Protein 7CMN (pdb70)

Nearest PDB structures (foldseek):
  7cmq-assembly1_B  TM=1.003E+00  e=2.044E-61  Bacillus sp. TB-90
  7cuc-assembly1_B-2  TM=1.003E+00  e=6.316E-61  Bacillus sp. TB-90
  5ayj-assembly1_B  TM=1.002E+00  e=4.867E-59  Bacillus sp. TB-90
  5z2b-assembly1_B-2  TM=1.000E+00  e=5.150E-59  Bacillus sp. TB-90
  5z27-assembly1_B-2  TM=9.905E-01  e=4.867E-59  Bacillus sp. TB-90

Organism: Bacillus sp. (strain TB-90) (NCBI:txid36824)

Structure (mmCIF, N/CA/C/O backbone):
data_7CMN
#
_entry.id   7CMN
#
_cell.length_a   70.889
_cell.length_b   132.912
_cell.length_c   144.082
_cell.angle_alpha   90.000
_cell.angle_beta   90.000
_cell.angle_gamma   90.000
#
_symmetry.space_group_name_H-M   'I 2 2 2'
#
loop_
_entity.id
_entity.type
_entity.pdbx_description
1 polymer 'Uric acid degradation bifunctional protein'
2 non-polymer 8-AZAXANTHINE
3 non-polymer 'OXYGEN MOLECULE'
4 non-polymer 'SULFATE ION'
5 non-polymer 1,2-ETHANEDIOL
6 water water
#
loop_
_atom_site.group_PDB
_atom_site.id
_atom_site.type_symbol
_atom_site.label_atom_id
_atom_site.label_alt_id
_atom_site.label_comp_id
_atom_site.label_asym_id
_atom_site.label_entity_id
_atom_site.label_seq_id
_atom_site.pdbx_PDB_ins_code
_atom_site.Cartn_x
_atom_site.Cartn_y
_atom_site.Cartn_z
_atom_site.occupancy
_atom_site.B_iso_or_equiv
_atom_site.auth_seq_id
_atom_site.auth_comp_id
_atom_site.auth_asym_id
_atom_site.auth_atom_id
_atom_site.pdbx_PDB_model_num
ATOM 1 N N . VAL A 1 2 ? -24.54768 -16.19695 -25.55027 1.000 30.25499 8 VAL A N 1
ATOM 2 C CA . VAL A 1 2 ? -23.57378 -16.47144 -26.61377 1.000 23.42148 8 VAL A CA 1
ATOM 3 C C . VAL A 1 2 ? -22.66863 -17.59836 -26.14385 1.000 21.10235 8 VAL A C 1
ATOM 4 O O . VAL A 1 2 ? -22.27758 -17.63933 -24.97447 1.000 21.92356 8 VAL A O 1
ATOM 16 N N . MET A 1 3 ? -22.31559 -18.49744 -27.07453 1.000 22.51332 9 MET A N 1
ATOM 17 C CA . MET A 1 3 ? -21.35630 -19.55494 -26.77390 1.000 23.39566 9 MET A CA 1
ATOM 18 C C . MET A 1 3 ? -20.69505 -19.96991 -28.07833 1.000 22.14952 9 MET A C 1
ATOM 19 O O . MET A 1 3 ? -21.30992 -20.65774 -28.89744 1.000 23.08706 9 MET A O 1
ATOM 33 N N . TYR A 1 4 ? -19.44134 -19.58127 -28.26338 1.000 20.40783 10 TYR A N 1
ATOM 34 C CA . TYR A 1 4 ? -18.67600 -20.07904 -29.39759 1.000 21.37533 10 TYR A CA 1
ATOM 35 C C . TYR A 1 4 ? -17.20160 -19.87676 -29.09561 1.000 21.35094 10 TYR A C 1
ATOM 36 O O . TYR A 1 4 ? -16.82135 -19.23075 -28.12304 1.000 17.55813 10 TYR A O 1
ATOM 54 N N . TYR A 1 5 ? -16.36344 -20.50018 -29.90254 1.000 20.03006 11 TYR A N 1
ATOM 55 C CA . TYR A 1 5 ? -14.91597 -20.37234 -29.72643 1.000 19.25928 11 TYR A CA 1
ATOM 56 C C . TYR A 1 5 ? -14.27585 -20.64227 -31.07641 1.000 20.38272 11 TYR A C 1
ATOM 57 O O . TYR A 1 5 ? -14.93982 -21.06575 -32.02177 1.000 20.41708 11 TYR A O 1
ATOM 75 N N . GLY A 1 6 ? -12.98868 -20.35541 -31.18557 1.000 19.46473 12 GLY A N 1
ATOM 76 C CA . GLY A 1 6 ? -12.32845 -20.58313 -32.45962 1.000 19.33679 12 GLY A CA 1
ATOM 77 C C . GLY A 1 6 ? -10.92682 -20.02520 -32.49011 1.000 18.01633 12 GLY A C 1
ATOM 78 O O . GLY A 1 6 ? -10.24011 -19.97530 -31.46565 1.000 18.40778 12 GLY A O 1
ATOM 82 N N . LYS A 1 7 ? -10.49569 -19.65465 -33.69818 1.000 18.40242 13 LYS A N 1
ATOM 83 C CA . LYS A 1 7 ? -9.10512 -19.29970 -33.95541 1.000 21.48574 13 LYS A CA 1
ATOM 84 C C . LYS A 1 7 ? -9.06546 -18.11395 -34.90158 1.000 20.77590 13 LYS A C 1
ATOM 85 O O . LYS A 1 7 ? -9.75249 -18.11235 -35.92882 1.000 21.77731 13 LYS A O 1
ATOM 104 N N . GLY A 1 8 ? -8.25885 -17.10361 -34.54865 1.000 21.33807 14 GLY A N 1
ATOM 105 C CA . GLY A 1 8 ? -8.08181 -15.93570 -35.37551 1.000 21.63689 14 GLY A CA 1
ATOM 106 C C . GLY A 1 8 ? -6.64713 -15.83918 -35.87028 1.000 20.15327 14 GLY A C 1
ATOM 107 O O . GLY A 1 8 ? -5.73727 -16.50917 -35.36134 1.000 21.03552 14 GLY A O 1
ATOM 111 N N . ASP A 1 9 ? -6.45788 -14.97705 -36.86439 1.000 21.51549 15 ASP A N 1
ATOM 112 C CA . ASP A 1 9 ? -5.13719 -14.72245 -37.45859 1.000 21.84913 15 ASP A CA 1
ATOM 113 C C . ASP A 1 9 ? -4.48944 -16.01185 -37.95695 1.000 21.61706 15 ASP A C 1
ATOM 114 O O . ASP A 1 9 ? -3.28704 -16.21732 -37.80825 1.000 21.43578 15 ASP A O 1
ATOM 123 N N . VAL A 1 10 ? -5.29705 -16.88487 -38.57312 1.000 21.09898 16 VAL A N 1
ATOM 124 C CA . VAL A 1 10 ? -4.75897 -18.05915 -39.25193 1.000 22.27696 16 VAL A CA 1
ATOM 125 C C . VAL A 1 10 ? -4.26464 -17.62930 -40.62439 1.000 23.96385 16 VAL A C 1
ATOM 126 O O . VAL A 1 10 ? -5.01027 -17.67844 -41.60607 1.000 25.41662 16 VAL A O 1
ATOM 139 N N . PHE A 1 11 ? -3.01086 -17.20820 -40.70354 1.000 24.50716 17 PHE A N 1
ATOM 140 C CA . PHE A 1 11 ? -2.42940 -16.82158 -41.97717 1.000 28.38633 17 PHE A CA 1
ATOM 141 C C . PHE A 1 11 ? -2.09891 -18.07449 -42.76517 1.000 27.32122 17 PHE A C 1
ATOM 142 O O . PHE A 1 11 ? -1.60530 -19.07094 -42.21736 1.000 27.07141 17 PHE A O 1
ATOM 159 N N . ALA A 1 12 ? -2.38877 -18.03088 -44.06288 1.000 27.61653 18 ALA A N 1
ATOM 160 C CA . ALA A 1 12 ? -2.05430 -19.13685 -44.95375 1.000 29.08746 18 ALA A CA 1
ATOM 161 C C . ALA A 1 12 ? -1.71169 -18.54589 -46.30993 1.000 30.44804 18 ALA A C 1
ATOM 162 O O . ALA A 1 12 ? -2.46702 -17.73367 -46.83950 1.000 30.02666 18 ALA A O 1
ATOM 169 N N . TYR A 1 13 ? -0.55367 -18.91418 -46.83466 1.000 27.39849 19 TYR A N 1
ATOM 170 C CA . TYR A 1 13 ? -0.09776 -18.46576 -48.14664 1.000 28.40206 19 TYR A CA 1
ATOM 171 C C . TYR A 1 13 ? 0.06384 -19.69610 -49.02526 1.000 29.85802 19 TYR A C 1
ATOM 172 O O . TYR A 1 13 ? 0.81633 -20.61509 -48.68424 1.000 30.11179 19 TYR A O 1
ATOM 190 N N . ARG A 1 14 ? -0.64176 -19.71060 -50.14326 1.000 32.49097 20 ARG A N 1
ATOM 191 C CA . ARG A 1 14 ? -0.58402 -20.79578 -51.11712 1.000 32.41614 20 ARG A CA 1
ATOM 192 C C . ARG A 1 14 ? 0.02360 -20.25923 -52.39974 1.000 33.48668 20 ARG A C 1
ATOM 193 O O . ARG A 1 14 ? -0.38960 -19.20777 -52.89419 1.000 33.40970 20 ARG A O 1
ATOM 214 N N . THR A 1 15 ? 1.01495 -20.97402 -52.93347 1.000 36.09660 21 THR A N 1
ATOM 215 C CA . THR A 1 15 ? 1.52921 -20.66265 -54.25620 1.000 35.84462 21 THR A CA 1
ATOM 216 C C . THR A 1 15 ? 0.79200 -21.48084 -55.31180 1.000 38.72800 21 THR A C 1
ATOM 217 O O . THR A 1 15 ? 0.41621 -22.63422 -55.07542 1.000 37.74597 21 THR A O 1
ATOM 228 N N . TYR A 1 16 ? 0.56282 -20.85528 -56.46764 1.000 38.30141 22 TYR A N 1
ATOM 229 C CA . TYR A 1 16 ? 0.00190 -21.52857 -57.63874 1.000 39.98037 22 TYR A CA 1
ATOM 230 C C . TYR A 1 16 ? -1.32770 -22.20620 -57.32338 1.000 39.88772 22 TYR A C 1
ATOM 231 O O . TYR A 1 16 ? -1.52710 -23.39641 -57.56472 1.000 41.52130 22 TYR A O 1
ATOM 249 N N . LEU A 1 17 ? -2.25034 -21.42729 -56.77084 1.000 38.72312 23 LEU A N 1
ATOM 250 C CA . LEU A 1 17 ? -3.65244 -21.82771 -56.74987 1.000 38.85368 23 LEU A CA 1
ATOM 251 C C . LEU A 1 17 ? -4.19587 -21.74045 -58.17555 1.000 40.45263 23 LEU A C 1
ATOM 252 O O . LEU A 1 17 ? -3.67476 -20.99845 -59.00859 1.000 41.05164 23 LEU A O 1
ATOM 268 N N . LYS A 1 18 ? -5.25445 -22.50980 -58.44957 1.000 41.20764 24 LYS A N 1
ATOM 269 C CA . LYS A 1 18 ? -5.84247 -22.48690 -59.78331 1.000 42.80956 24 LYS A CA 1
ATOM 270 C C . LYS A 1 18 ? -6.19695 -21.04233 -60.14316 1.000 43.67565 24 LYS A C 1
ATOM 271 O O . LYS A 1 18 ? -6.86979 -20.35867 -59.35613 1.000 41.06498 24 LYS A O 1
ATOM 284 N N . PRO A 1 19 ? -5.73607 -20.53083 -61.28153 1.000 43.56679 25 PRO A N 1
ATOM 285 C CA . PRO A 1 19 ? -6.03125 -19.13540 -61.62832 1.000 43.26961 25 PRO A CA 1
ATOM 286 C C . PRO A 1 19 ? -7.52424 -18.89223 -61.78498 1.000 43.35566 25 PRO A C 1
ATOM 287 O O . PRO A 1 19 ? -8.27975 -19.76507 -62.22114 1.000 44.38937 25 PRO A O 1
ATOM 298 N N . LEU A 1 20 ? -7.95080 -17.68378 -61.40148 1.000 42.35007 26 LEU A N 1
ATOM 299 C CA . LEU A 1 20 ? -9.31142 -17.22214 -61.65074 1.000 42.43232 26 LEU A CA 1
ATOM 300 C C . LEU A 1 20 ? -9.33658 -16.59622 -63.03871 1.000 45.33147 26 LEU A C 1
ATOM 301 O O . LEU A 1 20 ? -8.78953 -15.50706 -63.24983 1.000 43.75345 26 LEU A O 1
ATOM 317 N N . THR A 1 21 ? -9.97981 -17.28283 -63.98105 1.000 45.56405 27 THR A N 1
ATOM 318 C CA . THR A 1 21 ? -10.07594 -16.84134 -65.36437 1.000 47.26058 27 THR A CA 1
ATOM 319 C C . THR A 1 21 ? -11.53955 -16.76741 -65.77599 1.000 47.90046 27 THR A C 1
ATOM 320 O O . THR A 1 21 ? -12.43081 -17.29643 -65.10394 1.000 47.28621 27 THR A O 1
ATOM 331 N N . GLY A 1 22 ? -11.77945 -16.09914 -66.90282 1.000 50.19361 28 GLY A N 1
ATOM 332 C CA . GLY A 1 22 ? -13.11612 -16.02490 -67.45907 1.000 50.11148 28 GLY A CA 1
ATOM 333 C C . GLY A 1 22 ? -14.06572 -15.08496 -66.76314 1.000 49.49960 28 GLY A C 1
ATOM 334 O O . GLY A 1 22 ? -15.27913 -15.20765 -66.93190 1.000 49.27484 28 GLY A O 1
ATOM 338 N N . VAL A 1 23 ? -13.54825 -14.14310 -65.96286 1.000 53.65476 29 VAL A N 1
ATOM 339 C CA . VAL A 1 23 ? -14.41917 -13.20206 -65.27321 1.000 57.03461 29 VAL A CA 1
ATOM 340 C C . VAL A 1 23 ? -14.95093 -12.17202 -66.26587 1.000 56.31327 29 VAL A C 1
ATOM 341 O O . VAL A 1 23 ? -14.28586 -11.81490 -67.24873 1.000 60.48025 29 VAL A O 1
ATOM 345 N N . ARG A 1 24 ? -16.17299 -11.70887 -66.02409 1.000 46.94213 30 ARG A N 1
ATOM 346 C CA . ARG A 1 24 ? -16.76343 -10.65641 -66.83729 1.000 48.37869 30 ARG A CA 1
ATOM 347 C C . ARG A 1 24 ? -16.14158 -9.31352 -66.47455 1.000 50.55614 30 ARG A C 1
ATOM 348 O O . ARG A 1 24 ? -16.11146 -8.93304 -65.30003 1.000 45.06877 30 ARG A O 1
ATOM 369 N N . THR A 1 25 ? -15.65574 -8.59477 -67.47943 1.000 48.00699 31 THR A N 1
ATOM 370 C CA . THR A 1 25 ? -15.07235 -7.27760 -67.28303 1.000 49.01609 31 THR A CA 1
ATOM 371 C C . THR A 1 25 ? -16.15397 -6.20187 -67.29724 1.000 51.08787 31 THR A C 1
ATOM 372 O O . THR A 1 25 ? -17.27135 -6.41554 -67.77776 1.000 53.36122 31 THR A O 1
ATOM 383 N N . ILE A 1 26 ? -15.79544 -5.02766 -66.77959 1.000 46.66745 32 ILE A N 1
ATOM 384 C CA . ILE A 1 26 ? -16.68951 -3.87140 -66.76572 1.000 46.35816 32 ILE A CA 1
ATOM 385 C C . ILE A 1 26 ? -15.90053 -2.65513 -67.23359 1.000 46.80865 32 ILE A C 1
ATOM 386 O O . ILE A 1 26 ? -14.66658 -2.62545 -67.13782 1.000 46.50629 32 ILE A O 1
ATOM 402 N N . PRO A 1 27 ? -16.59364 -1.62604 -67.72546 1.000 49.30528 33 PRO A N 1
ATOM 403 C CA . PRO A 1 27 ? -15.87508 -0.43816 -68.21665 1.000 49.43640 33 PRO A CA 1
ATOM 404 C C . PRO A 1 27 ? -14.91485 0.16853 -67.20729 1.000 46.55933 33 PRO A C 1
ATOM 405 O O . PRO A 1 27 ? -13.83523 0.63585 -67.58544 1.000 48.33681 33 PRO A O 1
ATOM 416 N N . GLU A 1 28 ? -15.26770 0.16709 -65.91836 1.000 47.11408 34 GLU A N 1
ATOM 417 C CA . GLU A 1 28 ? -14.48886 0.92318 -64.94542 1.000 46.02423 34 GLU A CA 1
ATOM 418 C C . GLU A 1 28 ? -13.17581 0.25893 -64.55176 1.000 46.86568 34 GLU A C 1
ATOM 419 O O . GLU A 1 28 ? -12.31312 0.93285 -63.96840 1.000 42.49885 34 GLU A O 1
ATOM 431 N N . SER A 1 29 ? -12.99665 -1.03486 -64.83383 1.000 43.67354 35 SER A N 1
ATOM 432 C CA . SER A 1 29 ? -11.86734 -1.75990 -64.27318 1.000 42.96795 35 SER A CA 1
ATOM 433 C C . SER A 1 29 ? -11.15525 -2.58519 -65.33558 1.000 45.11859 35 SER A C 1
ATOM 434 O O . SER A 1 29 ? -11.80415 -3.20535 -66.18145 1.000 45.04440 35 SER A O 1
ATOM 442 N N . PRO A 1 30 ? -9.81940 -2.60014 -65.32800 1.000 46.73586 36 PRO A N 1
ATOM 443 C CA . PRO A 1 30 ? -9.08729 -3.52774 -66.19750 1.000 45.55778 36 PRO A CA 1
ATOM 444 C C . PRO A 1 30 ? -9.08488 -4.96622 -65.70205 1.000 49.53521 36 PRO A C 1
ATOM 445 O O . PRO A 1 30 ? -8.53561 -5.83289 -66.39070 1.000 47.18875 36 PRO A O 1
ATOM 456 N N . PHE A 1 31 ? -9.67744 -5.24229 -64.53625 1.000 43.19340 37 PHE A N 1
ATOM 457 C CA . PHE A 1 31 ? -9.60799 -6.57703 -63.95640 1.000 42.38110 37 PHE A CA 1
ATOM 458 C C . PHE A 1 31 ? -10.19732 -7.61603 -64.89726 1.000 43.81499 37 PHE A C 1
ATOM 459 O O . PHE A 1 31 ? -11.26120 -7.41183 -65.48506 1.000 44.79276 37 PHE A O 1
ATOM 476 N N . SER A 1 32 ? -9.50844 -8.75709 -65.00479 1.000 48.43860 38 SER A N 1
ATOM 477 C CA . SER A 1 32 ? -10.00682 -9.84581 -65.83871 1.000 54.77498 38 SER A CA 1
ATOM 478 C C . SER A 1 32 ? -9.65101 -11.21789 -65.27480 1.000 52.38969 38 SER A C 1
ATOM 479 O O . SER A 1 32 ? -9.84620 -12.21870 -65.97399 1.000 59.93036 38 SER A O 1
ATOM 487 N N . GLY A 1 33 ? -9.16200 -11.30896 -64.04840 1.000 43.34251 39 GLY A N 1
ATOM 488 C CA . GLY A 1 33 ? -8.78102 -12.58775 -63.48021 1.000 42.96996 39 GLY A CA 1
ATOM 489 C C . GLY A 1 33 ? -7.65457 -12.39971 -62.48429 1.000 41.56328 39 GLY A C 1
ATOM 490 O O . GLY A 1 33 ? -7.15653 -11.29915 -62.27982 1.000 40.94638 39 GLY A O 1
ATOM 494 N N . ARG A 1 34 ? -7.25502 -13.51626 -61.87883 1.000 41.15395 40 ARG A N 1
ATOM 495 C CA . ARG A 1 34 ? -6.17705 -13.52751 -60.89485 1.000 40.62885 40 ARG A CA 1
ATOM 496 C C . ARG A 1 34 ? -5.21859 -14.65751 -61.23321 1.000 40.76370 40 ARG A C 1
ATOM 497 O O . ARG A 1 34 ? -5.63536 -15.81620 -61.33350 1.000 41.35207 40 ARG A O 1
ATOM 518 N N . ASP A 1 35 ? -3.93698 -14.31836 -61.38753 1.000 40.87233 41 ASP A N 1
ATOM 519 C CA . ASP A 1 35 ? -2.93943 -15.32580 -61.73878 1.000 41.76803 41 ASP A CA 1
ATOM 520 C C . ASP A 1 35 ? -2.77865 -16.36109 -60.63637 1.000 41.12541 41 ASP A C 1
ATOM 521 O O . ASP A 1 35 ? -2.49573 -17.53148 -60.91426 1.000 41.70141 41 ASP A O 1
ATOM 530 N N . HIS A 1 36 ? -2.93370 -15.94372 -59.37246 1.000 39.05129 42 HIS A N 1
ATOM 531 C CA . HIS A 1 36 ? -2.81623 -16.84243 -58.22862 1.000 38.06608 42 HIS A CA 1
ATOM 532 C C . HIS A 1 36 ? -1.44216 -17.48750 -58.12059 1.000 38.32682 42 HIS A C 1
ATOM 533 O O . HIS A 1 36 ? -1.30230 -18.58323 -57.57845 1.000 38.22086 42 HIS A O 1
ATOM 547 N N . ILE A 1 37 ? -0.40652 -16.83016 -58.63693 1.000 38.73891 43 ILE A N 1
ATOM 548 C CA . ILE A 1 37 ? 0.94499 -17.28190 -58.34069 1.000 38.73333 43 ILE A CA 1
ATOM 549 C C . ILE A 1 37 ? 1.15742 -17.28733 -56.82914 1.000 36.98480 43 ILE A C 1
ATOM 550 O O . ILE A 1 37 ? 1.76200 -18.20572 -56.27111 1.000 36.85167 43 ILE A O 1
ATOM 566 N N . LEU A 1 38 ? 0.61682 -16.28592 -56.14615 1.000 35.69515 44 LEU A N 1
ATOM 567 C CA . LEU A 1 38 ? 0.66913 -16.19474 -54.69290 1.000 34.03976 44 LEU A CA 1
ATOM 568 C C . LEU A 1 38 ? -0.72462 -15.84094 -54.20192 1.000 33.74110 44 LEU A C 1
ATOM 569 O O . LEU A 1 38 ? -1.30195 -14.83428 -54.63525 1.000 33.34046 44 LEU A O 1
ATOM 585 N N . PHE A 1 39 ? -1.26562 -16.67828 -53.31393 1.000 32.57089 45 PHE A N 1
ATOM 586 C CA . PHE A 1 39 ? -2.62053 -16.52712 -52.78152 1.000 32.20991 45 PHE A CA 1
ATOM 587 C C . PHE A 1 39 ? -2.51396 -16.51472 -51.25945 1.000 31.32674 45 PHE A C 1
ATOM 588 O O . PHE A 1 39 ? -2.24814 -17.55343 -50.64403 1.000 31.93455 45 PHE A O 1
ATOM 605 N N . GLY A 1 40 ? -2.69397 -15.34878 -50.66534 1.000 30.97174 46 GLY A N 1
ATOM 606 C CA . GLY A 1 40 ? -2.57905 -15.17328 -49.21638 1.000 28.94029 46 GLY A CA 1
ATOM 607 C C . GLY A 1 40 ? -3.93039 -14.81968 -48.61465 1.000 26.95397 46 GLY A C 1
ATOM 608 O O . GLY A 1 40 ? -4.63825 -13.94476 -49.11920 1.000 27.12912 46 GLY A O 1
ATOM 612 N N . VAL A 1 41 ? -4.25738 -15.46335 -47.50930 1.000 27.96975 47 VAL A N 1
ATOM 613 C CA . VAL A 1 41 ? -5.52213 -15.23633 -46.82952 1.000 25.45504 47 VAL A CA 1
ATOM 614 C C . VAL A 1 41 ? -5.31146 -15.35959 -45.32382 1.000 27.01818 47 VAL A C 1
ATOM 615 O O . VAL A 1 41 ? -4.53791 -16.20106 -44.85566 1.000 27.56781 47 VAL A O 1
ATOM 628 N N . ASN A 1 42 ? -5.99267 -14.50169 -44.56713 1.000 25.53752 48 ASN A N 1
ATOM 629 C CA . ASN A 1 42 ? -5.99076 -14.53399 -43.11014 1.000 23.85585 48 ASN A CA 1
ATOM 630 C C . ASN A 1 42 ? -7.38451 -14.94802 -42.67685 1.000 23.29166 48 ASN A C 1
ATOM 631 O O . ASN A 1 42 ? -8.35814 -14.23366 -42.95264 1.000 25.05984 48 ASN A O 1
ATOM 642 N N . VAL A 1 43 ? -7.49197 -16.11223 -42.03086 1.000 25.72892 49 VAL A N 1
ATOM 643 C CA . VAL A 1 43 ? -8.78252 -16.73182 -41.73072 1.000 23.97873 49 VAL A CA 1
ATOM 644 C C . VAL A 1 43 ? -9.06675 -16.66439 -40.23867 1.000 22.55692 49 VAL A C 1
ATOM 645 O O . VAL A 1 43 ? -8.16367 -16.84367 -39.41271 1.000 22.16669 49 VAL A O 1
ATOM 658 N N . LYS A 1 44 ? -10.33578 -16.40475 -39.90171 1.000 21.43367 50 LYS A N 1
ATOM 659 C CA . LYS A 1 44 ? -10.86310 -16.52906 -38.55549 1.000 24.01295 50 LYS A CA 1
ATOM 660 C C . LYS A 1 44 ? -12.03128 -17.48871 -38.59646 1.000 22.66159 50 LYS A C 1
ATOM 661 O O . LYS A 1 44 ? -12.89202 -17.38509 -39.48447 1.000 23.55812 50 LYS A O 1
ATOM 680 N N . ILE A 1 45 ? -12.03861 -18.44494 -37.68254 1.000 20.20882 51 ILE A N 1
ATOM 681 C CA . ILE A 1 45 ? -13.06946 -19.48012 -37.61937 1.000 22.47409 51 ILE A CA 1
ATOM 682 C C . ILE A 1 45 ? -13.69741 -19.41930 -36.23749 1.000 21.32303 51 ILE A C 1
ATOM 683 O O . ILE A 1 45 ? -12.99069 -19.27833 -35.23100 1.000 20.68609 51 ILE A O 1
ATOM 699 N N . SER A 1 46 ? -15.02999 -19.50026 -36.19806 1.000 22.98503 52 SER A N 1
ATOM 700 C CA . SER A 1 46 ? -15.78998 -19.54019 -34.95350 1.000 21.68627 52 SER A CA 1
ATOM 701 C C . SER A 1 46 ? -16.80913 -20.65575 -35.07576 1.000 23.15974 52 SER A C 1
ATOM 702 O O . SER A 1 46 ? -17.47258 -20.76848 -36.11129 1.000 23.78146 52 SER A O 1
ATOM 710 N N . VAL A 1 47 ? -16.92593 -21.48416 -34.04390 1.000 20.35594 53 VAL A N 1
ATOM 711 C CA . VAL A 1 47 ? -17.82696 -22.63087 -34.08106 1.000 24.96251 53 VAL A CA 1
ATOM 712 C C . VAL A 1 47 ? -18.67891 -22.64913 -32.82288 1.000 23.07874 53 VAL A C 1
ATOM 713 O O . VAL A 1 47 ? -18.26191 -22.19946 -31.74660 1.000 20.62117 53 VAL A O 1
ATOM 726 N N . GLY A 1 48 ? -19.88377 -23.19225 -32.97219 1.000 23.02179 54 GLY A N 1
ATOM 727 C CA . GLY A 1 48 ? -20.82981 -23.26914 -31.88147 1.000 22.78956 54 GLY A CA 1
ATOM 728 C C . GLY A 1 48 ? -21.59066 -24.58192 -31.90957 1.000 22.64357 54 GLY A C 1
ATOM 729 O O . GLY A 1 48 ? -21.57761 -25.33122 -32.90348 1.000 24.68295 54 GLY A O 1
ATOM 733 N N . GLY A 1 49 ? -22.27339 -24.83649 -30.80994 1.000 26.04685 55 GLY A N 1
ATOM 734 C CA . GLY A 1 49 ? -23.05463 -26.05580 -30.65084 1.000 26.61616 55 GLY A CA 1
ATOM 735 C C . GLY A 1 49 ? -23.42776 -26.27463 -29.20165 1.000 30.36653 55 GLY A C 1
ATOM 736 O O . GLY A 1 49 ? -22.58679 -26.13318 -28.31329 1.000 25.02021 55 GLY A O 1
ATOM 740 N N . THR A 1 50 ? -24.68990 -26.63533 -28.94850 1.000 34.05609 56 THR A N 1
ATOM 741 C CA . THR A 1 50 ? -25.12640 -26.82618 -27.57445 1.000 32.70813 56 THR A CA 1
ATOM 742 C C . THR A 1 50 ? -24.25471 -27.84641 -26.85051 1.000 28.22689 56 THR A C 1
ATOM 743 O O . THR A 1 50 ? -24.08026 -27.74369 -25.63607 1.000 26.42694 56 THR A O 1
ATOM 754 N N . LYS A 1 51 ? -23.68828 -28.81126 -27.57378 1.000 28.03976 57 LYS A N 1
ATOM 755 C CA . LYS A 1 51 ? -22.89220 -29.85852 -26.93820 1.000 28.83760 57 LYS A CA 1
ATOM 756 C C . LYS A 1 51 ? -21.54702 -29.34804 -26.43189 1.000 26.05613 57 LYS A C 1
ATOM 757 O O . LYS A 1 51 ? -20.83159 -30.09787 -25.75331 1.000 29.35597 57 LYS A O 1
ATOM 776 N N . LEU A 1 52 ? -21.18960 -28.12048 -26.75453 1.000 24.24793 58 LEU A N 1
ATOM 777 C CA . LEU A 1 52 ? -19.99174 -27.50804 -26.18603 1.000 22.69507 58 LEU A CA 1
ATOM 778 C C . LEU A 1 52 ? -20.18122 -27.00655 -24.75872 1.000 23.31886 58 LEU A C 1
ATOM 779 O O . LEU A 1 52 ? -19.20182 -26.56923 -24.13956 1.000 24.35129 58 LEU A O 1
ATOM 795 N N . LEU A 1 53 ? -21.40325 -27.04916 -24.22133 1.000 23.77033 59 LEU A N 1
ATOM 796 C CA . LEU A 1 53 ? -21.68291 -26.31727 -22.98409 1.000 22.79648 59 LEU A CA 1
ATOM 797 C C . LEU A 1 53 ? -20.75559 -26.74113 -21.85281 1.000 24.15676 59 LEU A C 1
ATOM 798 O O . LEU A 1 53 ? -20.20935 -25.88180 -21.13357 1.000 23.10789 59 LEU A O 1
ATOM 814 N N . THR A 1 54 ? -20.54602 -28.06242 -21.68555 1.000 24.96201 60 THR A N 1
ATOM 815 C CA . THR A 1 54 ? -19.78313 -28.54309 -20.53988 1.000 26.39005 60 THR A CA 1
ATOM 816 C C . THR A 1 54 ? -18.29465 -28.23084 -20.65629 1.000 23.18293 60 THR A C 1
ATOM 817 O O . THR A 1 54 ? -17.58820 -28.27709 -19.64693 1.000 24.44657 60 THR A O 1
ATOM 828 N N . SER A 1 55 ? -17.80209 -27.95040 -21.85472 1.000 21.62567 61 SER A N 1
ATOM 829 C CA . SER A 1 55 ? -16.42690 -27.47074 -21.94412 1.000 21.15538 61 SER A CA 1
ATOM 830 C C . SER A 1 55 ? -16.24003 -26.17763 -21.15118 1.000 22.39439 61 SER A C 1
ATOM 831 O O . SER A 1 55 ? -15.13278 -25.88662 -20.70150 1.000 22.62401 61 SER A O 1
ATOM 839 N N . PHE A 1 56 ? -17.31787 -25.40512 -20.96424 1.000 20.31798 62 PHE A N 1
ATOM 840 C CA . PHE A 1 56 ? -17.31849 -24.19036 -20.14947 1.000 21.06976 62 PHE A CA 1
ATOM 841 C C . PHE A 1 56 ? -17.73369 -24.46056 -18.70799 1.000 20.92010 62 PHE A C 1
ATOM 842 O O . PHE A 1 56 ? -17.02937 -24.06072 -17.77598 1.000 21.05607 62 PHE A O 1
ATOM 859 N N . THR A 1 57 ? -18.86858 -25.13967 -18.51314 1.000 21.34703 63 THR A N 1
ATOM 860 C CA . THR A 1 57 ? -19.45469 -25.25660 -17.19232 1.000 23.04296 63 THR A CA 1
ATOM 861 C C . THR A 1 57 ? -18.75420 -26.27631 -16.30575 1.000 23.72778 63 THR A C 1
ATOM 862 O O . THR A 1 57 ? -18.87552 -26.18720 -15.07926 1.000 25.86233 63 THR A O 1
ATOM 873 N N . LYS A 1 58 ? -18.02859 -27.24185 -16.89480 1.000 24.50021 64 LYS A N 1
ATOM 874 C CA . LYS A 1 58 ? -17.39350 -28.32299 -16.14679 1.000 23.47326 64 LYS A CA 1
ATOM 875 C C . LYS A 1 58 ? -15.90904 -28.50067 -16.43677 1.000 25.28920 64 LYS A C 1
ATOM 876 O O . LYS A 1 58 ? -15.26746 -29.32756 -15.78350 1.000 28.36026 64 LYS A O 1
ATOM 895 N N . GLY A 1 59 ? -15.34302 -27.78759 -17.39715 1.000 24.10945 65 GLY A N 1
ATOM 896 C CA . GLY A 1 59 ? -13.96110 -28.04953 -17.76822 1.000 27.76370 65 GLY A CA 1
ATOM 897 C C . GLY A 1 59 ? -13.73293 -29.36883 -18.45473 1.000 28.39297 65 GLY A C 1
ATOM 898 O O . GLY A 1 59 ? -12.66078 -29.96947 -18.30498 1.000 31.75484 65 GLY A O 1
ATOM 902 N N . ASP A 1 60 ? -14.72355 -29.86035 -19.19421 1.000 26.60783 66 ASP A N 1
ATOM 903 C CA . ASP A 1 60 ? -14.64153 -31.13545 -19.89921 1.000 26.85890 66 ASP A CA 1
ATOM 904 C C . ASP A 1 60 ? -14.19453 -30.88239 -21.33333 1.000 25.65393 66 ASP A C 1
ATOM 905 O O . ASP A 1 60 ? -14.89316 -30.21774 -22.09796 1.000 22.06424 66 ASP A O 1
ATOM 914 N N . ASN A 1 61 ? -13.01203 -31.37488 -21.68292 1.000 26.05976 67 ASN A N 1
ATOM 915 C CA . ASN A 1 61 ? -12.44813 -31.13165 -23.00552 1.000 26.41831 67 ASN A CA 1
ATOM 916 C C . ASN A 1 61 ? -12.76151 -32.25506 -23.98361 1.000 25.40252 67 ASN A C 1
ATOM 917 O O . ASN A 1 61 ? -12.25291 -32.24644 -25.10367 1.000 28.41206 67 ASN A O 1
ATOM 928 N N . SER A 1 62 ? -13.64625 -33.17447 -23.60337 1.000 28.58472 68 SER A N 1
ATOM 929 C CA . SER A 1 62 ? -13.96011 -34.31931 -24.45490 1.000 30.83519 68 SER A CA 1
ATOM 930 C C . SER A 1 62 ? -14.37690 -33.90713 -25.86063 1.000 32.40752 68 SER A C 1
ATOM 931 O O . SER A 1 62 ? -13.97867 -34.54694 -26.84369 1.000 31.70683 68 SER A O 1
ATOM 939 N N . LEU A 1 63 ? -15.21263 -32.87600 -25.97945 1.000 27.02114 69 LEU A N 1
ATOM 940 C CA . LEU A 1 63 ? -15.73119 -32.43837 -27.27545 1.000 29.62604 69 LEU A CA 1
ATOM 941 C C . LEU A 1 63 ? -15.08753 -31.15031 -27.77027 1.000 28.06196 69 LEU A C 1
ATOM 942 O O . LEU A 1 63 ? -15.64762 -30.46733 -28.63728 1.000 30.05186 69 LEU A O 1
ATOM 958 N N . VAL A 1 64 ? -13.89797 -30.81808 -27.27546 1.000 24.03717 70 VAL A N 1
ATOM 959 C CA . VAL A 1 64 ? -13.18850 -29.62538 -27.72589 1.000 24.33105 70 VAL A CA 1
ATOM 960 C C . VAL A 1 64 ? -12.23324 -30.02194 -28.85210 1.000 25.46101 70 VAL A C 1
ATOM 961 O O . VAL A 1 64 ? -11.22013 -30.70084 -28.62863 1.000 24.77629 70 VAL A O 1
ATOM 974 N N . VAL A 1 65 ? -12.53040 -29.55318 -30.06307 1.000 23.65578 71 VAL A N 1
ATOM 975 C CA . VAL A 1 65 ? -11.50628 -29.46770 -31.09244 1.000 23.69320 71 VAL A CA 1
ATOM 976 C C . VAL A 1 65 ? -10.58977 -28.32360 -30.70335 1.000 23.83159 71 VAL A C 1
ATOM 977 O O . VAL A 1 65 ? -11.04766 -27.18482 -30.56651 1.000 22.64925 71 VAL A O 1
ATOM 990 N N . ALA A 1 66 ? -9.31131 -28.61306 -30.52149 1.000 22.61682 72 ALA A N 1
ATOM 991 C CA . ALA A 1 66 ? -8.40881 -27.54955 -30.10480 1.000 21.59295 72 ALA A CA 1
ATOM 992 C C . ALA A 1 66 ? -8.41732 -26.42934 -31.14084 1.000 22.47833 72 ALA A C 1
ATOM 993 O O . ALA A 1 66 ? -8.46039 -26.67273 -32.34343 1.000 21.97820 72 ALA A O 1
ATOM 1000 N N . THR A 1 67 ? -8.37749 -25.17082 -30.66493 1.000 20.92913 73 THR A N 1
ATOM 1001 C CA . THR A 1 67 ? -8.25870 -24.07677 -31.61737 1.000 21.54807 73 THR A CA 1
ATOM 1002 C C . THR A 1 67 ? -6.98403 -24.21529 -32.44572 1.000 21.49303 73 THR A C 1
ATOM 1003 O O . THR A 1 67 ? -6.96398 -23.83287 -33.61969 1.000 20.66008 73 THR A O 1
ATOM 1014 N N . ASP A 1 68 ? -5.92183 -24.76938 -31.84812 1.000 20.38398 74 ASP A N 1
ATOM 1015 C CA . ASP A 1 68 ? -4.69567 -25.02392 -32.58119 1.000 20.92565 74 ASP A CA 1
ATOM 1016 C C . ASP A 1 68 ? -4.94530 -26.01367 -33.71144 1.000 22.17256 74 ASP A C 1
ATOM 1017 O O . ASP A 1 68 ? -4.37731 -25.86758 -34.80161 1.000 23.47273 74 ASP A O 1
ATOM 1026 N N . SER A 1 69 ? -5.81106 -27.00882 -33.46463 1.000 22.74101 75 SER A N 1
ATOM 1027 C CA . SER A 1 69 ? -6.16448 -27.96959 -34.50500 1.000 24.00296 75 SER A CA 1
ATOM 1028 C C . SER A 1 69 ? -7.01003 -27.32628 -35.59423 1.000 24.14300 75 SER A C 1
ATOM 1029 O O . SER A 1 69 ? -6.96287 -27.75069 -36.76695 1.000 25.15044 75 SER A O 1
ATOM 1037 N N . MET A 1 70 ? -7.84233 -26.35349 -35.23464 1.000 25.55763 76 MET A N 1
ATOM 1038 C CA . MET A 1 70 ? -8.57034 -25.59158 -36.24247 1.000 23.68628 76 MET A CA 1
ATOM 1039 C C . MET A 1 70 ? -7.61968 -24.88633 -37.18547 1.000 23.39470 76 MET A C 1
ATOM 1040 O O . MET A 1 70 ? -7.86367 -24.80869 -38.39595 1.000 24.11847 76 MET A O 1
ATOM 1054 N N . LYS A 1 71 ? -6.52183 -24.35768 -36.65524 1.000 22.70583 77 LYS A N 1
ATOM 1055 C CA . LYS A 1 71 ? -5.50210 -23.74802 -37.49031 1.000 23.51866 77 LYS A CA 1
ATOM 1056 C C . LYS A 1 71 ? -4.94898 -24.76395 -38.47542 1.000 24.13116 77 LYS A C 1
ATOM 1057 O O . LYS A 1 71 ? -4.82770 -24.47250 -39.66712 1.000 24.74090 77 LYS A O 1
ATOM 1076 N N . ASN A 1 72 ? -4.61644 -25.96218 -37.98906 1.000 24.63759 78 ASN A N 1
ATOM 1077 C CA . ASN A 1 72 ? -4.13621 -27.02380 -38.90080 1.000 26.00082 78 ASN A CA 1
ATOM 1078 C C . ASN A 1 72 ? -5.18161 -27.37875 -39.94838 1.000 26.94800 78 ASN A C 1
ATOM 1079 O O . ASN A 1 72 ? -4.85568 -27.59752 -41.11908 1.000 27.94688 78 ASN A O 1
ATOM 1090 N N . PHE A 1 73 ? -6.44517 -27.47047 -39.53403 1.000 26.72397 79 PHE A N 1
ATOM 1091 C CA . PHE A 1 73 ? -7.53075 -27.77370 -40.45774 1.000 27.60702 79 PHE A CA 1
ATOM 1092 C C . PHE A 1 73 ? -7.56066 -26.77511 -41.61019 1.000 27.71025 79 PHE A C 1
ATOM 1093 O O . PHE A 1 73 ? -7.62969 -27.15603 -42.78080 1.000 28.87256 79 PHE A O 1
ATOM 1110 N N . ILE A 1 74 ? -7.49346 -25.48631 -41.30514 1.000 26.57989 80 ILE A N 1
ATOM 1111 C CA . ILE A 1 74 ? -7.60141 -24.45610 -42.32934 1.000 26.65520 80 ILE A CA 1
ATOM 1112 C C . ILE A 1 74 ? -6.40564 -24.49402 -43.26011 1.000 27.38382 80 ILE A C 1
ATOM 1113 O O . ILE A 1 74 ? -6.55402 -24.41448 -44.49121 1.000 28.31910 80 ILE A O 1
ATOM 1129 N N . GLN A 1 75 ? -5.20740 -24.64427 -42.70391 1.000 27.05834 81 GLN A N 1
ATOM 1130 C CA . GLN A 1 75 ? -4.01625 -24.63342 -43.54118 1.000 27.73576 81 GLN A CA 1
ATOM 1131 C C . GLN A 1 75 ? -3.96480 -25.85310 -44.45026 1.000 29.29345 81 GLN A C 1
ATOM 1132 O O . GLN A 1 75 ? -3.62506 -25.72670 -45.62384 1.000 30.74757 81 GLN A O 1
ATOM 1146 N N . LYS A 1 76 ? -4.28522 -27.02961 -43.91715 1.000 29.68463 82 LYS A N 1
ATOM 1147 C CA . LYS A 1 76 ? -4.29773 -28.22570 -44.76048 1.000 31.49258 82 LYS A CA 1
ATOM 1148 C C . LYS A 1 76 ? -5.36237 -28.13116 -45.84050 1.000 32.07161 82 LYS A C 1
ATOM 1149 O O . LYS A 1 76 ? -5.15186 -28.62578 -46.95754 1.000 33.42345 82 LYS A O 1
ATOM 1156 N N . HIS A 1 77 ? -6.51045 -27.51070 -45.54723 1.000 32.45354 83 HIS A N 1
ATOM 1157 C CA . HIS A 1 77 ? -7.55629 -27.38686 -46.55521 1.000 32.14681 83 HIS A CA 1
ATOM 1158 C C . HIS A 1 77 ? -7.19994 -26.37139 -47.63004 1.000 32.65782 83 HIS A C 1
ATOM 1159 O O . HIS A 1 77 ? -7.64709 -26.50461 -48.77345 1.000 33.51711 83 HIS A O 1
ATOM 1173 N N . LEU A 1 78 ? -6.35667 -25.38551 -47.32493 1.000 31.39504 84 LEU A N 1
ATOM 1174 C CA . LEU A 1 78 ? -5.88433 -24.50847 -48.38809 1.000 31.77674 84 LEU A CA 1
ATOM 1175 C C . LEU A 1 78 ? -4.99038 -25.27151 -49.36570 1.000 33.68621 84 LEU A C 1
ATOM 1176 O O . LEU A 1 78 ? -4.94626 -24.92837 -50.55195 1.000 34.13140 84 LEU A O 1
ATOM 1192 N N . ALA A 1 79 ? -4.30387 -26.31377 -48.88832 1.000 33.49982 85 ALA A N 1
ATOM 1193 C CA . ALA A 1 79 ? -3.44619 -27.10963 -49.76448 1.000 35.03001 85 ALA A CA 1
ATOM 1194 C C . ALA A 1 79 ? -4.27686 -27.97722 -50.70640 1.000 36.46184 85 ALA A C 1
ATOM 1195 O O . ALA A 1 79 ? -3.88731 -28.20728 -51.85914 1.000 37.80456 85 ALA A O 1
ATOM 1202 N N . SER A 1 80 ? -5.42306 -28.47190 -50.23439 1.000 36.35020 86 SER A N 1
ATOM 1203 C CA . SER A 1 80 ? -6.25620 -29.37386 -51.02268 1.000 37.82458 86 SER A CA 1
ATOM 1204 C C . SER A 1 80 ? -7.36641 -28.64974 -51.76441 1.000 38.01924 86 SER A C 1
ATOM 1205 O O . SER A 1 80 ? -8.10746 -29.29315 -52.52547 1.000 39.32164 86 SER A O 1
ATOM 1213 N N . TYR A 1 81 ? -7.48334 -27.33241 -51.60915 1.000 36.87303 87 TYR A N 1
ATOM 1214 C CA . TYR A 1 81 ? -8.56261 -26.59424 -52.25282 1.000 37.02742 87 TYR A CA 1
ATOM 1215 C C . TYR A 1 81 ? -8.31623 -26.49937 -53.75791 1.000 38.53154 87 TYR A C 1
ATOM 1216 O O . TYR A 1 81 ? -7.24680 -26.06268 -54.19451 1.000 38.66604 87 TYR A O 1
ATOM 1234 N N . THR A 1 82 ? -9.32250 -26.87927 -54.54490 1.000 39.69790 88 THR A N 1
ATOM 1235 C CA . THR A 1 82 ? -9.18809 -26.90507 -56.00123 1.000 41.32940 88 THR A CA 1
ATOM 1236 C C . THR A 1 82 ? -9.90367 -25.74258 -56.68393 1.000 41.32364 88 THR A C 1
ATOM 1237 O O . THR A 1 82 ? -9.97485 -25.71209 -57.92019 1.000 42.74985 88 THR A O 1
ATOM 1248 N N . GLY A 1 83 ? -10.41878 -24.78844 -55.91459 1.000 39.83051 89 GLY A N 1
ATOM 1249 C CA . GLY A 1 83 ? -11.16936 -23.67146 -56.43720 1.000 39.75080 89 GLY A CA 1
ATOM 1250 C C . GLY A 1 83 ? -10.32552 -22.43233 -56.64702 1.000 39.16351 89 GLY A C 1
ATOM 1251 O O . GLY A 1 83 ? -9.08876 -22.48271 -56.66862 1.000 39.15181 89 GLY A O 1
ATOM 1255 N N . THR A 1 84 ? -11.01517 -21.29244 -56.79493 1.000 38.71206 90 THR A N 1
ATOM 1256 C CA . THR A 1 84 ? -10.35722 -20.07939 -57.25923 1.000 38.53174 90 THR A CA 1
ATOM 1257 C C . THR A 1 84 ? -10.72406 -18.80415 -56.51000 1.000 37.57458 90 THR A C 1
ATOM 1258 O O . THR A 1 84 ? -10.36240 -17.71465 -56.97517 1.000 37.00448 90 THR A O 1
ATOM 1269 N N . THR A 1 85 ? -11.42716 -18.88081 -55.37948 1.000 35.88994 91 THR A N 1
ATOM 1270 C CA . THR A 1 85 ? -11.79419 -17.67215 -54.64817 1.000 34.46773 91 THR A CA 1
ATOM 1271 C C . THR A 1 85 ? -11.70411 -17.90155 -53.14788 1.000 32.95751 91 THR A C 1
ATOM 1272 O O . THR A 1 85 ? -11.76775 -19.03373 -52.65622 1.000 33.00888 91 THR A O 1
ATOM 1283 N N . ILE A 1 86 ? -11.52363 -16.79841 -52.42088 1.000 35.46775 92 ILE A N 1
ATOM 1284 C CA . ILE A 1 86 ? -11.62118 -16.86573 -50.96749 1.000 31.82312 92 ILE A CA 1
ATOM 1285 C C . ILE A 1 86 ? -13.02090 -17.29261 -50.55892 1.000 30.15633 92 ILE A C 1
ATOM 1286 O O . ILE A 1 86 ? -13.19742 -18.12102 -49.65806 1.000 29.91619 92 ILE A O 1
ATOM 1302 N N . GLU A 1 87 ? -14.04073 -16.75519 -51.23594 1.000 30.69736 93 GLU A N 1
ATOM 1303 C CA . GLU A 1 87 ? -15.41483 -17.13357 -50.91599 1.000 32.10696 93 GLU A CA 1
ATOM 1304 C C . GLU A 1 87 ? -15.61200 -18.63893 -51.05299 1.000 31.62121 93 GLU A C 1
ATOM 1305 O O . GLU A 1 87 ? -16.24647 -19.27090 -50.20292 1.000 31.20295 93 GLU A O 1
ATOM 1317 N N . GLY A 1 88 ? -15.06983 -19.23062 -52.12296 1.000 32.92806 94 GLY A N 1
ATOM 1318 C CA . GLY A 1 88 ? -15.21269 -20.66067 -52.29475 1.000 33.89341 94 GLY A CA 1
ATOM 1319 C C . GLY A 1 88 ? -14.37628 -21.45733 -51.32004 1.000 33.24126 94 GLY A C 1
ATOM 1320 O O . GLY A 1 88 ? -14.77754 -22.53788 -50.88516 1.000 33.50097 94 GLY A O 1
ATOM 1324 N N . PHE A 1 89 ? -13.18388 -20.9482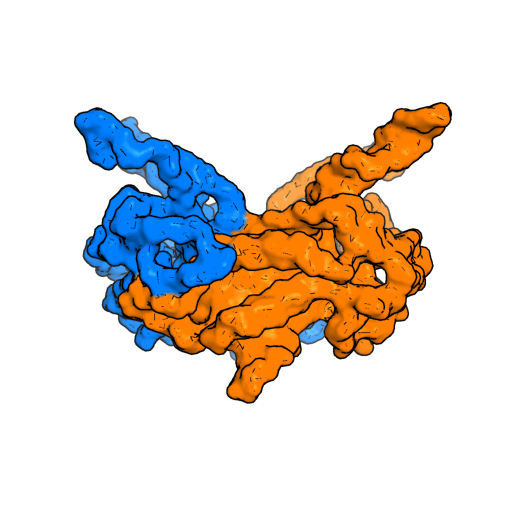9 -50.98097 1.000 32.47015 95 PHE A N 1
ATOM 1325 C CA . PHE A 1 89 ? -12.37287 -21.61393 -49.97730 1.000 32.58227 95 PHE A CA 1
ATOM 1326 C C . PHE A 1 89 ? -13.10935 -21.66486 -48.64099 1.000 30.61945 95 PHE A C 1
ATOM 1327 O O . PHE A 1 89 ? -13.11288 -22.69768 -47.96038 1.000 30.60930 95 PHE A O 1
ATOM 1344 N N . LEU A 1 90 ? -13.77020 -20.57047 -48.26666 1.000 29.72545 96 LEU A N 1
ATOM 1345 C CA . LEU A 1 90 ? -14.52029 -20.56288 -47.01390 1.000 28.68211 96 LEU A CA 1
ATOM 1346 C C . LEU A 1 90 ? -15.63013 -21.61027 -47.03891 1.000 30.28271 96 LEU A C 1
ATOM 1347 O O . LEU A 1 90 ? -15.85032 -22.32484 -46.05301 1.000 29.04978 96 LEU A O 1
ATOM 1363 N N . GLU A 1 91 ? -16.32686 -21.73765 -48.17838 1.000 30.66547 97 GLU A N 1
ATOM 1364 C CA . GLU A 1 91 ? -17.36388 -22.76119 -48.27980 1.000 31.54871 97 GLU A CA 1
ATOM 1365 C C . GLU A 1 91 ? -16.75368 -24.14830 -48.13722 1.000 32.19211 97 GLU A C 1
ATOM 1366 O O . GLU A 1 91 ? -17.31481 -25.02197 -47.47442 1.000 32.26792 97 GLU A O 1
ATOM 1378 N N . TYR A 1 92 ? -15.58995 -24.36542 -48.76119 1.000 32.72751 98 TYR A N 1
ATOM 1379 C CA . TYR A 1 92 ? -14.91621 -25.65280 -48.65611 1.000 33.40182 98 TYR A CA 1
ATOM 1380 C C . TYR A 1 92 ? -14.56499 -25.96757 -47.21404 1.000 32.25822 98 TYR A C 1
ATOM 1381 O O . TYR A 1 92 ? -14.81559 -27.08313 -46.73234 1.000 32.66502 98 TYR A O 1
ATOM 1399 N N . VAL A 1 93 ? -13.99514 -24.98920 -46.49998 1.000 30.88154 99 VAL A N 1
ATOM 1400 C CA . VAL A 1 93 ? -13.63410 -25.20178 -45.10117 1.000 31.46499 99 VAL A CA 1
ATOM 1401 C C . VAL A 1 93 ? -14.88009 -25.47267 -44.26418 1.000 29.44399 99 VAL A C 1
ATOM 1402 O O . VAL A 1 93 ? -14.91769 -26.41684 -43.46438 1.000 29.47029 99 VAL A O 1
ATOM 1415 N N . ALA A 1 94 ? -15.91542 -24.64834 -44.44397 1.000 29.18439 100 ALA A N 1
ATOM 1416 C CA . ALA A 1 94 ? -17.12575 -24.77273 -43.63950 1.000 28.81857 100 ALA A CA 1
ATOM 1417 C C . ALA A 1 94 ? -17.76549 -26.14900 -43.79122 1.000 30.46109 100 ALA A C 1
ATOM 1418 O O . ALA A 1 94 ? -18.05949 -26.82159 -42.79303 1.000 29.75654 100 ALA A O 1
ATOM 1425 N N . THR A 1 95 ? -17.99114 -26.57706 -45.03773 1.000 31.36758 101 THR A N 1
ATOM 1426 C CA . THR A 1 95 ? -18.61203 -27.87612 -45.27499 1.000 32.64483 101 THR A CA 1
ATOM 1427 C C . THR A 1 95 ? -17.74694 -29.01162 -44.75473 1.000 32.91983 101 THR A C 1
ATOM 1428 O O . THR A 1 95 ? -18.24438 -29.93682 -44.11131 1.000 33.22836 101 THR A O 1
ATOM 1439 N N . SER A 1 96 ? -16.44169 -28.95289 -45.01483 1.000 32.85939 102 SER A N 1
ATOM 1440 C CA . SER A 1 96 ? -15.54877 -29.98302 -44.50631 1.000 33.11922 102 SER A CA 1
ATOM 1441 C C . SER A 1 96 ? -15.58348 -30.06315 -42.98540 1.000 31.97633 102 SER A C 1
ATOM 1442 O O . SER A 1 96 ? -15.58080 -31.15208 -42.40897 1.000 32.43436 102 SER A O 1
ATOM 1450 N N . PHE A 1 97 ? -15.60615 -28.90956 -42.30764 1.000 30.53930 103 PHE A N 1
ATOM 1451 C CA . PHE A 1 97 ? -15.55340 -28.92237 -40.84750 1.000 29.46280 103 PHE A CA 1
ATOM 1452 C C . PHE A 1 97 ? -16.82825 -29.50603 -40.24138 1.000 29.70006 103 PHE A C 1
ATOM 1453 O O . PHE A 1 97 ? -16.76642 -30.31881 -39.31228 1.000 29.70705 103 PHE A O 1
ATOM 1470 N N . LEU A 1 98 ? -17.99477 -29.11290 -40.75465 1.000 29.96374 104 LEU A N 1
ATOM 1471 C CA . LEU A 1 98 ? -19.24349 -29.67177 -40.23974 1.000 30.29472 104 LEU A CA 1
ATOM 1472 C C . LEU A 1 98 ? -19.37214 -31.15780 -40.57602 1.000 31.78557 104 LEU A C 1
ATOM 1473 O O . LEU A 1 98 ? -19.90372 -31.93859 -39.77945 1.000 32.01212 104 LEU A O 1
ATOM 1489 N N . LYS A 1 99 ? -18.89031 -31.56624 -41.75209 1.000 32.88705 105 LYS A N 1
ATOM 1490 C CA . LYS A 1 99 ? -18.89933 -32.98888 -42.08933 1.000 34.38657 105 LYS A CA 1
ATOM 1491 C C . LYS A 1 99 ? -18.00193 -33.77357 -41.14736 1.000 34.22041 105 LYS A C 1
ATOM 1492 O O . LYS A 1 99 ? -18.31819 -34.90814 -40.77796 1.000 35.36587 105 LYS A O 1
ATOM 1511 N N . LYS A 1 100 ? -16.87761 -33.17143 -40.73740 1.000 33.17131 106 LYS A N 1
ATOM 1512 C CA . LYS A 1 100 ? -15.93635 -33.86222 -39.85726 1.000 34.28094 106 LYS A CA 1
ATOM 1513 C C . LYS A 1 100 ? -16.45065 -33.94253 -38.42493 1.000 32.21669 106 LYS A C 1
ATOM 1514 O O . LYS A 1 100 ? -16.35102 -34.99554 -37.78196 1.000 33.27862 106 LYS A O 1
ATOM 1533 N N . TYR A 1 101 ? -17.02007 -32.85209 -37.90448 1.000 30.99265 107 TYR A N 1
ATOM 1534 C CA . TYR A 1 101 ? -17.32923 -32.76090 -36.48116 1.000 30.08600 107 TYR A CA 1
ATOM 1535 C C . TYR A 1 101 ? -18.83773 -32.64103 -36.28708 1.000 30.15691 107 TYR A C 1
ATOM 1536 O O . TYR A 1 101 ? -19.40667 -31.55426 -36.35462 1.000 29.37068 107 TYR A O 1
ATOM 1554 N N . SER A 1 102 ? -19.47123 -33.78394 -36.02017 1.000 31.16316 108 SER A N 1
ATOM 1555 C CA . SER A 1 102 ? -20.92580 -33.84856 -36.00042 1.000 31.54356 108 SER A CA 1
ATOM 1556 C C . SER A 1 102 ? -21.52535 -33.09835 -34.82772 1.000 31.82992 108 SER A C 1
ATOM 1557 O O . SER A 1 102 ? -22.70980 -32.76508 -34.87399 1.000 30.37329 108 SER A O 1
ATOM 1565 N N . HIS A 1 103 ? -20.73572 -32.79853 -33.79633 1.000 29.81095 109 HIS A N 1
ATOM 1566 C CA . HIS A 1 103 ? -21.23615 -32.09736 -32.62357 1.000 29.38934 109 HIS A CA 1
ATOM 1567 C C . HIS A 1 103 ? -21.24379 -30.58976 -32.81284 1.000 27.03783 109 HIS A C 1
ATOM 1568 O O . HIS A 1 103 ? -21.77613 -29.88412 -31.94455 1.000 28.65943 109 HIS A O 1
ATOM 1582 N N . ILE A 1 104 ? -20.69680 -30.08616 -33.90612 1.000 27.05465 110 ILE A N 1
ATOM 1583 C CA . ILE A 1 104 ? -20.71476 -28.65493 -34.20065 1.000 26.96772 110 ILE A CA 1
ATOM 1584 C C . ILE A 1 104 ? -21.98224 -28.34308 -34.97634 1.000 27.25433 110 ILE A C 1
ATOM 1585 O O . ILE A 1 104 ? -22.30922 -29.02479 -35.96628 1.000 27.77693 110 ILE A O 1
ATOM 1601 N N . GLU A 1 105 ? -22.73239 -27.33960 -34.50767 1.000 25.74516 111 GLU A N 1
ATOM 1602 C CA . GLU A 1 105 ? -23.98617 -26.96025 -35.14953 1.000 27.95153 111 GLU A CA 1
ATOM 1603 C C . GLU A 1 105 ? -23.85982 -25.74115 -36.04751 1.000 25.77345 111 GLU A C 1
ATOM 1604 O O . GLU A 1 105 ? -24.68061 -25.56781 -36.94397 1.000 27.29459 111 GLU A O 1
ATOM 1616 N N . LYS A 1 106 ? -22.85194 -24.90473 -35.84511 1.000 25.32132 112 LYS A N 1
ATOM 1617 C CA . LYS A 1 106 ? -22.71895 -23.69646 -36.63715 1.000 25.32170 112 LYS A CA 1
ATOM 1618 C C . LYS A 1 106 ? -21.24367 -23.35972 -36.76005 1.000 23.92730 112 LYS A C 1
ATOM 1619 O O . LYS A 1 106 ? -20.45113 -23.61575 -35.84733 1.000 23.36263 112 LYS A O 1
ATOM 1626 N N . ILE A 1 107 ? -20.88961 -22.78963 -37.89795 1.000 25.08770 113 ILE A N 1
ATOM 1627 C CA . ILE A 1 107 ? -19.53262 -22.31557 -38.14186 1.000 23.75973 113 ILE A CA 1
ATOM 1628 C C . ILE A 1 107 ? -19.60997 -20.97858 -38.86052 1.000 23.46267 113 ILE A C 1
ATOM 1629 O O . ILE A 1 107 ? -20.42460 -20.78135 -39.76333 1.000 24.40118 113 ILE A O 1
ATOM 1645 N N . SER A 1 108 ? -18.77389 -20.04755 -38.43140 1.000 22.97939 114 SER A N 1
ATOM 1646 C CA . SER A 1 108 ? -18.65971 -18.71929 -39.02305 1.000 26.13549 114 SER A CA 1
ATOM 1647 C C . SER A 1 108 ? -17.20696 -18.56577 -39.45103 1.000 25.78717 114 SER A C 1
ATOM 1648 O O . SER A 1 108 ? -16.30873 -18.92380 -38.69258 1.000 25.44865 114 SER A O 1
ATOM 1656 N N . LEU A 1 109 ? -16.98983 -18.08140 -40.66930 1.000 23.19678 115 LEU A N 1
ATOM 1657 C CA . LEU A 1 109 ? -15.64411 -17.88166 -41.19772 1.000 23.15381 115 LEU A CA 1
ATOM 1658 C C . LEU A 1 109 ? -15.49161 -16.48125 -41.77232 1.000 25.42924 115 LEU A C 1
ATOM 1659 O O . LEU A 1 109 ? -16.38636 -15.97144 -42.43847 1.000 23.96220 115 LEU A O 1
ATOM 1675 N N . ILE A 1 110 ? -14.33807 -15.86426 -41.51059 1.000 24.16704 116 ILE A N 1
ATOM 1676 C CA . ILE A 1 110 ? -13.91588 -14.65375 -42.19293 1.000 23.89079 116 ILE A CA 1
ATOM 1677 C C . ILE A 1 110 ? -12.61214 -14.96828 -42.90899 1.000 24.27259 116 ILE A C 1
ATOM 1678 O O . ILE A 1 110 ? -11.73012 -15.62036 -42.33702 1.000 25.24220 116 ILE A O 1
ATOM 1694 N N . GLY A 1 111 ? -12.50263 -14.53975 -44.17212 1.000 24.41465 117 GLY A N 1
ATOM 1695 C CA . GLY A 1 111 ? -11.23558 -14.58710 -44.87480 1.000 26.40249 117 GLY A CA 1
ATOM 1696 C C . GLY A 1 111 ? -10.87044 -13.20448 -45.36847 1.000 29.95711 117 GLY A C 1
ATOM 1697 O O . GLY A 1 111 ? -11.66966 -12.55206 -46.04066 1.000 29.89717 117 GLY A O 1
ATOM 1701 N N . GLU A 1 112 ? -9.65233 -12.75012 -45.06818 1.000 23.92212 118 GLU A N 1
ATOM 1702 C CA . GLU A 1 112 ? -9.16885 -11.46092 -45.53185 1.000 28.33465 118 GLU A CA 1
ATOM 1703 C C . GLU A 1 112 ? -7.96533 -11.66657 -46.43681 1.000 26.78409 118 GLU A C 1
ATOM 1704 O O . GLU A 1 112 ? -6.96679 -12.27127 -46.02887 1.000 27.93730 118 GLU A O 1
ATOM 1716 N N . GLU A 1 113 ? -8.06073 -11.15991 -47.66625 1.000 26.84583 119 GLU A N 1
ATOM 1717 C CA . GLU A 1 113 ? -6.94388 -11.25104 -48.59535 1.000 27.65465 119 GLU A CA 1
ATOM 1718 C C . GLU A 1 113 ? -5.72272 -10.57673 -47.97590 1.000 29.99765 119 GLU A C 1
ATOM 1719 O O . GLU A 1 113 ? -5.82399 -9.52265 -47.35189 1.000 27.61954 119 GLU A O 1
ATOM 1731 N N . ILE A 1 114 ? -4.56092 -11.18868 -48.18444 1.000 26.69590 120 ILE A N 1
ATOM 1732 C CA . ILE A 1 114 ? -3.26687 -10.55497 -47.94741 1.000 26.72180 120 ILE A CA 1
ATOM 1733 C C . ILE A 1 114 ? -2.75615 -10.23240 -49.34773 1.000 28.38281 120 ILE A C 1
ATOM 1734 O O . ILE A 1 114 ? -2.28209 -11.13458 -50.05582 1.000 29.20095 120 ILE A O 1
ATOM 1750 N N . PRO A 1 115 ? -2.85666 -8.98412 -49.79990 1.000 27.36319 121 PRO A N 1
ATOM 1751 C CA . PRO A 1 115 ? -2.61066 -8.68532 -51.21565 1.000 29.18465 121 PRO A CA 1
ATOM 1752 C C . PRO A 1 115 ? -1.14719 -8.48820 -51.55548 1.000 30.15437 121 PRO A C 1
ATOM 1753 O O . PRO A 1 115 ? -0.36419 -7.94318 -50.79003 1.000 27.70873 121 PRO A O 1
ATOM 1764 N N . PHE A 1 116 ? -0.79178 -8.90020 -52.76398 1.000 29.43006 122 PHE A N 1
ATOM 1765 C CA . PHE A 1 116 ? 0.56220 -8.72972 -53.28533 1.000 32.84327 122 PHE A CA 1
ATOM 1766 C C . PHE A 1 116 ? 0.45288 -8.16700 -54.68846 1.000 31.46118 122 PHE A C 1
ATOM 1767 O O . PHE A 1 116 ? -0.37245 -8.64544 -55.48530 1.000 32.82215 122 PHE A O 1
ATOM 1784 N N . GLU A 1 117 ? 1.26312 -7.15481 -54.97841 1.000 31.68313 123 GLU A N 1
ATOM 1785 C CA . GLU A 1 117 ? 1.24597 -6.45383 -56.25692 1.000 32.99549 123 GLU A CA 1
ATOM 1786 C C . GLU A 1 117 ? 2.43239 -6.86661 -57.11519 1.000 34.47502 123 GLU A C 1
ATOM 1787 O O . GLU A 1 117 ? 3.47394 -7.28256 -56.61619 1.000 33.87712 123 GLU A O 1
ATOM 1799 N N . THR A 1 118 ? 2.24915 -6.76403 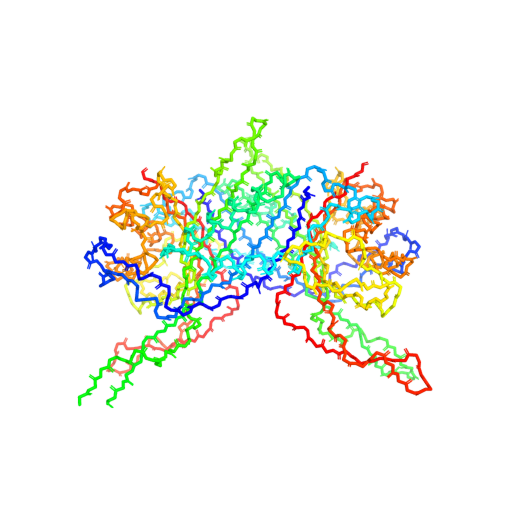-58.42771 1.000 35.72207 124 THR A N 1
ATOM 1800 C CA . THR A 1 118 ? 3.32447 -7.10097 -59.35468 1.000 37.06886 124 THR A CA 1
ATOM 1801 C C . THR A 1 118 ? 4.41747 -6.03424 -59.31328 1.000 37.03222 124 THR A C 1
ATOM 1802 O O . THR A 1 118 ? 4.18709 -4.88771 -58.91565 1.000 36.35510 124 THR A O 1
ATOM 1813 N N . THR A 1 119 ? 5.61606 -6.42641 -59.74203 1.000 37.84690 125 THR A N 1
ATOM 1814 C CA . THR A 1 119 ? 6.76572 -5.53465 -59.80849 1.000 38.03962 125 THR A CA 1
ATOM 1815 C C . THR A 1 119 ? 7.43065 -5.65060 -61.17885 1.000 40.29873 125 THR A C 1
ATOM 1816 O O . THR A 1 119 ? 7.14746 -6.57065 -61.94330 1.000 40.97761 125 THR A O 1
ATOM 1827 N N . PHE A 1 120 ? 8.33009 -4.71082 -61.45928 1.000 40.37926 126 PHE A N 1
ATOM 1828 C CA . PHE A 1 120 ? 9.02592 -4.66547 -62.74989 1.000 42.22429 126 PHE A CA 1
ATOM 1829 C C . PHE A 1 120 ? 10.34826 -5.41165 -62.66976 1.000 42.55813 126 PHE A C 1
ATOM 1830 O O . PHE A 1 120 ? 11.11002 -5.25733 -61.71112 1.000 41.50624 126 PHE A O 1
ATOM 1847 N N . ALA A 1 121 ? 10.63490 -6.20341 -63.69877 1.000 44.11430 127 ALA A N 1
ATOM 1848 C CA . ALA A 1 121 ? 11.95043 -6.80760 -63.86273 1.000 44.81177 127 ALA A CA 1
ATOM 1849 C C . ALA A 1 121 ? 12.36778 -6.66554 -65.32134 1.000 46.90911 127 ALA A C 1
ATOM 1850 O O . ALA A 1 121 ? 11.54058 -6.80415 -66.22438 1.000 47.94593 127 ALA A O 1
ATOM 1857 N N . VAL A 1 122 ? 13.64389 -6.36882 -65.53149 1.000 47.56038 128 VAL A N 1
ATOM 1858 C CA . VAL A 1 122 ? 14.19037 -6.26484 -66.88698 1.000 49.63886 128 VAL A CA 1
ATOM 1859 C C . VAL A 1 122 ? 14.90169 -7.56206 -67.21397 1.000 50.56702 128 VAL A C 1
ATOM 1860 O O . VAL A 1 122 ? 15.76238 -8.01611 -66.46415 1.000 49.88746 128 VAL A O 1
ATOM 1864 N N . ASN A 1 126 ? 14.31551 -4.84148 -72.07660 1.000 57.28144 132 ASN A N 1
ATOM 1865 C CA . ASN A 1 126 ? 12.86737 -4.66849 -71.98746 1.000 56.64718 132 ASN A CA 1
ATOM 1866 C C . ASN A 1 126 ? 12.35828 -4.95315 -70.57796 1.000 55.17301 132 ASN A C 1
ATOM 1867 O O . ASN A 1 126 ? 12.67934 -5.98110 -69.98364 1.000 53.66303 132 ASN A O 1
ATOM 1870 N N . ARG A 1 127 ? 11.53971 -4.04527 -70.06222 1.000 53.21050 133 ARG A N 1
ATOM 1871 C CA . ARG A 1 127 ? 10.98069 -4.17883 -68.72532 1.000 51.05781 133 ARG A CA 1
ATOM 1872 C C . ARG A 1 127 ? 9.61976 -4.85961 -68.80824 1.000 50.87555 133 ARG A C 1
ATOM 1873 O O . ARG A 1 127 ? 8.82622 -4.59015 -69.71774 1.000 51.99949 133 ARG A O 1
ATOM 1880 N N . ALA A 1 128 ? 9.35210 -5.74889 -67.85377 1.000 49.54401 134 ALA A N 1
ATOM 1881 C CA . ALA A 1 128 ? 8.08990 -6.47471 -67.83477 1.000 49.27945 134 ALA A CA 1
ATOM 1882 C C . ALA A 1 128 ? 7.78726 -6.91101 -66.40896 1.000 48.31711 134 ALA A C 1
ATOM 1883 O O . ALA A 1 128 ? 8.67959 -7.01871 -65.56438 1.000 46.28014 134 ALA A O 1
ATOM 1890 N N . ALA A 1 129 ? 6.50193 -7.15450 -66.14757 1.000 46.61772 135 ALA A N 1
ATOM 1891 C CA . ALA A 1 129 ? 6.08768 -7.60876 -64.82752 1.000 44.77799 135 ALA A CA 1
ATOM 1892 C C . ALA A 1 129 ? 6.72322 -8.95378 -64.50117 1.000 44.74564 135 ALA A C 1
ATOM 1893 O O . ALA A 1 129 ? 6.75324 -9.86687 -65.33003 1.000 46.61613 135 ALA A O 1
ATOM 1900 N N . SER A 1 130 ? 7.24509 -9.06789 -63.28277 1.000 43.24483 136 SER A N 1
ATOM 1901 C CA . SER A 1 130 ? 7.86790 -10.30927 -62.85524 1.000 43.12605 136 SER A CA 1
ATOM 1902 C C . SER A 1 130 ? 6.80800 -11.36008 -62.55193 1.000 42.78001 136 SER A C 1
ATOM 1903 O O . SER A 1 130 ? 5.70522 -11.04986 -62.07334 1.000 41.83777 136 SER A O 1
ATOM 1911 N N . GLU A 1 131 ? 7.16426 -12.62261 -62.78227 1.000 43.55043 137 GLU A N 1
ATOM 1912 C CA . GLU A 1 131 ? 6.33263 -13.74944 -62.37692 1.000 43.22538 137 GLU A CA 1
ATOM 1913 C C . GLU A 1 131 ? 6.80103 -14.36859 -61.05894 1.000 41.85247 137 GLU A C 1
ATOM 1914 O O . GLU A 1 131 ? 6.20703 -15.34847 -60.60613 1.000 41.53512 137 GLU A O 1
ATOM 1926 N N . LEU A 1 132 ? 7.86723 -13.82708 -60.46037 1.000 41.13655 138 LEU A N 1
ATOM 1927 C CA . LEU A 1 132 ? 8.46644 -14.36665 -59.24445 1.000 39.97070 138 LEU A CA 1
ATOM 1928 C C . LEU A 1 132 ? 8.46831 -13.39503 -58.07399 1.000 38.21163 138 LEU A C 1
ATOM 1929 O O . LEU A 1 132 ? 8.29186 -13.81858 -56.92613 1.000 36.97159 138 LEU A O 1
ATOM 1945 N N . VAL A 1 133 ? 8.67605 -12.10707 -58.32935 1.000 38.14346 139 VAL A N 1
ATOM 1946 C CA . VAL A 1 133 ? 8.84218 -11.10731 -57.27168 1.000 36.63755 139 VAL A CA 1
ATOM 1947 C C . VAL A 1 133 ? 7.56265 -10.30175 -57.14858 1.000 35.96884 139 VAL A C 1
ATOM 1948 O O . VAL A 1 133 ? 7.06585 -9.75657 -58.14258 1.000 36.88826 139 VAL A O 1
ATOM 1961 N N . PHE A 1 134 ? 7.04160 -10.19957 -55.91970 1.000 34.41572 140 PHE A N 1
ATOM 1962 C CA . PHE A 1 134 ? 5.80721 -9.48921 -55.66207 1.000 33.68747 140 PHE A CA 1
ATOM 1963 C C . PHE A 1 134 ? 6.01626 -8.57432 -54.46987 1.000 32.20086 140 PHE A C 1
ATOM 1964 O O . PHE A 1 134 ? 6.94100 -8.76563 -53.69521 1.000 31.60202 140 PHE A O 1
ATOM 1981 N N . LYS A 1 135 ? 5.18089 -7.54939 -54.39193 1.000 31.74266 141 LYS A N 1
ATOM 1982 C CA . LYS A 1 135 ? 5.28368 -6.51211 -53.36346 1.000 30.60528 141 LYS A CA 1
ATOM 1983 C C . LYS A 1 135 ? 4.10424 -6.67843 -52.43634 1.000 29.31406 141 LYS A C 1
ATOM 1984 O O . LYS A 1 135 ? 2.95183 -6.64374 -52.87860 1.000 29.57757 141 LYS A O 1
ATOM 2003 N N . LYS A 1 136 ? 4.39434 -6.88692 -51.14571 1.000 28.08726 142 LYS A N 1
ATOM 2004 C CA . LYS A 1 136 ? 3.33870 -6.97554 -50.14776 1.000 28.53389 142 LYS A CA 1
ATOM 2005 C C . LYS A 1 136 ? 2.69847 -5.60863 -49.98167 1.000 27.58968 142 LYS A C 1
ATOM 2006 O O . LYS A 1 136 ? 3.39171 -4.61214 -49.75306 1.000 29.90436 142 LYS A O 1
ATOM 2025 N N . SER A 1 137 ? 1.37072 -5.55944 -50.10832 1.000 26.38901 143 SER A N 1
ATOM 2026 C CA . SER A 1 137 ? 0.63137 -4.31335 -50.00609 1.000 26.04682 143 SER A CA 1
ATOM 2027 C C . SER A 1 137 ? -0.10297 -4.24258 -48.67117 1.000 24.68605 143 SER A C 1
ATOM 2028 O O . SER A 1 137 ? -0.81122 -5.18335 -48.29000 1.000 26.81481 143 SER A O 1
ATOM 2036 N N . ARG A 1 138 ? 0.04834 -3.11721 -47.99243 1.000 24.80332 144 ARG A N 1
ATOM 2037 C CA . ARG A 1 138 ? -0.70123 -2.79841 -46.78780 1.000 23.13595 144 ARG A CA 1
ATOM 2038 C C . ARG A 1 138 ? -1.88860 -1.88670 -47.07595 1.000 22.89757 144 ARG A C 1
ATOM 2039 O O . ARG A 1 138 ? -2.43794 -1.25978 -46.15809 1.000 26.23915 144 ARG A O 1
ATOM 2060 N N . ASN A 1 139 ? -2.30468 -1.80682 -48.34901 1.000 24.01566 145 ASN A N 1
ATOM 2061 C CA . ASN A 1 139 ? -3.45446 -0.98954 -48.71815 1.000 25.30896 145 ASN A CA 1
ATOM 2062 C C . ASN A 1 139 ? -4.72859 -1.83012 -48.71835 1.000 27.44825 145 ASN A C 1
ATOM 2063 O O . ASN A 1 139 ? -4.86563 -2.74244 -47.90212 1.000 27.50742 145 ASN A O 1
ATOM 2074 N N . GLU A 1 140 ? -5.65551 -1.53867 -49.62898 1.000 25.80044 146 GLU A N 1
ATOM 2075 C CA . GLU A 1 140 ? -6.96403 -2.18687 -49.56590 1.000 25.73858 146 GLU A CA 1
ATOM 2076 C C . GLU A 1 140 ? -6.83793 -3.68159 -49.84475 1.000 27.12034 146 GLU A C 1
ATOM 2077 O O . GLU A 1 140 ? -5.87506 -4.14925 -50.45763 1.000 27.19762 146 GLU A O 1
ATOM 2089 N N . TYR A 1 141 ? -7.84111 -4.43370 -49.39316 1.000 28.02162 147 TYR A N 1
ATOM 2090 C CA . TYR A 1 141 ? -7.82370 -5.88146 -49.51921 1.000 25.33040 147 TYR A CA 1
ATOM 2091 C C . TYR A 1 141 ? -9.24365 -6.41390 -49.57667 1.000 28.14063 147 TYR A C 1
ATOM 2092 O O . TYR A 1 141 ? -10.17004 -5.82509 -49.01338 1.000 25.87786 147 TYR A O 1
ATOM 2110 N N . ALA A 1 142 ? -9.40278 -7.53827 -50.26695 1.000 26.38441 148 ALA A N 1
ATOM 2111 C CA . ALA A 1 142 ? -10.70476 -8.17372 -50.34713 1.000 26.66081 148 ALA A CA 1
ATOM 2112 C C . ALA A 1 142 ? -10.98645 -8.96639 -49.07397 1.000 25.63501 148 ALA A C 1
ATOM 2113 O O . ALA A 1 142 ? -10.07195 -9.38522 -48.34658 1.000 25.00244 148 ALA A O 1
ATOM 2120 N N . THR A 1 143 ? -12.28182 -9.16420 -48.80928 1.000 25.58172 149 THR A N 1
ATOM 2121 C CA . THR A 1 143 ? -12.73423 -9.90051 -47.63846 1.000 27.52555 149 THR A CA 1
ATOM 2122 C C . THR A 1 143 ? -13.87311 -10.83078 -48.04317 1.000 27.49802 149 THR A C 1
ATOM 2123 O O . THR A 1 143 ? -14.49621 -10.66786 -49.09815 1.000 26.43751 149 THR A O 1
ATOM 2134 N N . ALA A 1 144 ? -14.11656 -11.82289 -47.19660 1.000 25.27930 150 ALA A N 1
ATOM 2135 C CA . ALA A 1 144 ? -15.23295 -12.74168 -47.36841 1.000 27.71758 150 ALA A CA 1
ATOM 2136 C C . ALA A 1 144 ? -15.70465 -13.21544 -46.00299 1.000 25.10382 150 ALA A C 1
ATOM 2137 O O . ALA A 1 144 ? -14.91258 -13.35948 -45.06272 1.000 25.04502 150 ALA A O 1
ATOM 2144 N N . TYR A 1 145 ? -17.01806 -13.44983 -45.90662 1.000 26.39854 151 TYR A N 1
ATOM 2145 C CA . TYR A 1 145 ? -17.66285 -13.92452 -44.68920 1.000 27.25832 151 TYR A CA 1
ATOM 2146 C C . TYR A 1 145 ? -18.67094 -15.00234 -45.07651 1.000 25.02140 151 TYR A C 1
ATOM 2147 O O . TYR A 1 145 ? -19.33508 -14.89611 -46.10612 1.000 27.34468 151 TYR A O 1
ATOM 2165 N N . LEU A 1 146 ? -18.77103 -16.03891 -44.24512 1.000 25.02694 152 LEU A N 1
ATOM 2166 C CA . LEU A 1 146 ? -19.69528 -17.14536 -44.48837 1.000 27.28226 152 LEU A CA 1
ATOM 2167 C C . LEU A 1 146 ? -20.13813 -17.71189 -43.15545 1.000 25.14724 152 LEU A C 1
ATOM 2168 O O . LEU A 1 146 ? -19.32542 -17.91115 -42.26219 1.000 25.95895 152 LEU A O 1
ATOM 2184 N N . ASN A 1 147 ? -21.44720 -17.98565 -43.02926 1.000 27.10024 153 ASN A N 1
ATOM 2185 C CA . ASN A 1 147 ? -21.99191 -18.66141 -41.85750 1.000 28.63639 153 ASN A CA 1
ATOM 2186 C C . ASN A 1 147 ? -22.78477 -19.86759 -42.34519 1.000 28.65569 153 ASN A C 1
ATOM 2187 O O . ASN A 1 147 ? -23.62604 -19.73778 -43.23099 1.000 28.12724 153 ASN A O 1
ATOM 2198 N N . MET A 1 148 ? -22.51555 -21.03490 -41.76214 1.000 26.22110 154 MET A N 1
ATOM 2199 C CA . MET A 1 148 ? -23.15066 -22.27679 -42.18425 1.000 27.62540 154 MET A CA 1
ATOM 2200 C C . MET A 1 148 ? -23.63264 -23.02683 -40.95956 1.000 27.12520 154 MET A C 1
ATOM 2201 O O . MET A 1 148 ? -22.94247 -23.08194 -39.93936 1.000 27.37056 154 MET A O 1
ATOM 2215 N N . VAL A 1 149 ? -24.82782 -23.61957 -41.06453 1.000 29.16081 155 VAL A N 1
ATOM 2216 C CA . VAL A 1 149 ? -25.43983 -24.31953 -39.94465 1.000 29.50807 155 VAL A CA 1
ATOM 2217 C C . VAL A 1 149 ? -25.83393 -25.73778 -40.34390 1.000 29.13650 155 VAL A C 1
ATOM 2218 O O . VAL A 1 149 ? -26.07208 -26.04519 -41.52039 1.000 31.63670 155 VAL A O 1
ATOM 2231 N N . ARG A 1 150 ? -25.86502 -26.60644 -39.34293 1.000 30.28297 156 ARG A N 1
ATOM 2232 C CA . ARG A 1 150 ? -26.42338 -27.94668 -39.45426 1.000 30.32434 156 ARG A CA 1
ATOM 2233 C C . ARG A 1 150 ? -27.88234 -27.90120 -39.02513 1.000 30.65407 156 ARG A C 1
ATOM 2234 O O . ARG A 1 150 ? -28.19122 -27.49217 -37.90323 1.000 29.55726 156 ARG A O 1
ATOM 2255 N N . ASN A 1 151 ? -28.77758 -28.32121 -39.90458 1.000 31.73010 157 ASN A N 1
ATOM 2256 C CA . ASN A 1 151 ? -30.20088 -28.31236 -39.60502 1.000 32.04932 157 ASN A CA 1
ATOM 2257 C C . ASN A 1 151 ? -30.59168 -29.56112 -38.81760 1.000 32.65836 157 ASN A C 1
ATOM 2258 O O . ASN A 1 151 ? -29.82535 -30.51352 -38.68735 1.000 33.05768 157 ASN A O 1
ATOM 2269 N N . GLU A 1 152 ? -31.81419 -29.53802 -38.28299 1.000 32.78077 158 GLU A N 1
ATOM 2270 C CA . GLU A 1 152 ? -32.31851 -30.68175 -37.54146 1.000 35.33265 158 GLU A CA 1
ATOM 2271 C C . GLU A 1 152 ? -32.36812 -31.93682 -38.40814 1.000 35.10993 158 GLU A C 1
ATOM 2272 O O . GLU A 1 152 ? -32.22653 -33.04792 -37.89062 1.000 38.92758 158 GLU A O 1
ATOM 2276 N N . ASP A 1 153 ? -32.56279 -31.78269 -39.71407 1.000 35.93235 159 ASP A N 1
ATOM 2277 C CA . ASP A 1 153 ? -32.57583 -32.92305 -40.62575 1.000 37.58502 159 ASP A CA 1
ATOM 2278 C C . ASP A 1 153 ? -31.17939 -33.27221 -41.14250 1.000 37.69343 159 ASP A C 1
ATOM 2279 O O . ASP A 1 153 ? -31.05267 -33.99699 -42.13634 1.000 39.04376 159 ASP A O 1
ATOM 2288 N N . ASN A 1 154 ? -30.13832 -32.75161 -40.50336 1.000 36.35381 160 ASN A N 1
ATOM 2289 C CA . ASN A 1 154 ? -28.73201 -33.01309 -40.80516 1.000 36.27549 160 ASN A CA 1
ATOM 2290 C C . ASN A 1 154 ? -28.27760 -32.42568 -42.13294 1.000 36.56342 160 ASN A C 1
ATOM 2291 O O . ASN A 1 154 ? -27.14354 -32.68820 -42.55953 1.000 36.72591 160 ASN A O 1
ATOM 2298 N N . THR A 1 155 ? -29.10504 -31.62775 -42.79666 1.000 36.67255 161 THR A N 1
ATOM 2299 C CA . THR A 1 155 ? -28.64140 -30.90252 -43.97159 1.000 36.80928 161 THR A CA 1
ATOM 2300 C C . THR A 1 155 ? -27.83107 -29.68395 -43.54013 1.000 35.57873 161 THR A C 1
ATOM 2301 O O . THR A 1 155 ? -28.03491 -29.13133 -42.45780 1.000 33.95736 161 THR A O 1
ATOM 2312 N N . LEU A 1 156 ? -26.90543 -29.27566 -44.39688 1.000 35.21514 162 LEU A N 1
ATOM 2313 C CA . LEU A 1 156 ? -26.07246 -28.10521 -44.15437 1.000 33.83141 162 LEU A CA 1
ATOM 2314 C C . LEU A 1 156 ? -26.58415 -26.93697 -44.99144 1.000 34.03036 162 LEU A C 1
ATOM 2315 O O . LEU A 1 156 ? -26.94398 -27.11093 -46.15695 1.000 39.97170 162 LEU A O 1
ATOM 2331 N N . ASN A 1 157 ? -26.61509 -25.74625 -44.39127 1.000 32.46786 163 ASN A N 1
ATOM 2332 C CA . ASN A 1 157 ? -27.17227 -24.57958 -45.05833 1.000 34.55804 163 ASN A CA 1
ATOM 2333 C C . ASN A 1 157 ? -26.35797 -23.33199 -44.75124 1.000 32.29449 163 ASN A C 1
ATOM 2334 O O . ASN A 1 157 ? -26.04028 -23.05633 -43.58945 1.000 29.84962 163 ASN A O 1
ATOM 2345 N N . ILE A 1 158 ? -26.05109 -22.57592 -45.79841 1.000 34.41551 164 ILE A N 1
ATOM 2346 C CA . ILE A 1 158 ? -25.43056 -21.26405 -45.66530 1.000 31.72231 164 ILE A CA 1
ATOM 2347 C C . ILE A 1 158 ? -26.51751 -20.26858 -45.28358 1.000 34.29924 164 ILE A C 1
ATOM 2348 O O . ILE A 1 158 ? -27.46184 -20.04232 -46.04498 1.000 35.67884 164 ILE A O 1
ATOM 2364 N N . THR A 1 159 ? -26.39720 -19.68295 -44.09529 1.000 30.79262 165 THR A N 1
ATOM 2365 C CA . THR A 1 159 ? -27.37603 -18.70558 -43.63469 1.000 32.28433 165 THR A CA 1
ATOM 2366 C C . THR A 1 159 ? -26.96199 -17.26525 -43.93507 1.000 36.65518 165 THR A C 1
ATOM 2367 O O . THR A 1 159 ? -27.82420 -16.38267 -43.96563 1.000 34.33412 165 THR A O 1
ATOM 2378 N N . GLU A 1 160 ? -25.67173 -17.00522 -44.15126 1.000 30.66310 166 GLU A N 1
ATOM 2379 C CA . GLU A 1 160 ? -25.24167 -15.66069 -44.49683 1.000 34.16074 166 GLU A CA 1
ATOM 2380 C C . GLU A 1 160 ? -23.94206 -15.74509 -45.28394 1.000 29.84502 166 GLU A C 1
ATOM 2381 O O . GLU A 1 160 ? -23.09643 -16.59405 -45.00497 1.000 28.82093 166 GLU A O 1
ATOM 2393 N N . GLN A 1 161 ? -23.80523 -14.86481 -46.26386 1.000 32.12577 167 GLN A N 1
ATOM 2394 C CA . GLN A 1 161 ? -22.58463 -14.75957 -47.03982 1.000 32.86786 167 GLN A CA 1
ATOM 2395 C C . GLN A 1 161 ? -22.39815 -13.29697 -47.39987 1.000 30.23542 167 GLN A C 1
ATOM 2396 O O . GLN A 1 161 ? -23.36192 -12.60261 -47.71699 1.000 32.22795 167 GLN A O 1
ATOM 2410 N N . GLN A 1 162 ? -21.15064 -12.83428 -47.35059 1.000 29.31141 168 GLN A N 1
ATOM 2411 C CA . GLN A 1 162 ? -20.87139 -11.44286 -47.66662 1.000 28.57013 168 GLN A CA 1
ATOM 2412 C C . GLN A 1 162 ? -19.42503 -11.32726 -48.11550 1.000 28.36453 168 GLN A C 1
ATOM 2413 O O . GLN A 1 162 ? -18.52470 -11.83923 -47.44638 1.000 29.03804 168 GLN A O 1
ATOM 2427 N N . SER A 1 163 ? -19.22149 -10.67210 -49.24396 1.000 28.57854 169 SER A N 1
ATOM 2428 C CA . SER A 1 163 ? -17.90788 -10.32203 -49.76284 1.000 27.68772 169 SER A CA 1
ATOM 2429 C C . SER A 1 163 ? -17.68131 -8.83006 -49.55050 1.000 28.00811 169 SER A C 1
ATOM 2430 O O . SER A 1 163 ? -18.61506 -8.06921 -49.29831 1.000 29.13280 169 SER A O 1
ATOM 2438 N N . GLY A 1 164 ? -16.42069 -8.40740 -49.64782 1.000 28.10186 170 GLY A N 1
ATOM 2439 C CA . GLY A 1 164 ? -16.16015 -7.00492 -49.39893 1.000 26.36331 170 GLY A CA 1
ATOM 2440 C C . GLY A 1 164 ? -14.77633 -6.57576 -49.81923 1.000 27.11578 170 GLY A C 1
ATOM 2441 O O . GLY A 1 164 ? -13.94210 -7.37963 -50.24112 1.000 27.03591 170 GLY A O 1
ATOM 2445 N N . LEU A 1 165 ? -14.57228 -5.26777 -49.72666 1.000 27.23184 171 LEU A N 1
ATOM 2446 C CA . LEU A 1 165 ? -13.29089 -4.60560 -49.93802 1.000 27.11211 171 LEU A CA 1
ATOM 2447 C C . LEU A 1 165 ? -13.09184 -3.70748 -48.74308 1.000 27.62601 171 LEU A C 1
ATOM 2448 O O . LEU A 1 165 ? -13.99963 -2.95858 -48.38856 1.000 26.94746 171 LEU A O 1
ATOM 2464 N N . ALA A 1 166 ? -11.91129 -3.78107 -48.13203 1.000 24.13727 172 ALA A N 1
ATOM 2465 C CA . ALA A 1 166 ? -11.63484 -3.05881 -46.90699 1.000 25.61648 172 ALA A CA 1
ATOM 2466 C C . ALA A 1 166 ? -10.38446 -2.22684 -47.09962 1.000 23.14676 172 ALA A C 1
ATOM 2467 O O . ALA A 1 166 ? -9.50110 -2.58790 -47.88065 1.000 26.44503 172 ALA A O 1
ATOM 2474 N N . GLY A 1 167 ? -10.31623 -1.09437 -46.39080 1.000 25.84853 173 GLY A N 1
ATOM 2475 C CA . GLY A 1 167 ? -9.09431 -0.31429 -46.34587 1.000 24.26564 173 GLY A CA 1
ATOM 2476 C C . GLY A 1 167 ? -8.82859 0.56321 -47.55171 1.000 25.73554 173 GLY A C 1
ATOM 2477 O O . GLY A 1 167 ? -7.67177 0.90978 -47.80783 1.000 27.05630 173 GLY A O 1
ATOM 2481 N N . LEU A 1 168 ? -9.85458 0.96519 -48.28346 1.000 26.80185 174 LEU A N 1
ATOM 2482 C CA . LEU A 1 168 ? -9.67008 1.79374 -49.47221 1.000 27.20450 174 LEU A CA 1
ATOM 2483 C C . LEU A 1 168 ? -9.68381 3.25349 -49.03624 1.000 31.09172 174 LEU A C 1
ATOM 2484 O O . LEU A 1 168 ? -10.69958 3.74442 -48.53141 1.000 35.82822 174 LEU A O 1
ATOM 2500 N N . GLN A 1 169 ? -8.56418 3.94509 -49.23219 1.000 25.86712 175 GLN A N 1
ATOM 2501 C CA . GLN A 1 169 ? -8.40560 5.32448 -48.78216 1.000 24.70989 175 GLN A CA 1
ATOM 2502 C C . GLN A 1 169 ? -8.22698 6.21192 -49.99704 1.000 27.20097 175 GLN A C 1
ATOM 2503 O O . GLN A 1 169 ? -7.20167 6.12636 -50.68800 1.000 26.61846 175 GLN A O 1
ATOM 2517 N N . LEU A 1 170 ? -9.21857 7.07483 -50.23701 1.000 27.15506 176 LEU A N 1
ATOM 2518 C CA . LEU A 1 170 ? -9.25005 7.88800 -51.45055 1.000 27.76129 176 LEU A CA 1
ATOM 2519 C C . LEU A 1 170 ? -9.40352 9.36255 -51.10822 1.000 27.78184 176 LEU A C 1
ATOM 2520 O O . LEU A 1 170 ? -10.23634 9.72320 -50.27388 1.000 29.39583 176 LEU A O 1
ATOM 2536 N N A ILE A 1 171 ? -8.59348 10.21016 -51.73798 0.289 28.78252 177 ILE A N 1
ATOM 2537 N N B ILE A 1 171 ? -8.62515 10.21151 -51.77882 0.711 28.77088 177 ILE A N 1
ATOM 2538 C CA A ILE A 1 171 ? -8.73739 11.65616 -51.62463 0.289 29.00822 177 ILE A CA 1
ATOM 2539 C CA B ILE A 1 171 ? -8.70172 11.66405 -51.62591 0.711 29.00195 177 ILE A CA 1
ATOM 2540 C C A ILE A 1 171 ? -8.96329 12.23608 -53.01273 0.289 30.73045 177 ILE A C 1
ATOM 2541 C C B ILE A 1 171 ? -8.90914 12.29056 -53.00034 0.711 30.73147 177 ILE A C 1
ATOM 2542 O O A ILE A 1 171 ? -8.27088 11.86845 -53.96986 0.289 31.47296 177 ILE A O 1
ATOM 2543 O O B ILE A 1 171 ? -8.16142 11.99878 -53.94124 0.711 31.48447 177 ILE A O 1
ATOM 2574 N N . LYS A 1 172 ? -9.93875 13.12556 -53.11591 1.000 31.04477 178 LYS A N 1
ATOM 2575 C CA . LYS A 1 172 ? -10.23303 13.85269 -54.34400 1.000 32.64390 178 LYS A CA 1
ATOM 2576 C C . LYS A 1 172 ? -9.90590 15.32043 -54.11115 1.000 32.97386 178 LYS A C 1
ATOM 2577 O O . LYS A 1 172 ? -10.52755 15.97252 -53.26973 1.000 33.79889 178 LYS A O 1
ATOM 2596 N N . VAL A 1 173 ? -8.91356 15.83503 -54.84101 1.000 33.96417 179 VAL A N 1
ATOM 2597 C CA . VAL A 1 173 ? -8.33290 17.11585 -54.45723 1.000 34.12125 179 VAL A CA 1
ATOM 2598 C C . VAL A 1 173 ? -9.32127 18.25951 -54.60401 1.000 34.86049 179 VAL A C 1
ATOM 2599 O O . VAL A 1 173 ? -9.19095 19.28233 -53.91727 1.000 34.64434 179 VAL A O 1
ATOM 2612 N N . SER A 1 174 ? -10.30392 18.13237 -55.50330 1.000 36.26403 180 SER A N 1
ATOM 2613 C CA . SER A 1 174 ? -11.27565 19.18526 -55.73016 1.000 36.66916 180 SER A CA 1
ATOM 2614 C C . SER A 1 174 ? -12.55619 18.55549 -56.26016 1.000 37.02612 180 SER A C 1
ATOM 2615 O O . SER A 1 174 ? -12.59710 17.37335 -56.60034 1.000 36.91595 180 SER A O 1
ATOM 2623 N N . GLY A 1 175 ? -13.60570 19.36400 -56.34273 1.000 37.63253 181 GLY A N 1
ATOM 2624 C CA . GLY A 1 175 ? -14.88574 18.87425 -56.83662 1.000 38.07429 181 GLY A CA 1
ATOM 2625 C C . GLY A 1 175 ? -15.72497 18.22016 -55.76016 1.000 36.61495 181 GLY A C 1
ATOM 2626 O O . GLY A 1 175 ? -16.40124 17.21848 -56.02545 1.000 36.51637 181 GLY A O 1
ATOM 2630 N N . ASN A 1 176 ? -15.67506 18.75666 -54.54618 1.000 35.53568 182 ASN A N 1
ATOM 2631 C CA . ASN A 1 176 ? -16.43883 18.25103 -53.42021 1.000 34.16770 182 ASN A CA 1
ATOM 2632 C C . ASN A 1 176 ? -16.91528 19.44639 -52.61660 1.000 34.01081 182 ASN A C 1
ATOM 2633 O O . ASN A 1 176 ? -16.15599 20.39648 -52.40208 1.000 34.20206 182 ASN A O 1
ATOM 2644 N N . SER A 1 177 ? -18.16897 19.40554 -52.16840 1.000 33.72197 183 SER A N 1
ATOM 2645 C CA . SER A 1 177 ? -18.69341 20.45492 -51.31578 1.000 33.51885 183 SER A CA 1
ATOM 2646 C C . SER A 1 177 ? -19.32569 19.82190 -50.07440 1.000 32.05780 183 SER A C 1
ATOM 2647 O O . SER A 1 177 ? -19.71674 18.65309 -50.07853 1.000 31.51946 183 SER A O 1
ATOM 2655 N N . PHE A 1 178 ? -19.39898 20.61052 -49.00940 1.000 31.49035 184 PHE A N 1
ATOM 2656 C CA . PHE A 1 178 ? -20.20417 20.24621 -47.82363 1.000 30.34455 184 PHE A CA 1
ATOM 2657 C C . PHE A 1 178 ? -20.78085 21.55844 -47.29480 1.000 30.73511 184 PHE A C 1
ATOM 2658 O O . PHE A 1 178 ? -20.09490 22.31065 -46.59418 1.000 30.42827 184 PHE A O 1
ATOM 2675 N N . VAL A 1 179 ? -22.02539 21.83882 -47.68405 1.000 31.52161 185 VAL A N 1
ATOM 2676 C CA . VAL A 1 179 ? -22.72002 23.08241 -47.37804 1.000 32.16974 185 VAL A CA 1
ATOM 2677 C C . VAL A 1 179 ? -24.15666 22.71975 -47.02313 1.000 31.98434 185 VAL A C 1
ATOM 2678 O O . VAL A 1 179 ? -24.62915 21.62506 -47.31972 1.000 31.71211 185 VAL A O 1
ATOM 2691 N N . GLY A 1 180 ? -24.84696 23.65923 -46.38791 1.000 32.20358 186 GLY A N 1
ATOM 2692 C CA . GLY A 1 180 ? -26.26528 23.51837 -46.12130 1.000 32.28281 186 GLY A CA 1
ATOM 2693 C C . GLY A 1 180 ? -26.61781 22.70358 -44.89556 1.000 30.83894 186 GLY A C 1
ATOM 2694 O O . GLY A 1 180 ? -27.80538 22.42785 -44.67868 1.000 31.19213 186 GLY A O 1
ATOM 2698 N N . PHE A 1 181 ? -25.64050 22.33587 -44.07589 1.000 29.65793 187 PHE A N 1
ATOM 2699 C CA . PHE A 1 181 ? -25.90311 21.55514 -42.87448 1.000 28.31775 187 PHE A CA 1
ATOM 2700 C C . PHE A 1 181 ? -26.38918 22.45521 -41.74793 1.000 28.14464 187 PHE A C 1
ATOM 2701 O O . PHE A 1 181 ? -26.38128 23.67711 -41.82709 1.000 29.05633 187 PHE A O 1
ATOM 2718 N N . ILE A 1 182 ? -26.80403 21.82406 -40.65495 1.000 27.09329 188 ILE A N 1
ATOM 2719 C CA . ILE A 1 182 ? -27.43468 22.54721 -39.56207 1.000 26.96071 188 ILE A CA 1
ATOM 2720 C C . ILE A 1 182 ? -26.40850 23.43560 -38.88091 1.000 26.74412 188 ILE A C 1
ATOM 2721 O O . ILE A 1 182 ? -25.30762 22.99784 -38.54206 1.000 25.92711 188 ILE A O 1
ATOM 2737 N N . ARG A 1 183 ? -26.76988 24.70203 -38.67313 1.000 27.54362 189 ARG A N 1
ATOM 2738 C CA . ARG A 1 183 ? -25.92419 25.65652 -37.96792 1.000 27.49036 189 ARG A CA 1
ATOM 2739 C C . ARG A 1 183 ? -26.66597 26.11837 -36.72216 1.000 27.25703 189 ARG A C 1
ATOM 2740 O O . ARG A 1 183 ? -27.68272 26.80310 -36.81657 1.000 28.11912 189 ARG A O 1
ATOM 2761 N N . ASP A 1 184 ? -26.16165 25.72621 -35.55749 1.000 26.14426 190 ASP A N 1
ATOM 2762 C CA . ASP A 1 184 ? -26.74266 26.13421 -34.28022 1.000 25.89261 190 ASP A CA 1
ATOM 2763 C C . ASP A 1 184 ? -25.61044 26.34856 -33.28422 1.000 25.19204 190 ASP A C 1
ATOM 2764 O O . ASP A 1 184 ? -24.44289 26.54230 -33.64265 1.000 25.19848 190 ASP A O 1
ATOM 2773 N N . GLU A 1 185 ? -25.94762 26.29897 -31.99125 1.000 24.61283 191 GLU A N 1
ATOM 2774 C CA . GLU A 1 185 ? -24.98195 26.62499 -30.95393 1.000 26.13869 191 GLU A CA 1
ATOM 2775 C C . GLU A 1 185 ? -23.77448 25.69700 -30.97205 1.000 27.52402 191 GLU A C 1
ATOM 2776 O O . GLU A 1 185 ? -22.71831 26.06224 -30.44693 1.000 27.73159 191 GLU A O 1
ATOM 2788 N N . TYR A 1 186 ? -23.89793 24.50936 -31.56917 1.000 22.61859 192 TYR A N 1
ATOM 2789 C CA . TYR A 1 186 ? -22.82616 23.54526 -31.59143 1.000 24.20777 192 TYR A CA 1
ATOM 2790 C C . TYR A 1 186 ? -22.05472 23.50324 -32.89489 1.000 24.63954 192 TYR A C 1
ATOM 2791 O O . TYR A 1 186 ? -21.11963 22.71188 -33.01969 1.000 23.38299 192 TYR A O 1
ATOM 2809 N N . THR A 1 187 ? -22.42391 24.31681 -33.86563 1.000 24.84370 193 THR A N 1
ATOM 2810 C CA . THR A 1 187 ? -21.77999 24.29000 -35.17831 1.000 23.82492 193 THR A CA 1
ATOM 2811 C C . THR A 1 187 ? -20.68153 25.33866 -35.23980 1.000 24.33658 193 THR A C 1
ATOM 2812 O O . THR A 1 187 ? -20.96487 26.55420 -35.20160 1.000 28.43238 193 THR A O 1
ATOM 2823 N N . THR A 1 188 ? -19.45009 24.87644 -35.38897 1.000 23.86485 194 THR A N 1
ATOM 2824 C CA . THR A 1 188 ? -18.31635 25.73994 -35.72179 1.000 26.88431 194 THR A CA 1
ATOM 2825 C C . THR A 1 188 ? -17.75658 25.46712 -37.11054 1.000 27.58917 194 THR A C 1
ATOM 2826 O O . THR A 1 188 ? -16.95545 26.27514 -37.61555 1.000 28.92347 194 THR A O 1
ATOM 2837 N N . LEU A 1 189 ? -18.13371 24.37018 -37.73512 1.000 27.71922 195 LEU A N 1
ATOM 2838 C CA . LEU A 1 189 ? -17.53534 23.98087 -39.00860 1.000 28.71548 195 LEU A CA 1
ATOM 2839 C C . LEU A 1 189 ? -17.96531 24.94240 -40.10564 1.000 28.81589 195 LEU A C 1
ATOM 2840 O O . LEU A 1 189 ? -19.16682 25.16064 -40.29897 1.000 29.50096 195 LEU A O 1
ATOM 2856 N N . PRO A 1 190 ? -17.02600 25.52625 -40.85225 1.000 30.42486 196 PRO A N 1
ATOM 2857 C CA . PRO A 1 190 ? -17.42181 26.38574 -41.96938 1.000 30.25620 196 PRO A CA 1
ATOM 2858 C C . PRO A 1 190 ? -17.92561 25.55722 -43.13940 1.000 30.87295 196 PRO A C 1
ATOM 2859 O O . PRO A 1 190 ? -17.46161 24.44508 -43.39214 1.000 29.78489 196 PRO A O 1
ATOM 2870 N N . GLU A 1 191 ? -18.87299 26.11719 -43.87057 1.000 33.47535 197 GLU A N 1
ATOM 2871 C CA . GLU A 1 191 ? -19.24892 25.52466 -45.14244 1.000 32.06507 197 GLU A CA 1
ATOM 2872 C C . GLU A 1 191 ? -18.05459 25.56171 -46.09886 1.000 34.15534 197 GLU A C 1
ATOM 2873 O O . GLU A 1 191 ? -17.18115 26.42745 -46.00584 1.000 35.41745 197 GLU A O 1
ATOM 2885 N N . ASP A 1 192 ? -17.98419 24.57135 -46.98553 1.000 32.82615 198 ASP A N 1
ATOM 2886 C CA . ASP A 1 192 ? -16.87775 24.46642 -47.92654 1.000 34.12245 198 ASP A CA 1
ATOM 2887 C C . ASP A 1 192 ? -17.41843 24.03809 -49.27857 1.000 33.50686 198 ASP A C 1
ATOM 2888 O O . ASP A 1 192 ? -17.97489 22.94732 -49.41996 1.000 33.18099 198 ASP A O 1
ATOM 2897 N N . SER A 1 193 ? -17.26000 24.89828 -50.28018 1.000 35.02354 199 SER A N 1
ATOM 2898 C CA . SER A 1 193 ? -17.69996 24.59098 -51.62912 1.000 36.22333 199 SER A CA 1
ATOM 2899 C C . SER A 1 193 ? -16.66013 23.83088 -52.44205 1.000 36.39709 199 SER A C 1
ATOM 2900 O O . SER A 1 193 ? -16.97423 23.36921 -53.54728 1.000 37.35855 199 SER A O 1
ATOM 2908 N N . ASN A 1 194 ? -15.43776 23.68876 -51.93842 1.000 35.62765 200 ASN A N 1
ATOM 2909 C CA . ASN A 1 194 ? -14.39155 22.99297 -52.68899 1.000 35.83806 200 ASN A CA 1
ATOM 2910 C C . ASN A 1 194 ? -13.37381 22.45828 -51.67556 1.000 36.46468 200 ASN A C 1
ATOM 2911 O O . ASN A 1 194 ? -12.37157 23.11039 -51.38242 1.000 36.01446 200 ASN A O 1
ATOM 2922 N N . ARG A 1 195 ? -13.64490 21.26194 -51.16402 1.000 33.59809 201 ARG A N 1
ATOM 2923 C CA . ARG A 1 195 ? -12.75233 20.66882 -50.19655 1.000 31.77993 201 ARG A CA 1
ATOM 2924 C C . ARG A 1 195 ? -12.06899 19.44397 -50.79054 1.000 31.63486 201 ARG A C 1
ATOM 2925 O O . ARG A 1 195 ? -12.62144 18.80406 -51.69173 1.000 32.24084 201 ARG A O 1
ATOM 2946 N N . PRO A 1 196 ? -10.85993 19.10516 -50.32226 1.000 30.92206 202 PRO A N 1
ATOM 2947 C CA . PRO A 1 196 ? -10.18923 17.87100 -50.78733 1.000 31.47357 202 PRO A CA 1
ATOM 2948 C C . PRO A 1 196 ? -10.64470 16.65091 -49.99386 1.000 30.77701 202 PRO A C 1
ATOM 2949 O O . PRO A 1 196 ? -9.95173 16.12070 -49.13749 1.000 30.20117 202 PRO A O 1
ATOM 2960 N N . LEU A 1 197 ? -11.85646 16.18953 -50.29444 1.000 29.53000 203 LEU A N 1
ATOM 2961 C CA . LEU A 1 197 ? -12.48186 15.15134 -49.46863 1.000 28.32803 203 LEU A CA 1
ATOM 2962 C C . LEU A 1 197 ? -11.62012 13.89893 -49.44994 1.000 27.74419 203 LEU A C 1
ATOM 2963 O O . LEU A 1 197 ? -11.24961 13.36257 -50.50075 1.000 29.34941 203 LEU A O 1
ATOM 2979 N N A PHE A 1 198 ? -11.29804 13.43765 -48.23636 0.495 27.23567 204 PHE A N 1
ATOM 2980 N N B PHE A 1 198 ? -11.30282 13.43312 -48.24078 0.505 27.22122 204 PHE A N 1
ATOM 2981 C CA A PHE A 1 198 ? -10.47897 12.24620 -48.01360 0.495 28.31623 204 PHE A CA 1
ATOM 2982 C CA B PHE A 1 198 ? -10.48901 12.24310 -48.02549 0.505 28.34645 204 PHE A CA 1
ATOM 2983 C C A PHE A 1 198 ? -11.36429 11.25263 -47.27479 0.495 26.58063 204 PHE A C 1
ATOM 2984 C C B PHE A 1 198 ? -11.37188 11.25644 -47.28058 0.505 26.54621 204 PHE A C 1
ATOM 2985 O O A PHE A 1 198 ? -11.76529 11.51115 -46.13462 0.495 25.43093 204 PHE A O 1
ATOM 2986 O O B PHE A 1 198 ? -11.79505 11.53519 -46.15433 0.505 25.35575 204 PHE A O 1
ATOM 3019 N N . VAL A 1 199 ? -11.66831 10.12544 -47.91648 1.000 25.05505 205 VAL A N 1
ATOM 3020 C CA . VAL A 1 199 ? -12.54340 9.11669 -47.33290 1.000 26.91895 205 VAL A CA 1
ATOM 3021 C C . VAL A 1 199 ? -11.82395 7.78262 -47.22954 1.000 27.89614 205 VAL A C 1
ATOM 3022 O O . VAL A 1 199 ? -11.01327 7.42310 -48.09356 1.000 30.91426 205 VAL A O 1
ATOM 3035 N N . TYR A 1 200 ? -12.11369 7.05622 -46.14922 1.000 23.09083 206 TYR A N 1
ATOM 3036 C CA . TYR A 1 200 ? -11.79481 5.64343 -46.03997 1.000 24.80343 206 TYR A CA 1
ATOM 3037 C C . TYR A 1 200 ? -13.07912 4.87527 -46.32612 1.000 26.02925 206 TYR A C 1
ATOM 3038 O O . TYR A 1 200 ? -14.14873 5.23279 -45.81508 1.000 26.12782 206 TYR A O 1
ATOM 3056 N N . LEU A 1 201 ? -12.97596 3.82415 -47.13785 1.000 25.33623 207 LEU A N 1
ATOM 3057 C CA . LEU A 1 201 ? -14.15125 3.06025 -47.52386 1.000 24.03761 207 LEU A CA 1
ATOM 3058 C C . LEU A 1 201 ? -13.95204 1.58416 -47.24432 1.000 27.61061 207 LEU A C 1
ATOM 3059 O O . LEU A 1 201 ? -12.92647 1.00614 -47.61514 1.000 27.42494 207 LEU A O 1
ATOM 3075 N N . ASN A 1 202 ? -14.94221 0.98421 -46.59220 1.000 24.42135 208 ASN A N 1
ATOM 3076 C CA . ASN A 1 202 ? -15.12917 -0.46110 -46.55564 1.000 24.24903 208 ASN A CA 1
ATOM 3077 C C . ASN A 1 202 ? -16.44274 -0.72929 -47.27168 1.000 27.08151 208 ASN A C 1
ATOM 3078 O O . ASN A 1 202 ? -17.47568 -0.17577 -46.89258 1.000 27.14328 208 ASN A O 1
ATOM 3085 N N . ILE A 1 203 ? -16.39747 -1.53683 -48.33021 1.000 26.01092 209 ILE A N 1
ATOM 3086 C CA . ILE A 1 203 ? -17.56641 -1.81667 -49.15554 1.000 28.23233 209 ILE A CA 1
ATOM 3087 C C . ILE A 1 203 ? -17.82225 -3.31433 -49.13179 1.000 27.35578 209 ILE A C 1
ATOM 3088 O O . ILE A 1 203 ? -16.92542 -4.10530 -49.44387 1.000 30.31872 209 ILE A O 1
ATOM 3104 N N . LYS A 1 204 ? -19.06051 -3.69969 -48.82484 1.000 27.42637 210 LYS A N 1
ATOM 3105 C CA . LYS A 1 204 ? -19.43651 -5.10317 -48.74736 1.000 27.11864 210 LYS A CA 1
ATOM 3106 C C . LYS A 1 204 ? -20.68063 -5.34740 -49.59123 1.000 29.56350 210 LYS A C 1
ATOM 3107 O O . LYS A 1 204 ? -21.55038 -4.48464 -49.68123 1.000 31.82287 210 LYS A O 1
ATOM 3126 N N . TRP A 1 205 ? -20.74650 -6.52596 -50.19537 1.000 29.46857 211 TRP A N 1
ATOM 3127 C CA . TRP A 1 205 ? -21.86814 -6.86539 -51.07272 1.000 28.80395 211 TRP A CA 1
ATOM 3128 C C . TRP A 1 205 ? -22.36592 -8.27378 -50.78618 1.000 29.52672 211 TRP A C 1
ATOM 3129 O O . TRP A 1 205 ? -21.61982 -9.13928 -50.33775 1.000 30.01962 211 TRP A O 1
ATOM 3150 N N . LYS A 1 206 ? -23.65290 -8.50205 -51.07535 1.000 29.82047 212 LYS A N 1
ATOM 3151 C CA . LYS A 1 206 ? -24.25703 -9.81667 -50.98180 1.000 30.00114 212 LYS A CA 1
ATOM 3152 C C . LYS A 1 206 ? -24.84763 -10.19077 -52.32616 1.000 32.78642 212 LYS A C 1
ATOM 3153 O O . LYS A 1 206 ? -25.37921 -9.33668 -53.02987 1.000 33.55987 212 LYS A O 1
ATOM 3172 N N . TYR A 1 207 ? -24.74344 -11.46831 -52.66435 1.000 32.92617 213 TYR A N 1
ATOM 3173 C CA . TYR A 1 207 ? -25.25363 -11.98639 -53.91886 1.000 33.98959 213 TYR A CA 1
ATOM 3174 C C . TYR A 1 207 ? -26.71030 -12.42216 -53.75095 1.000 36.33999 213 TYR A C 1
ATOM 3175 O O . TYR A 1 207 ? -27.13899 -12.81677 -52.66904 1.000 38.49281 213 TYR A O 1
ATOM 3193 N N . LYS A 1 208 ? -27.46555 -12.35649 -54.84639 1.000 35.81706 214 LYS A N 1
ATOM 3194 C CA . LYS A 1 208 ? -28.79997 -12.94651 -54.83693 1.000 37.13600 214 LYS A CA 1
ATOM 3195 C C . LYS A 1 208 ? -28.72203 -14.46369 -54.67925 1.000 40.54935 214 LYS A C 1
ATOM 3196 O O . LYS A 1 208 ? -29.53769 -15.06171 -53.96627 1.000 40.37152 214 LYS A O 1
ATOM 3215 N N . ASN A 1 209 ? -27.75944 -15.09831 -55.34975 1.000 40.58373 215 ASN A N 1
ATOM 3216 C CA . ASN A 1 209 ? -27.53865 -16.54003 -55.28156 1.000 42.17377 215 ASN A CA 1
ATOM 3217 C C . ASN A 1 209 ? -26.14830 -16.75460 -54.68897 1.000 43.23715 215 ASN A C 1
ATOM 3218 O O . ASN A 1 209 ? -25.14510 -16.40849 -55.31914 1.000 41.39496 215 ASN A O 1
ATOM 3222 N N . THR A 1 210 ? -26.09967 -17.34221 -53.49046 1.000 45.20493 216 THR A N 1
ATOM 3223 C CA . THR A 1 210 ? -24.82920 -17.54580 -52.80334 1.000 47.42867 216 THR A CA 1
ATOM 3224 C C . THR A 1 210 ? -23.82553 -18.30183 -53.65969 1.000 47.65633 216 THR A C 1
ATOM 3225 O O . THR A 1 210 ? -22.61520 -18.15620 -53.46816 1.000 48.33940 216 THR A O 1
ATOM 3236 N N . GLU A 1 211 ? -24.30145 -19.11390 -54.61526 1.000 46.70617 217 GLU A N 1
ATOM 3237 C CA . GLU A 1 211 ? -23.38650 -19.87250 -55.46404 1.000 42.77107 217 GLU A CA 1
ATOM 3238 C C . GLU A 1 211 ? -22.54134 -18.96012 -56.34429 1.000 42.78336 217 GLU A C 1
ATOM 3239 O O . GLU A 1 211 ? -21.41154 -19.31573 -56.70530 1.000 44.27295 217 GLU A O 1
ATOM 3243 N N . ASP A 1 212 ? -23.06260 -17.79032 -56.70842 1.000 41.74990 218 ASP A N 1
ATOM 3244 C CA . ASP A 1 212 ? -22.29766 -16.88093 -57.55406 1.000 39.54058 218 ASP A CA 1
ATOM 3245 C C . ASP A 1 212 ? -21.03080 -16.39382 -56.85632 1.000 41.29964 218 ASP A C 1
ATOM 3246 O O . ASP A 1 212 ? -20.07516 -16.00117 -57.53401 1.000 42.19717 218 ASP A O 1
ATOM 3255 N N . SER A 1 213 ? -21.00535 -16.41632 -55.52317 1.000 39.63225 219 SER A N 1
ATOM 3256 C CA . SER A 1 213 ? -19.81838 -15.95144 -54.80615 1.000 37.89182 219 SER A CA 1
ATOM 3257 C C . SER A 1 213 ? -18.64169 -16.91163 -54.93146 1.000 42.57626 219 SER A C 1
ATOM 3258 O O . SER A 1 213 ? -17.49586 -16.49763 -54.72152 1.000 36.81244 219 SER A O 1
ATOM 3266 N N . PHE A 1 214 ? -18.88664 -18.18041 -55.26993 1.000 40.39094 220 PHE A N 1
ATOM 3267 C CA . PHE A 1 214 ? -17.82903 -19.17890 -55.22248 1.000 40.66447 220 PHE A CA 1
ATOM 3268 C C . PHE A 1 214 ? -16.84664 -19.06431 -56.37279 1.000 44.83182 220 PHE A C 1
ATOM 3269 O O . PHE A 1 214 ? -15.71034 -19.53859 -56.24720 1.000 43.20744 220 PHE A O 1
ATOM 3286 N N . GLY A 1 215 ? -17.24875 -18.45251 -57.48663 1.000 42.40075 221 GLY A N 1
ATOM 3287 C CA . GLY A 1 215 ? -16.40948 -18.36391 -58.65507 1.000 44.85941 221 GLY A CA 1
ATOM 3288 C C . GLY A 1 215 ? -16.52087 -19.53354 -59.60858 1.000 47.49246 221 GLY A C 1
ATOM 3289 O O . GLY A 1 215 ? -15.84826 -19.53053 -60.64175 1.000 48.37690 221 GLY A O 1
ATOM 3293 N N . THR A 1 216 ? -17.35147 -20.53249 -59.29698 1.000 52.29468 222 THR A N 1
ATOM 3294 C CA . THR A 1 216 ? -17.45819 -21.70448 -60.15915 1.000 52.08281 222 THR A CA 1
ATOM 3295 C C . THR A 1 216 ? -17.93488 -21.31739 -61.55406 1.000 53.10369 222 THR A C 1
ATOM 3296 O O . THR A 1 216 ? -17.44805 -21.85638 -62.55491 1.000 54.19704 222 THR A O 1
ATOM 3307 N N . ASN A 1 217 ? -18.88862 -20.39103 -61.64249 1.000 51.10992 223 ASN A N 1
ATOM 3308 C CA . ASN A 1 217 ? -19.22109 -19.74082 -62.90783 1.000 49.96283 223 ASN A CA 1
ATOM 3309 C C . ASN A 1 217 ? -18.59437 -18.34673 -62.87353 1.000 50.57207 223 ASN A C 1
ATOM 3310 O O . ASN A 1 217 ? -19.22337 -17.39096 -62.38860 1.000 47.88559 223 ASN A O 1
ATOM 3314 N N . PRO A 1 218 ? -17.35604 -18.19522 -63.35673 1.000 50.58032 224 PRO A N 1
ATOM 3315 C CA . PRO A 1 218 ? -16.65001 -16.90960 -63.18328 1.000 49.37968 224 PRO A CA 1
ATOM 3316 C C . PRO A 1 218 ? -17.40482 -15.70851 -63.72994 1.000 49.24019 224 PRO A C 1
ATOM 3317 O O . PRO A 1 218 ? -17.15210 -14.58223 -63.28170 1.000 46.27299 224 PRO A O 1
ATOM 3328 N N . GLU A 1 219 ? -18.29536 -15.90313 -64.70093 1.000 46.93692 225 GLU A N 1
ATOM 3329 C CA . GLU A 1 219 ? -19.03613 -14.78484 -65.26019 1.000 47.38642 225 GLU A CA 1
ATOM 3330 C C . GLU A 1 219 ? -19.91594 -14.09872 -64.22944 1.000 46.85248 225 GLU A C 1
ATOM 3331 O O . GLU A 1 219 ? -20.25549 -12.92363 -64.40422 1.000 48.51164 225 GLU A O 1
ATOM 3335 N N . ASN A 1 220 ? -20.28265 -14.79393 -63.15531 1.000 46.63054 226 ASN A N 1
ATOM 3336 C CA . ASN A 1 220 ? -21.17650 -14.25047 -62.14545 1.000 43.46029 226 ASN A CA 1
ATOM 3337 C C . ASN A 1 220 ? -20.44691 -13.79766 -60.88722 1.000 42.32225 226 ASN A C 1
ATOM 3338 O O . ASN A 1 220 ? -21.10562 -13.36008 -59.94456 1.000 40.31845 226 ASN A O 1
ATOM 3349 N N . TYR A 1 221 ? -19.12096 -13.89093 -60.86136 1.000 43.21503 227 TYR A N 1
ATOM 3350 C CA . TYR A 1 221 ? -18.34391 -13.49146 -59.69485 1.000 39.48008 227 TYR A CA 1
ATOM 3351 C C . TYR A 1 221 ? -18.05751 -11.99669 -59.74567 1.000 40.07635 227 TYR A C 1
ATOM 3352 O O . TYR A 1 221 ? -17.69223 -11.45048 -60.78701 1.000 40.03903 227 TYR A O 1
ATOM 3370 N N . VAL A 1 222 ? -18.19440 -11.33897 -58.59539 1.000 37.39467 228 VAL A N 1
ATOM 3371 C CA . VAL A 1 222 ? -17.94679 -9.90536 -58.46723 1.000 37.29632 228 VAL A CA 1
ATOM 3372 C C . VAL A 1 222 ? -16.62221 -9.73720 -57.73760 1.000 35.65253 228 VAL A C 1
ATOM 3373 O O . VAL A 1 222 ? -16.47355 -10.16654 -56.58060 1.000 36.19132 228 VAL A O 1
ATOM 3386 N N . ALA A 1 223 ? -15.65835 -9.11037 -58.39962 1.000 36.24227 229 ALA A N 1
ATOM 3387 C CA . ALA A 1 223 ? -14.31009 -8.99987 -57.85004 1.000 35.28003 229 ALA A CA 1
ATOM 3388 C C . ALA A 1 223 ? -14.10804 -7.69648 -57.09004 1.000 36.52455 229 ALA A C 1
ATOM 3389 O O . ALA A 1 223 ? -14.49098 -6.61805 -57.55732 1.000 34.48953 229 ALA A O 1
ATOM 3396 N N . ALA A 1 224 ? -13.47228 -7.80443 -55.91367 1.000 32.68123 230 ALA A N 1
ATOM 3397 C CA . ALA A 1 224 ? -13.17546 -6.61375 -55.13947 1.000 34.35270 230 ALA A CA 1
ATOM 3398 C C . ALA A 1 224 ? -12.37859 -5.60546 -55.94561 1.000 32.22479 230 ALA A C 1
ATOM 3399 O O . ALA A 1 224 ? -12.53285 -4.39373 -55.74650 1.000 31.85749 230 ALA A O 1
ATOM 3406 N N . GLU A 1 225 ? -11.52909 -6.08138 -56.87213 1.000 33.62048 231 GLU A N 1
ATOM 3407 C CA . GLU A 1 225 ? -10.78870 -5.17672 -57.74507 1.000 37.16999 231 GLU A CA 1
ATOM 3408 C C . GLU A 1 225 ? -11.73552 -4.30467 -58.56561 1.000 35.06085 231 GLU A C 1
ATOM 3409 O O . GLU A 1 225 ? -11.50080 -3.10107 -58.74001 1.000 35.14108 231 GLU A O 1
ATOM 3421 N N . GLN A 1 226 ? -12.83066 -4.89180 -59.05452 1.000 35.81441 232 GLN A N 1
ATOM 3422 C CA . GLN A 1 226 ? -13.78765 -4.13324 -59.84961 1.000 36.79812 232 GLN A CA 1
ATOM 3423 C C . GLN A 1 226 ? -14.56372 -3.14653 -58.99405 1.000 35.74763 232 GLN A C 1
ATOM 3424 O O . GLN A 1 226 ? -14.86886 -2.03519 -59.44808 1.000 36.26691 232 GLN A O 1
ATOM 3438 N N . ILE A 1 227 ? -14.87404 -3.52700 -57.73981 1.000 34.31807 233 ILE A N 1
ATOM 3439 C CA . ILE A 1 227 ? -15.54713 -2.61911 -56.81502 1.000 33.49845 233 ILE A CA 1
ATOM 3440 C C . ILE A 1 227 ? -14.66110 -1.41946 -56.50711 1.000 32.72915 233 ILE A C 1
ATOM 3441 O O . ILE A 1 227 ? -15.11866 -0.27293 -56.51176 1.000 32.77179 233 ILE A O 1
ATOM 3457 N N . ARG A 1 228 ? -13.37006 -1.66463 -56.25962 1.000 32.31137 234 ARG A N 1
ATOM 3458 C CA . ARG A 1 228 ? -12.42635 -0.57077 -56.07656 1.000 34.58394 234 ARG A CA 1
ATOM 3459 C C . ARG A 1 228 ? -12.51445 0.42648 -57.22701 1.000 33.80716 234 ARG A C 1
ATOM 3460 O O . ARG A 1 228 ? -12.66234 1.64084 -57.02059 1.000 33.14007 234 ARG A O 1
ATOM 3475 N N . ASP A 1 229 ? -12.44532 -0.07449 -58.45775 1.000 34.76730 235 ASP A N 1
ATOM 3476 C CA . ASP A 1 229 ? -12.36050 0.82052 -59.60609 1.000 37.66623 235 ASP A CA 1
ATOM 3477 C C . ASP A 1 229 ? -13.69246 1.52698 -59.87427 1.000 36.97430 235 ASP A C 1
ATOM 3478 O O . ASP A 1 229 ? -13.70687 2.66255 -60.36041 1.000 37.33169 235 ASP A O 1
ATOM 3487 N N . ILE A 1 230 ? -14.81390 0.89221 -59.54174 1.000 36.34623 236 ILE A N 1
ATOM 3488 C CA . ILE A 1 230 ? -16.08691 1.60721 -59.57696 1.000 36.58666 236 ILE A CA 1
ATOM 3489 C C . ILE A 1 230 ? -16.05670 2.78140 -58.60848 1.000 35.48087 236 ILE A C 1
ATOM 3490 O O . ILE A 1 230 ? -16.45497 3.90438 -58.94537 1.000 36.05291 236 ILE A O 1
ATOM 3506 N N . ALA A 1 231 ? -15.57790 2.53760 -57.38331 1.000 34.97919 237 ALA A N 1
ATOM 3507 C CA . ALA A 1 231 ? -15.57885 3.58450 -56.37282 1.000 34.50965 237 ALA A CA 1
ATOM 3508 C C . ALA A 1 231 ? -14.74162 4.78089 -56.80829 1.000 33.40485 237 ALA A C 1
ATOM 3509 O O . ALA A 1 231 ? -15.16136 5.93353 -56.64589 1.000 33.44398 237 ALA A O 1
ATOM 3516 N N . THR A 1 232 ? -13.53937 4.53296 -57.34331 1.000 34.09280 238 THR A N 1
ATOM 3517 C CA . THR A 1 232 ? -12.70689 5.64613 -57.79533 1.000 34.47556 238 THR A CA 1
ATOM 3518 C C . THR A 1 232 ? -13.33775 6.35655 -58.99346 1.000 36.08822 238 THR A C 1
ATOM 3519 O O . THR A 1 232 ? -13.31241 7.59121 -59.07044 1.000 36.42185 238 THR A O 1
ATOM 3530 N N . SER A 1 233 ? -13.95198 5.59454 -59.89952 1.000 37.13207 239 SER A N 1
ATOM 3531 C CA . SER A 1 233 ? -14.58863 6.21990 -61.05847 1.000 38.76032 239 SER A CA 1
ATOM 3532 C C . SER A 1 233 ? -15.73855 7.12401 -60.62020 1.000 39.18013 239 SER A C 1
ATOM 3533 O O . SER A 1 233 ? -15.82071 8.28938 -61.02072 1.000 39.28725 239 SER A O 1
ATOM 3541 N N . VAL A 1 234 ? -16.62646 6.60933 -59.75904 1.000 37.47356 240 VAL A N 1
ATOM 3542 C CA . VAL A 1 234 ? -17.77169 7.40769 -59.34496 1.000 37.30118 240 VAL A CA 1
ATOM 3543 C C . VAL A 1 234 ? -17.31016 8.62610 -58.56325 1.000 36.54986 240 VAL A C 1
ATOM 3544 O O . VAL A 1 234 ? -17.84103 9.72532 -58.72668 1.000 37.11206 240 VAL A O 1
ATOM 3557 N N A PHE A 1 235 ? -16.32816 8.44363 -57.67539 0.937 35.30268 241 PHE A N 1
ATOM 3558 N N B PHE A 1 235 ? -16.32196 8.44238 -57.68284 0.063 35.31028 241 PHE A N 1
ATOM 3559 C CA A PHE A 1 235 ? -15.77198 9.57723 -56.94082 0.937 34.65228 241 PHE A CA 1
ATOM 3560 C CA B PHE A 1 235 ? -15.76858 9.56793 -56.93190 0.063 34.63903 241 PHE A CA 1
ATOM 3561 C C A PHE A 1 235 ? -15.30780 10.65135 -57.92083 0.937 36.04105 241 PHE A C 1
ATOM 3562 C C B PHE A 1 235 ? -15.25820 10.64658 -57.87999 0.063 35.98511 241 PHE A C 1
ATOM 3563 O O A PHE A 1 235 ? -15.61228 11.83749 -57.76013 0.937 36.25951 241 PHE A O 1
ATOM 3564 O O B PHE A 1 235 ? -15.48890 11.84124 -57.66005 0.063 36.12695 241 PHE A O 1
ATOM 3597 N N . HIS A 1 236 ? -14.55848 10.24394 -58.93921 1.000 37.05326 242 HIS A N 1
ATOM 3598 C CA . HIS A 1 236 ? -14.07569 11.20457 -59.92358 1.000 38.49279 242 HIS A CA 1
ATOM 3599 C C . HIS A 1 236 ? -15.22009 11.89468 -60.65958 1.000 39.76357 242 HIS A C 1
ATOM 3600 O O . HIS A 1 236 ? -15.20847 13.11950 -60.80886 1.000 40.37424 242 HIS A O 1
ATOM 3614 N N . GLU A 1 237 ? -16.23705 11.12945 -61.05970 1.000 40.15917 243 GLU A N 1
ATOM 3615 C CA . GLU A 1 237 ? -17.31594 11.68030 -61.87942 1.000 41.54256 243 GLU A CA 1
ATOM 3616 C C . GLU A 1 237 ? -18.20590 12.63561 -61.09591 1.000 41.00459 243 GLU A C 1
ATOM 3617 O O . GLU A 1 237 ? -18.82857 13.52329 -61.67989 1.000 42.17964 243 GLU A O 1
ATOM 3629 N N . THR A 1 238 ? -18.31055 12.44655 -59.77845 1.000 39.30713 244 THR A N 1
ATOM 3630 C CA . THR A 1 238 ? -19.33819 13.10443 -58.98715 1.000 38.75528 244 THR A CA 1
ATOM 3631 C C . THR A 1 238 ? -18.82373 14.40386 -58.38258 1.000 38.42343 244 THR A C 1
ATOM 3632 O O . THR A 1 238 ? -17.74399 14.43855 -57.79096 1.000 37.54964 244 THR A O 1
ATOM 3643 N N . GLU A 1 239 ? -19.60425 15.47131 -58.52950 1.000 39.18193 245 GLU A N 1
ATOM 3644 C CA . GLU A 1 239 ? -19.43313 16.66212 -57.70118 1.000 38.68920 245 GLU A CA 1
ATOM 3645 C C . GLU A 1 239 ? -20.10019 16.32624 -56.37005 1.000 37.12256 245 GLU A C 1
ATOM 3646 O O . GLU A 1 239 ? -21.29527 16.55357 -56.17216 1.000 37.24849 245 GLU A O 1
ATOM 3658 N N . THR A 1 240 ? -19.32639 15.74829 -55.45170 1.000 35.68228 246 THR A N 1
ATOM 3659 C CA . THR A 1 240 ? -19.91119 15.23186 -54.22090 1.000 34.43071 246 THR A CA 1
ATOM 3660 C C . THR A 1 240 ? -20.47447 16.36604 -53.37880 1.000 33.92304 246 THR A C 1
ATOM 3661 O O . THR A 1 240 ? -19.92908 17.46673 -53.33103 1.000 34.27328 246 THR A O 1
ATOM 3672 N N . LEU A 1 241 ? -21.58968 16.08090 -52.70950 1.000 33.33156 247 LEU A N 1
ATOM 3673 C CA . LEU A 1 241 ? -22.21575 17.01791 -51.79044 1.000 32.95211 247 LEU A CA 1
ATOM 3674 C C . LEU A 1 241 ? -22.05173 16.60206 -50.33406 1.000 31.27124 247 LEU A C 1
ATOM 3675 O O . LEU A 1 241 ? -22.42549 17.37660 -49.45228 1.000 30.86690 247 LEU A O 1
ATOM 3691 N N . SER A 1 242 ? -21.49886 15.41710 -50.08379 1.000 30.38378 248 SER A N 1
ATOM 3692 C CA . SER A 1 242 ? -21.20624 14.88589 -48.75585 1.000 28.83474 248 SER A CA 1
ATOM 3693 C C . SER A 1 242 ? -20.68183 13.47427 -49.01096 1.000 28.41343 248 SER A C 1
ATOM 3694 O O . SER A 1 242 ? -20.77997 12.95448 -50.12329 1.000 29.30943 248 SER A O 1
ATOM 3702 N N . ILE A 1 243 ? -20.14555 12.84787 -47.95905 1.000 27.10203 249 ILE A N 1
ATOM 3703 C CA . ILE A 1 243 ? -19.79772 11.43122 -48.10723 1.000 26.69580 249 ILE A CA 1
ATOM 3704 C C . ILE A 1 243 ? -21.06313 10.60137 -48.28162 1.000 27.75687 249 ILE A C 1
ATOM 3705 O O . ILE A 1 243 ? -21.10487 9.65778 -49.07812 1.000 27.35630 249 ILE A O 1
ATOM 3721 N N . GLN A 1 244 ? -22.09719 10.90876 -47.48228 1.000 26.57773 250 GLN A N 1
ATOM 3722 C CA . GLN A 1 244 ? -23.40504 10.27662 -47.64094 1.000 26.97741 250 GLN A CA 1
ATOM 3723 C C . GLN A 1 244 ? -23.84270 10.25525 -49.09991 1.000 29.41407 250 GLN A C 1
ATOM 3724 O O . GLN A 1 244 ? -24.26592 9.21797 -49.61912 1.000 28.52860 250 GLN A O 1
ATOM 3738 N N . HIS A 1 245 ? -23.74930 11.40895 -49.77143 1.000 29.15472 251 HIS A N 1
ATOM 3739 C CA . HIS A 1 245 ? -24.15604 11.51991 -51.16610 1.000 30.71268 251 HIS A CA 1
ATOM 3740 C C . HIS A 1 245 ? -23.26406 10.66922 -52.06471 1.000 31.69185 251 HIS A C 1
ATOM 3741 O O . HIS A 1 245 ? -23.75608 9.98027 -52.97191 1.000 32.99554 251 HIS A O 1
ATOM 3755 N N . LEU A 1 246 ? -21.95348 10.69477 -51.81862 1.000 30.52315 252 LEU A N 1
ATOM 3756 C CA . LEU A 1 246 ? -21.01533 9.91388 -52.60460 1.000 30.90007 252 LEU A CA 1
ATOM 3757 C C . LEU A 1 246 ? -21.26718 8.41395 -52.50122 1.000 30.47044 252 LEU A C 1
ATOM 3758 O O . LEU A 1 246 ? -21.29284 7.70884 -53.51400 1.000 31.38317 252 LEU A O 1
ATOM 3774 N N . ILE A 1 247 ? -21.39972 7.89188 -51.28333 1.000 30.04621 253 ILE A N 1
ATOM 3775 C CA . ILE A 1 247 ? -21.49034 6.43874 -51.14366 1.000 28.73537 253 ILE A CA 1
ATOM 3776 C C . ILE A 1 247 ? -22.80243 5.90976 -51.72145 1.000 29.53872 253 ILE A C 1
ATOM 3777 O O . ILE A 1 247 ? -22.84807 4.79102 -52.24392 1.000 29.91952 253 ILE A O 1
ATOM 3793 N N . TYR A 1 248 ? -23.88626 6.68815 -51.64338 1.000 29.87175 254 TYR A N 1
ATOM 3794 C CA . TYR A 1 248 ? -25.12517 6.27478 -52.30189 1.000 31.89894 254 TYR A CA 1
ATOM 3795 C C . TYR A 1 248 ? -24.89274 6.06581 -53.79022 1.000 33.25526 254 TYR A C 1
ATOM 3796 O O . TYR A 1 248 ? -25.28896 5.04047 -54.35386 1.000 32.84063 254 TYR A O 1
ATOM 3814 N N . LEU A 1 249 ? -24.22584 7.02758 -54.43678 1.000 32.96124 255 LEU A N 1
ATOM 3815 C CA . LEU A 1 249 ? -24.00103 6.94541 -55.87881 1.000 34.48365 255 LEU A CA 1
ATOM 3816 C C . LEU A 1 249 ? -23.05098 5.80974 -56.22876 1.000 34.43566 255 LEU A C 1
ATOM 3817 O O . LEU A 1 249 ? -23.21787 5.15822 -57.26321 1.000 35.57128 255 LEU A O 1
ATOM 3833 N N . ILE A 1 250 ? -22.03401 5.57224 -55.39465 1.000 33.21117 256 ILE A N 1
ATOM 3834 C CA . ILE A 1 250 ? -21.16591 4.41819 -55.60106 1.000 33.08374 256 ILE A CA 1
ATOM 3835 C C . ILE A 1 250 ? -21.98078 3.13524 -55.54287 1.000 33.57116 256 ILE A C 1
ATOM 3836 O O . ILE A 1 250 ? -21.84236 2.24324 -56.38914 1.000 33.92809 256 ILE A O 1
ATOM 3852 N N . GLY A 1 251 ? -22.84203 3.02096 -54.52944 1.000 32.15053 257 GLY A N 1
ATOM 3853 C CA . GLY A 1 251 ? -23.67237 1.83936 -54.41161 1.000 32.15604 257 GLY A CA 1
ATOM 3854 C C . GLY A 1 251 ? -24.56869 1.63769 -55.61731 1.000 33.72112 257 GLY A C 1
ATOM 3855 O O . GLY A 1 251 ? -24.67610 0.52953 -56.13537 1.000 34.47539 257 GLY A O 1
ATOM 3859 N N . ARG A 1 252 ? -25.21838 2.70983 -56.07517 1.000 34.48489 258 ARG A N 1
ATOM 3860 C CA . ARG A 1 252 ? -26.08338 2.60509 -57.24706 1.000 36.57740 258 ARG A CA 1
ATOM 3861 C C . ARG A 1 252 ? -25.31240 2.08304 -58.45300 1.000 39.69152 258 ARG A C 1
ATOM 3862 O O . ARG A 1 252 ? -25.81299 1.23174 -59.19654 1.000 38.25052 258 ARG A O 1
ATOM 3875 N N . ARG A 1 253 ? -24.09586 2.58490 -58.66665 1.000 37.19115 259 ARG A N 1
ATOM 3876 C CA . ARG A 1 253 ? -23.31140 2.14912 -59.81845 1.000 38.36047 259 ARG A CA 1
ATOM 3877 C C . ARG A 1 253 ? -22.93241 0.67913 -59.70060 1.000 38.06000 259 ARG A C 1
ATOM 3878 O O . ARG A 1 253 ? -22.98809 -0.06038 -60.69009 1.000 39.29955 259 ARG A O 1
ATOM 3899 N N . ILE A 1 254 ? -22.50848 0.24860 -58.51020 1.000 36.50070 260 ILE A N 1
ATOM 3900 C CA . ILE A 1 254 ? -22.19088 -1.16306 -58.30738 1.000 36.19575 260 ILE A CA 1
ATOM 3901 C C . ILE A 1 254 ? -23.38919 -2.02955 -58.67246 1.000 37.48472 260 ILE A C 1
ATOM 3902 O O . ILE A 1 254 ? -23.27019 -2.99773 -59.42806 1.000 37.92345 260 ILE A O 1
ATOM 3918 N N . LEU A 1 255 ? -24.56299 -1.69551 -58.12801 1.000 36.62105 261 LEU A N 1
ATOM 3919 C CA . LEU A 1 255 ? -25.75158 -2.49534 -58.39463 1.000 37.32907 261 LEU A CA 1
ATOM 3920 C C . LEU A 1 255 ? -26.13249 -2.46948 -59.86928 1.000 39.53964 261 LEU A C 1
ATOM 3921 O O . LEU A 1 255 ? -26.66388 -3.45887 -60.38561 1.000 40.12399 261 LEU A O 1
ATOM 3937 N N . GLU A 1 256 ? -25.87427 -1.35443 -60.55751 1.000 39.95746 262 GLU A N 1
ATOM 3938 C CA . GLU A 1 256 ? -26.15420 -1.29380 -61.99088 1.000 41.86759 262 GLU A CA 1
ATOM 3939 C C . GLU A 1 256 ? -25.19735 -2.18292 -62.76987 1.000 42.64175 262 GLU A C 1
ATOM 3940 O O . GLU A 1 256 ? -25.59346 -2.80350 -63.76471 1.000 44.12267 262 GLU A O 1
ATOM 3952 N N . ARG A 1 257 ? -23.93183 -2.26264 -62.33419 1.000 41.72129 263 ARG A N 1
ATOM 3953 C CA . ARG A 1 257 ? -22.95377 -3.06240 -63.05686 1.000 42.47119 263 ARG A CA 1
ATOM 3954 C C . ARG A 1 257 ? -23.07856 -4.54975 -62.75839 1.000 42.26162 263 ARG A C 1
ATOM 3955 O O . ARG A 1 257 ? -22.68878 -5.37757 -63.58514 1.000 43.37004 263 ARG A O 1
ATOM 3976 N N . PHE A 1 258 ? -23.59628 -4.91191 -61.58676 1.000 40.92089 264 PHE A N 1
ATOM 3977 C CA . PHE A 1 258 ? -23.67599 -6.30790 -61.15975 1.000 40.60858 264 PHE A CA 1
ATOM 3978 C C . PHE A 1 258 ? -25.11048 -6.59696 -60.75785 1.000 41.20073 264 PHE A C 1
ATOM 3979 O O . PHE A 1 258 ? -25.45352 -6.58120 -59.56933 1.000 39.23524 264 PHE A O 1
ATOM 3996 N N . PRO A 1 259 ? -25.98604 -6.86078 -61.73324 1.000 42.10416 265 PRO A N 1
ATOM 3997 C CA . PRO A 1 259 ? -27.38579 -7.16569 -61.38903 1.000 43.46778 265 PRO A CA 1
ATOM 3998 C C . PRO A 1 259 ? -27.54316 -8.40593 -60.52885 1.000 44.33836 265 PRO A C 1
ATOM 3999 O O . PRO A 1 259 ? -28.60816 -8.58553 -59.91624 1.000 41.03172 265 PRO A O 1
ATOM 4010 N N . GLN A 1 260 ? -26.52992 -9.27252 -60.47090 1.000 42.16107 266 GLN A N 1
ATOM 4011 C CA . GLN A 1 260 ? -26.59910 -10.46935 -59.64198 1.000 40.51565 266 GLN A CA 1
ATOM 4012 C C . GLN A 1 260 ? -26.44961 -10.17134 -58.14968 1.000 38.64138 266 GLN A C 1
ATOM 4013 O O . GLN A 1 260 ? -26.57743 -11.10345 -57.34986 1.000 38.05623 266 GLN A O 1
ATOM 4027 N N . LEU A 1 261 ? -26.19332 -8.92233 -57.77232 1.000 38.92276 267 LEU A N 1
ATOM 4028 C CA . LEU A 1 261 ? -26.00856 -8.56076 -56.36381 1.000 36.08806 267 LEU A CA 1
ATOM 4029 C C . LEU A 1 261 ? -27.32828 -8.09227 -55.77089 1.000 38.42022 267 LEU A C 1
ATOM 4030 O O . LEU A 1 261 ? -28.11098 -7.40925 -56.43680 1.000 37.39392 267 LEU A O 1
ATOM 4046 N N . GLN A 1 262 ? -27.55510 -8.44638 -54.50646 1.000 35.72913 268 GLN A N 1
ATOM 4047 C CA . GLN A 1 262 ? -28.75123 -8.02516 -53.78808 1.000 37.33791 268 GLN A CA 1
ATOM 4048 C C . GLN A 1 262 ? -28.57270 -6.69623 -53.06823 1.000 35.37094 268 GLN A C 1
ATOM 4049 O O . GLN A 1 262 ? -29.53742 -5.93160 -52.95414 1.000 35.19337 268 GLN A O 1
ATOM 4063 N N . GLU A 1 263 ? -27.37233 -6.39922 -52.56799 1.000 34.79325 269 GLU A N 1
ATOM 4064 C CA . GLU A 1 263 ? -27.16859 -5.17614 -51.80353 1.000 34.32215 269 GLU A CA 1
ATOM 4065 C C . GLU A 1 263 ? -25.68045 -4.85241 -51.72629 1.000 31.88191 269 GLU A C 1
ATOM 4066 O O . GLU A 1 263 ? -24.82521 -5.72204 -51.89886 1.000 34.04512 269 GLU A O 1
ATOM 4078 N N . VAL A 1 264 ? -25.39442 -3.58021 -51.46393 1.000 32.99601 270 VAL A N 1
ATOM 4079 C CA . VAL A 1 264 ? -24.04155 -3.10267 -51.18960 1.000 30.32337 270 VAL A CA 1
ATOM 4080 C C . VAL A 1 264 ? -24.10613 -2.27859 -49.91781 1.000 31.55814 270 VAL A C 1
ATOM 4081 O O . VAL A 1 264 ? -24.97269 -1.40652 -49.78402 1.000 33.48828 270 VAL A O 1
ATOM 4094 N N . TYR A 1 265 ? -23.19800 -2.55716 -48.98255 1.000 29.54921 271 TYR A N 1
ATOM 4095 C CA . TYR A 1 265 ? -23.16390 -1.92615 -47.67331 1.000 28.86456 271 TYR A CA 1
ATOM 4096 C C . TYR A 1 265 ? -21.85396 -1.16770 -47.53662 1.000 26.80110 271 TYR A C 1
ATOM 4097 O O . TYR A 1 265 ? -20.79064 -1.67472 -47.92636 1.000 32.13872 271 TYR A O 1
ATOM 4115 N N . PHE A 1 266 ? -21.93333 0.05483 -47.01237 1.000 27.12450 272 PHE A N 1
ATOM 4116 C CA . PHE A 1 266 ? -20.76957 0.92344 -46.89435 1.000 24.34707 272 PHE A CA 1
ATOM 4117 C C . PHE A 1 266 ? -20.49804 1.28866 -45.45631 1.000 24.79582 272 PHE A C 1
ATOM 4118 O O . PHE A 1 266 ? -21.42166 1.57065 -44.68833 1.000 26.49264 272 PHE A O 1
ATOM 4135 N N . GLU A 1 267 ? -19.21704 1.30129 -45.10474 1.000 24.92109 273 GLU A N 1
ATOM 4136 C CA . GLU A 1 267 ? -18.72166 1.93433 -43.88806 1.000 25.24064 273 GLU A CA 1
ATOM 4137 C C . GLU A 1 267 ? -17.65855 2.91494 -44.35734 1.000 26.36517 273 GLU A C 1
ATOM 4138 O O . GLU A 1 267 ? -16.62456 2.50742 -44.90126 1.000 27.85754 273 GLU A O 1
ATOM 4150 N N . SER A 1 268 ? -17.92753 4.20147 -44.19246 1.000 23.15180 274 SER A N 1
ATOM 4151 C CA . SER A 1 268 ? -17.01273 5.24860 -44.62445 1.000 24.48168 274 SER A CA 1
ATOM 4152 C C . SER A 1 268 ? -16.58054 6.10859 -43.44643 1.000 24.12530 274 SER A C 1
ATOM 4153 O O . SER A 1 268 ? -17.29656 6.22829 -42.45390 1.000 22.78666 274 SER A O 1
ATOM 4161 N N . GLN A 1 269 ? -15.38839 6.70697 -43.56595 1.000 23.59366 275 GLN A N 1
ATOM 4162 C CA . GLN A 1 269 ? -14.87176 7.64022 -42.58643 1.000 23.86514 275 GLN A CA 1
ATOM 4163 C C . GLN A 1 269 ? -14.31673 8.88059 -43.26775 1.000 23.02237 275 GLN A C 1
ATOM 4164 O O . GLN A 1 269 ? -13.71096 8.79330 -44.34547 1.000 23.76975 275 GLN A O 1
ATOM 4178 N N . ASN A 1 270 ? -14.49416 10.02377 -42.62225 1.000 21.78015 276 ASN A N 1
ATOM 4179 C CA . ASN A 1 270 ? -14.00850 11.30964 -43.11144 1.000 22.52075 276 ASN A CA 1
ATOM 4180 C C . ASN A 1 270 ? -12.66483 11.61213 -42.46224 1.000 22.33776 276 ASN A C 1
ATOM 4181 O O . ASN A 1 270 ? -12.56228 11.64803 -41.22478 1.000 22.81603 276 ASN A O 1
ATOM 4192 N N . HIS A 1 271 ? -11.64298 11.84615 -43.28634 1.000 24.18146 277 HIS A N 1
ATOM 4193 C CA . HIS A 1 271 ? -10.29697 12.16635 -42.82151 1.000 23.48660 277 HIS A CA 1
ATOM 4194 C C . HIS A 1 271 ? -9.74727 13.39486 -43.53871 1.000 25.79053 277 HIS A C 1
ATOM 4195 O O . HIS A 1 271 ? -8.51978 13.55289 -43.67641 1.000 26.23720 277 HIS A O 1
ATOM 4209 N N . THR A 1 272 ? -10.64114 14.28041 -43.97716 1.000 24.23730 278 THR A N 1
ATOM 4210 C CA . THR A 1 272 ? -10.24162 15.44988 -44.73773 1.000 25.85531 278 THR A CA 1
ATOM 4211 C C . THR A 1 272 ? -9.30735 16.35455 -43.94616 1.000 26.65958 278 THR A C 1
ATOM 4212 O O . THR A 1 272 ? -9.50485 16.59737 -42.75913 1.000 25.36111 278 THR A O 1
ATOM 4223 N N . TRP A 1 273 ? -8.28183 16.85374 -44.63416 1.000 25.48501 279 TRP A N 1
ATOM 4224 C CA . TRP A 1 273 ? -7.25848 17.67404 -44.00391 1.000 26.06831 279 TRP A CA 1
ATOM 4225 C C . TRP A 1 273 ? -7.78229 19.07722 -43.68999 1.000 24.98893 279 TRP A C 1
ATOM 4226 O O . TRP A 1 273 ? -8.69835 19.59139 -44.34516 1.000 27.15352 279 TRP A O 1
ATOM 4247 N N . ASP A 1 274 ? -7.20508 19.68248 -42.66087 1.000 27.46579 280 ASP A N 1
ATOM 4248 C CA . ASP A 1 274 ? -7.43326 21.09204 -42.36809 1.000 25.67652 280 ASP A CA 1
ATOM 4249 C C . ASP A 1 274 ? -6.61563 21.93241 -43.33824 1.000 27.88307 280 ASP A C 1
ATOM 4250 O O . ASP A 1 274 ? -5.43371 21.66091 -43.56655 1.000 27.85633 280 ASP A O 1
ATOM 4259 N N . LYS A 1 275 ? -7.23409 22.97082 -43.89705 1.000 30.98223 281 LYS A N 1
ATOM 4260 C CA . LYS A 1 275 ? -6.55338 23.84348 -44.84999 1.000 31.03461 281 LYS A CA 1
ATOM 4261 C C . LYS A 1 275 ? -5.80685 24.93321 -44.08778 1.000 34.18478 281 LYS A C 1
ATOM 4262 O O . LYS A 1 275 ? -6.36849 25.56501 -43.18558 1.000 35.92292 281 LYS A O 1
ATOM 4281 N N . ILE A 1 276 ? -4.53640 25.14667 -44.44357 1.000 32.47396 282 ILE A N 1
ATOM 4282 C CA . ILE A 1 276 ? -3.66881 26.07962 -43.73786 1.000 36.70564 282 ILE A CA 1
ATOM 4283 C C . ILE A 1 276 ? -3.32152 27.29892 -44.58673 1.000 37.49432 282 ILE A C 1
ATOM 4284 O O . ILE A 1 276 ? -3.20931 28.40804 -44.06268 1.000 38.50567 282 ILE A O 1
ATOM 4300 N N . VAL A 1 277 ? -3.10128 27.10803 -45.88043 1.000 34.68264 283 VAL A N 1
ATOM 4301 C CA . VAL A 1 277 ? -2.82871 28.19496 -46.81843 1.000 34.54872 283 VAL A CA 1
ATOM 4302 C C . VAL A 1 277 ? -3.90129 28.13659 -47.89350 1.000 37.50520 283 VAL A C 1
ATOM 4303 O O . VAL A 1 277 ? -4.01485 27.13494 -48.60652 1.000 36.98002 283 VAL A O 1
ATOM 4316 N N . GLU A 1 278 ? -4.68311 29.21635 -48.01144 1.000 39.39272 284 GLU A N 1
ATOM 4317 C CA . GLU A 1 278 ? -5.82066 29.22531 -48.92697 1.000 47.19553 284 GLU A CA 1
ATOM 4318 C C . GLU A 1 278 ? -5.42413 29.60940 -50.34648 1.000 45.43429 284 GLU A C 1
ATOM 4319 O O . GLU A 1 278 ? -6.07183 29.16560 -51.30169 1.000 47.77353 284 GLU A O 1
ATOM 4323 N N . GLU A 1 279 ? -4.38131 30.42367 -50.50934 1.000 41.28316 285 GLU A N 1
ATOM 4324 C CA . GLU A 1 279 ? -3.98931 30.93884 -51.81544 1.000 42.72673 285 GLU A CA 1
ATOM 4325 C C . GLU A 1 279 ? -2.47387 31.01344 -51.89914 1.000 45.09819 285 GLU A C 1
ATOM 4326 O O . GLU A 1 279 ? -1.81998 31.48295 -50.96190 1.000 44.51314 285 GLU A O 1
ATOM 4336 N N . ILE A 1 280 ? -1.92783 30.54522 -53.01590 1.000 43.05586 286 ILE A N 1
ATOM 4337 C CA . ILE A 1 280 ? -0.49320 30.56896 -53.28980 1.000 42.59716 286 ILE A CA 1
ATOM 4338 C C . ILE A 1 280 ? -0.27705 31.37566 -54.54913 1.000 45.53706 286 ILE A C 1
ATOM 4339 O O . ILE A 1 280 ? -0.92162 31.10961 -55.56720 1.000 45.63317 286 ILE A O 1
ATOM 4355 N N . PRO A 1 281 ? 0.62966 32.35693 -54.56007 1.000 45.26459 287 PRO A N 1
ATOM 4356 C CA . PRO A 1 281 ? 0.78205 33.22220 -55.74180 1.000 47.38192 287 PRO A CA 1
ATOM 4357 C C . PRO A 1 281 ? 1.08900 32.42871 -57.00356 1.000 48.14763 287 PRO A C 1
ATOM 4358 O O . PRO A 1 281 ? 1.95985 31.55306 -57.01615 1.000 51.62574 287 PRO A O 1
ATOM 4369 N N . GLU A 1 282 ? 0.37145 32.76147 -58.07667 1.000 51.53320 288 GLU A N 1
ATOM 4370 C CA . GLU A 1 282 ? 0.59358 32.17733 -59.40115 1.000 54.46729 288 GLU A CA 1
ATOM 4371 C C . GLU A 1 282 ? 0.35073 30.66877 -59.41198 1.000 51.84926 288 GLU A C 1
ATOM 4372 O O . GLU A 1 282 ? 0.97529 29.93583 -60.18294 1.000 55.71800 288 GLU A O 1
ATOM 4376 N N . SER A 1 283 ? -0.55378 30.19219 -58.55925 1.000 49.57468 289 SER A N 1
ATOM 4377 C CA . SER A 1 283 ? -0.85595 28.77323 -58.48386 1.000 51.48884 289 SER A CA 1
ATOM 4378 C C . SER A 1 283 ? -2.30169 28.59054 -58.05499 1.000 45.73262 289 SER A C 1
ATOM 4379 O O . SER A 1 283 ? -2.88044 29.44561 -57.37539 1.000 45.56685 289 SER A O 1
ATOM 4383 N N . GLU A 1 284 ? -2.88653 27.47149 -58.47046 1.000 45.30939 290 GLU A N 1
ATOM 4384 C CA . GLU A 1 284 ? -4.16891 27.03239 -57.94193 1.000 46.31003 290 GLU A CA 1
ATOM 4385 C C . GLU A 1 284 ? -4.01826 26.19627 -56.67852 1.000 44.82452 290 GLU A C 1
ATOM 4386 O O . GLU A 1 284 ? -5.02571 25.74707 -56.13610 1.000 44.63355 290 GLU A O 1
ATOM 4390 N N . GLY A 1 285 ? -2.78681 25.98766 -56.20551 1.000 41.57256 291 GLY A N 1
ATOM 4391 C CA . GLY A 1 285 ? -2.55028 25.07468 -55.10634 1.000 39.89076 291 GLY A CA 1
ATOM 4392 C C . GLY A 1 285 ? -2.81011 25.68540 -53.76284 1.000 41.41247 291 GLY A C 1
ATOM 4393 O O . GLY A 1 285 ? -2.92882 26.89732 -53.58910 1.000 39.34358 291 GLY A O 1
ATOM 4397 N N . LYS A 1 286 ? -2.89500 24.79348 -52.77113 1.000 36.97667 292 LYS A N 1
ATOM 4398 C CA . LYS A 1 286 ? -3.10295 25.15778 -51.38058 1.000 35.84365 292 LYS A CA 1
ATOM 4399 C C . LYS A 1 286 ? -2.23323 24.24227 -50.51874 1.000 34.37579 292 LYS A C 1
ATOM 4400 O O . LYS A 1 286 ? -1.66157 23.26067 -51.00103 1.000 34.25989 292 LYS A O 1
ATOM 4410 N N . VAL A 1 287 ? -2.14083 24.56412 -49.23341 1.000 33.71823 293 VAL A N 1
ATOM 4411 C CA . VAL A 1 287 ? -1.43257 23.72045 -48.26935 1.000 31.96421 293 VAL A CA 1
ATOM 4412 C C . VAL A 1 287 ? -2.40615 23.30134 -47.18018 1.000 31.00894 293 VAL A C 1
ATOM 4413 O O . VAL A 1 287 ? -3.14186 24.13859 -46.64293 1.000 30.62597 293 VAL A O 1
ATOM 4426 N N . TYR A 1 288 ? -2.38831 22.00235 -46.85593 1.000 29.50646 294 TYR A N 1
ATOM 4427 C CA . TYR A 1 288 ? -3.26030 21.40776 -45.85213 1.000 28.20552 294 TYR A CA 1
ATOM 4428 C C . TYR A 1 288 ? -2.39660 20.63478 -44.86245 1.000 26.98863 294 TYR A C 1
ATOM 4429 O O . TYR A 1 288 ? -1.21615 20.37733 -45.10398 1.000 27.85637 294 TYR A O 1
ATOM 4447 N N . THR A 1 289 ? -3.00620 20.24177 -43.74716 1.000 25.80840 295 THR A N 1
ATOM 4448 C CA . THR A 1 289 ? -2.31055 19.44460 -42.72896 1.000 27.24352 295 THR A CA 1
ATOM 4449 C C . THR A 1 289 ? -3.30079 18.49639 -42.07069 1.000 24.51586 295 THR A C 1
ATOM 4450 O O . THR A 1 289 ? -4.51293 18.55759 -42.29864 1.000 24.48347 295 THR A O 1
ATOM 4461 N N . GLU A 1 290 ? -2.77194 17.61167 -41.23879 1.000 23.10626 296 GLU A N 1
ATOM 4462 C CA . GLU A 1 290 ? -3.61829 16.58317 -40.63480 1.000 24.81185 296 GLU A CA 1
ATOM 4463 C C . GLU A 1 290 ? -4.53365 17.20879 -39.59157 1.000 23.90196 296 GLU A C 1
ATOM 4464 O O . GLU A 1 290 ? -4.13327 18.16484 -38.90254 1.000 23.13435 296 GLU A O 1
ATOM 4476 N N . PRO A 1 291 ? -5.76541 16.71104 -39.46432 1.000 23.73730 297 PRO A N 1
ATOM 4477 C CA . PRO A 1 291 ? -6.69853 17.23737 -38.47080 1.000 22.81087 297 PRO A CA 1
ATOM 4478 C C . PRO A 1 291 ? -6.44990 16.60429 -37.10889 1.000 23.73051 297 PRO A C 1
ATOM 4479 O O . PRO A 1 291 ? -5.60501 15.73723 -36.94820 1.000 21.89288 297 PRO A O 1
ATOM 4490 N N . ARG A 1 292 ? -7.21527 17.06336 -36.13189 1.000 21.04169 298 ARG A N 1
ATOM 4491 C CA . ARG A 1 292 ? -7.28461 16.38500 -34.83368 1.000 21.30052 298 ARG A CA 1
ATOM 4492 C C . ARG A 1 292 ? -7.90148 15.00348 -35.03292 1.000 20.34396 298 ARG A C 1
ATOM 4493 O O . ARG A 1 292 ? -8.48262 14.72187 -36.08586 1.000 19.69839 298 ARG A O 1
ATOM 4514 N N . PRO A 1 293 ? -7.79469 14.12729 -34.03688 1.000 19.66550 299 PRO A N 1
ATOM 4515 C CA . PRO A 1 293 ? -8.17381 12.71176 -34.22126 1.000 18.80020 299 PRO A CA 1
ATOM 4516 C C . PRO A 1 293 ? -9.64155 12.46602 -34.53639 1.000 19.02977 299 PRO A C 1
ATOM 4517 O O . PRO A 1 293 ? -9.94765 11.52536 -35.26964 1.000 21.09627 299 PRO A O 1
ATOM 4528 N N . PRO A 1 294 ? -10.59048 13.20633 -33.96988 1.000 18.29843 300 PRO A N 1
ATOM 4529 C CA . PRO A 1 294 ? -12.00132 12.79609 -34.15455 1.000 20.50355 300 PRO A CA 1
ATOM 4530 C C . PRO A 1 294 ? -12.36487 12.71650 -35.63819 1.000 20.51570 300 PRO A C 1
ATOM 4531 O O . PRO A 1 294 ? -12.03926 13.60944 -36.42800 1.000 22.55308 300 PRO A O 1
ATOM 4542 N N . TYR A 1 295 ? -13.05114 11.63347 -36.01411 1.000 20.72876 301 TYR A N 1
ATOM 4543 C CA . TYR A 1 295 ? -13.36175 11.38751 -37.42408 1.000 18.98030 301 TYR A CA 1
ATOM 4544 C C . TYR A 1 295 ? -14.84181 11.08885 -37.60924 1.000 19.99034 301 TYR A C 1
ATOM 4545 O O . TYR A 1 295 ? -15.42813 10.27945 -36.87814 1.000 19.50402 301 TYR A O 1
ATOM 4563 N N . GLY A 1 296 ? -15.45062 11.70611 -38.61870 1.000 20.35462 302 GLY A N 1
ATOM 4564 C CA . GLY A 1 296 ? -16.80621 11.34723 -38.97646 1.000 20.10133 302 GLY A CA 1
ATOM 4565 C C . GLY A 1 296 ? -16.88464 10.00325 -39.67190 1.000 20.80959 302 GLY A C 1
ATOM 4566 O O . GLY A 1 296 ? -15.93201 9.51130 -40.27377 1.000 21.76456 302 GLY A O 1
ATOM 4570 N N . PHE A 1 297 ? -18.06015 9.37087 -39.58136 1.000 19.04929 303 PHE A N 1
ATOM 4571 C CA . PHE A 1 297 ? -18.26515 8.11672 -40.29025 1.000 20.66254 303 PHE A CA 1
ATOM 4572 C C . PHE A 1 297 ? -19.72338 7.99249 -40.68667 1.000 22.29199 303 PHE A C 1
ATOM 4573 O O . PHE A 1 297 ? -20.60540 8.64301 -40.11653 1.000 20.86539 303 PHE A O 1
ATOM 4590 N N . GLN A 1 298 ? -19.94775 7.16253 -41.70538 1.000 21.46517 304 GLN A N 1
ATOM 4591 C CA . GLN A 1 298 ? -21.27530 6.88558 -42.23651 1.000 20.95038 304 GLN A CA 1
ATOM 4592 C C . GLN A 1 298 ? -21.39546 5.38808 -42.46832 1.000 25.50421 304 GLN A C 1
ATOM 4593 O O . GLN A 1 298 ? -20.40209 4.69948 -42.71076 1.000 26.51284 304 GLN A O 1
ATOM 4607 N N . CYS A 1 299 ? -22.62788 4.88605 -42.37655 1.000 26.40765 305 CYS A N 1
ATOM 4608 C CA . CYS A 1 299 ? -22.91988 3.46688 -42.61601 1.000 26.48630 305 CYS A CA 1
ATOM 4609 C C . CYS A 1 299 ? -24.25016 3.41862 -43.35383 1.000 28.19697 305 CYS A C 1
ATOM 4610 O O . CYS A 1 299 ? -25.24690 3.96095 -42.86014 1.000 30.59006 305 CYS A O 1
ATOM 4618 N N . PHE A 1 300 ? -24.27385 2.76936 -44.50779 1.000 27.63025 306 PHE A N 1
ATOM 4619 C CA . PHE A 1 300 ? -25.43176 2.86555 -45.37912 1.000 29.26639 306 PHE A CA 1
ATOM 4620 C C . PHE A 1 300 ? -25.50028 1.64083 -46.27981 1.000 29.86287 306 PHE A C 1
ATOM 4621 O O . PHE A 1 300 ? -24.47388 1.15774 -46.77152 1.000 26.94512 306 PHE A O 1
ATOM 4638 N N . THR A 1 301 ? -26.72477 1.15296 -46.49272 1.000 31.94993 307 THR A N 1
ATOM 4639 C CA . THR A 1 301 ? -26.98776 0.02298 -47.37602 1.000 34.16378 307 THR A CA 1
ATOM 4640 C C . THR A 1 301 ? -27.77370 0.49520 -48.59345 1.000 34.62238 307 THR A C 1
ATOM 4641 O O . THR A 1 301 ? -28.75188 1.23836 -48.46111 1.000 31.05697 307 THR A O 1
ATOM 4652 N N . VAL A 1 302 ? -27.34066 0.06834 -49.78016 1.000 31.76334 308 VAL A N 1
ATOM 4653 C CA . VAL A 1 302 ? -28.07319 0.25571 -51.02324 1.000 33.53399 308 VAL A CA 1
ATOM 4654 C C . VAL A 1 302 ? -28.52831 -1.12262 -51.46094 1.000 32.80159 308 VAL A C 1
ATOM 4655 O O . VAL A 1 302 ? -27.73537 -2.06835 -51.47912 1.000 35.44453 308 VAL A O 1
ATOM 4668 N N . THR A 1 303 ? -29.81272 -1.24633 -51.80505 1.000 34.47840 309 THR A N 1
ATOM 4669 C CA . THR A 1 303 ? -30.39607 -2.52695 -52.16379 1.000 35.41935 309 THR A CA 1
ATOM 4670 C C . THR A 1 303 ? -30.85095 -2.51028 -53.61717 1.000 41.91631 309 THR A C 1
ATOM 4671 O O . THR A 1 303 ? -31.27904 -1.47786 -54.14327 1.000 40.93240 309 THR A O 1
ATOM 4682 N N . GLN A 1 304 ? -30.74567 -3.67359 -54.25335 1.000 39.78701 310 GLN A N 1
ATOM 4683 C CA . GLN A 1 304 ? -31.04380 -3.81531 -55.67378 1.000 45.03039 310 GLN A CA 1
ATOM 4684 C C . GLN A 1 304 ? -32.53073 -3.61778 -55.90969 1.000 45.26919 310 GLN A C 1
ATOM 4685 O O . GLN A 1 304 ? -33.30184 -3.45159 -54.96822 1.000 50.65448 310 GLN A O 1
ATOM 4699 N N . VAL B 1 2 ? -29.54279 -0.44698 -43.54180 1.000 32.23305 8 VAL B N 1
ATOM 4700 C CA . VAL B 1 2 ? -28.76368 0.21040 -42.50916 1.000 30.54694 8 VAL B CA 1
ATOM 4701 C C . VAL B 1 2 ? -28.56740 1.66429 -42.91555 1.000 30.69733 8 VAL B C 1
ATOM 4702 O O . VAL B 1 2 ? -28.25970 1.94841 -44.06618 1.000 28.90843 8 VAL B O 1
ATOM 4714 N N . MET B 1 3 ? -28.71700 2.58391 -41.96445 1.000 28.51392 9 MET B N 1
ATOM 4715 C CA . MET B 1 3 ? -28.46929 3.99930 -42.25438 1.000 26.05525 9 MET B CA 1
ATOM 4716 C C . MET B 1 3 ? -28.18181 4.69902 -40.93258 1.000 26.61160 9 MET B C 1
ATOM 4717 O O . MET B 1 3 ? -29.08094 4.86438 -40.10645 1.000 26.58625 9 MET B O 1
ATOM 4731 N N . TYR B 1 4 ? -26.92682 5.09819 -40.72799 1.000 24.78797 10 TYR B N 1
ATOM 4732 C CA . TYR B 1 4 ? -26.57129 5.93825 -39.59446 1.000 22.88496 10 TYR B CA 1
ATOM 4733 C C . TYR B 1 4 ? -25.26058 6.63981 -39.91887 1.000 23.61974 10 TYR B C 1
ATOM 4734 O O . TYR B 1 4 ? -24.62273 6.36389 -40.93661 1.000 24.54147 10 TYR B O 1
ATOM 4752 N N . TYR B 1 5 ? -24.88664 7.57954 -39.06346 1.000 21.75232 11 TYR B N 1
ATOM 4753 C CA . TYR B 1 5 ? -23.63050 8.29548 -39.23287 1.000 19.96836 11 TYR B CA 1
ATOM 4754 C C . TYR B 1 5 ? -23.27783 8.92251 -37.89975 1.000 20.30817 11 TYR B C 1
ATOM 4755 O O . TYR B 1 5 ? -24.10349 8.99152 -36.97856 1.000 18.94987 11 TYR B O 1
ATOM 4773 N N . GLY B 1 6 ? -22.02790 9.36878 -37.78517 1.000 19.84927 12 GLY B N 1
ATOM 4774 C CA . GLY B 1 6 ? -21.61648 9.93701 -36.48953 1.000 20.19552 12 GLY B CA 1
ATOM 4775 C C . GLY B 1 6 ? -20.14707 10.29603 -36.45150 1.000 17.77023 12 GLY B C 1
ATOM 4776 O O . GLY B 1 6 ? -19.55031 10.65164 -37.45422 1.000 20.14719 12 GLY B O 1
ATOM 4780 N N . LYS B 1 7 ? -19.60181 10.21062 -35.24863 1.000 19.06496 13 LYS B N 1
ATOM 4781 C CA . LYS B 1 7 ? -18.25183 10.71822 -35.00078 1.000 18.27334 13 LYS B CA 1
ATOM 4782 C C . LYS B 1 7 ? -17.56199 9.74352 -34.06025 1.000 17.46712 13 LYS B C 1
ATOM 4783 O O . LYS B 1 7 ? -18.12594 9.34237 -33.03028 1.000 17.58302 13 LYS B O 1
ATOM 4802 N N . GLY B 1 8 ? -16.30575 9.41791 -34.37948 1.000 18.61733 14 GLY B N 1
ATOM 4803 C CA . GLY B 1 8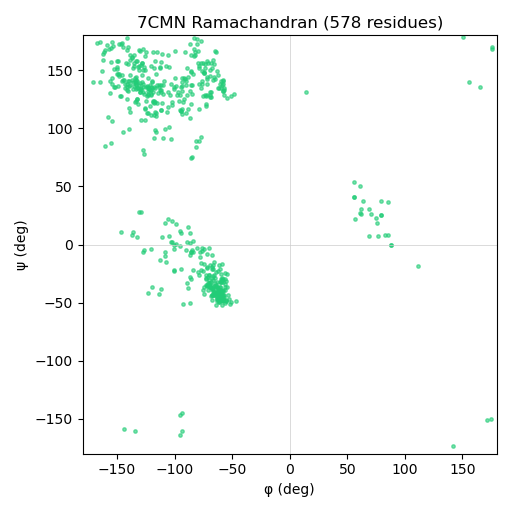 ? -15.49788 8.53690 -33.57075 1.000 17.69507 14 GLY B CA 1
ATOM 4804 C C . GLY B 1 8 ? -14.26408 9.25785 -33.05235 1.000 19.41194 14 GLY B C 1
ATOM 4805 O O . GLY B 1 8 ? -13.88543 10.33202 -33.53162 1.000 17.78539 14 GLY B O 1
ATOM 4809 N N . ASP B 1 9 ? -13.62062 8.62796 -32.05429 1.000 16.29187 15 ASP B N 1
ATOM 4810 C CA . ASP B 1 9 ? -12.40782 9.16093 -31.45628 1.000 16.63237 15 ASP B CA 1
ATOM 4811 C C . ASP B 1 9 ? -12.62390 10.58573 -30.93579 1.000 16.77388 15 ASP B C 1
ATOM 4812 O O . ASP B 1 9 ? -11.75141 11.44782 -31.03596 1.000 17.28504 15 ASP B O 1
ATOM 4821 N N . VAL B 1 10 ? -13.78144 10.81738 -30.32410 1.000 18.47010 16 VAL B N 1
ATOM 4822 C CA . VAL B 1 10 ? -14.03583 12.07934 -29.63379 1.000 16.01106 16 VAL B CA 1
ATOM 4823 C C . VAL B 1 10 ? -13.39801 12.01029 -28.25316 1.000 14.17986 16 VAL B C 1
ATOM 4824 O O . VAL B 1 10 ? -14.05720 11.65971 -27.26240 1.000 15.29022 16 VAL B O 1
ATOM 4837 N N . PHE B 1 11 ? -12.11178 12.31358 -28.17724 1.000 17.75500 17 PHE B N 1
ATOM 4838 C CA . PHE B 1 11 ? -11.41939 12.36131 -26.89975 1.000 16.33475 17 PHE B CA 1
ATOM 4839 C C . PHE B 1 11 ? -11.87433 13.59609 -26.11745 1.000 19.17179 17 PHE B C 1
ATOM 4840 O O . PHE B 1 11 ? -12.01733 14.69529 -26.66984 1.000 20.42736 17 PHE B O 1
ATOM 4857 N N . ALA B 1 12 ? -12.08935 13.40897 -24.81534 1.000 16.09975 18 ALA B N 1
ATOM 4858 C CA . ALA B 1 12 ? -12.44574 14.52949 -23.95888 1.000 17.60697 18 ALA B CA 1
ATOM 4859 C C . ALA B 1 12 ? -11.84355 14.26449 -22.58081 1.000 17.89804 18 ALA B C 1
ATOM 4860 O O . ALA B 1 12 ? -12.05092 13.18927 -21.99499 1.000 16.53120 18 ALA B O 1
ATOM 4867 N N . TYR B 1 13 ? -11.10566 15.24806 -22.07034 1.000 15.93446 19 TYR B N 1
ATOM 4868 C CA . TYR B 1 13 ? -10.45706 15.13192 -20.76385 1.000 15.64463 19 TYR B CA 1
ATOM 4869 C C . TYR B 1 13 ? -11.03336 16.19921 -19.86218 1.000 16.44988 19 TYR B C 1
ATOM 4870 O O . TYR B 1 13 ? -10.93211 17.36493 -20.16498 1.000 18.87330 19 TYR B O 1
ATOM 4888 N N . ARG B 1 14 ? -11.61041 15.79592 -18.72943 1.000 15.82469 20 ARG B N 1
ATOM 4889 C CA . ARG B 1 14 ? -12.18049 16.72298 -17.75909 1.000 17.87512 20 ARG B CA 1
ATOM 4890 C C . ARG B 1 14 ? -11.37778 16.62213 -16.46475 1.000 15.72074 20 ARG B C 1
ATOM 4891 O O . ARG B 1 14 ? -11.04542 15.50584 -16.00810 1.000 15.04704 20 ARG B O 1
ATOM 4912 N N . THR B 1 15 ? -11.08204 17.76737 -15.87108 1.000 15.58189 21 THR B N 1
ATOM 4913 C CA . THR B 1 15 ? -10.48769 17.78410 -14.54389 1.000 16.27512 21 THR B CA 1
ATOM 4914 C C . THR B 1 15 ? -11.55122 18.05851 -13.50045 1.000 18.19473 21 THR B C 1
ATOM 4915 O O . THR B 1 15 ? -12.50529 18.82905 -13.73666 1.000 18.67191 21 THR B O 1
ATOM 4926 N N . TYR B 1 16 ? -11.39665 17.40917 -12.35355 1.000 16.43444 22 TYR B N 1
ATOM 4927 C CA . TYR B 1 16 ? -12.21181 17.67690 -11.16871 1.000 18.73229 22 TYR B CA 1
ATOM 4928 C C . TYR B 1 16 ? -13.69312 17.41388 -11.42864 1.000 19.87571 22 TYR B C 1
ATOM 4929 O O . TYR B 1 16 ? -14.56134 18.25529 -11.19149 1.000 20.05397 22 TYR B O 1
ATOM 4947 N N . LEU B 1 17 ? -13.96388 16.24547 -11.97336 1.000 17.96842 23 LEU B N 1
ATOM 4948 C CA . LEU B 1 17 ? -15.31742 15.69739 -11.93243 1.000 18.92709 23 LEU B CA 1
ATOM 4949 C C . LEU B 1 17 ? -15.65987 15.32896 -10.50081 1.000 18.27572 23 LEU B C 1
ATOM 4950 O O . LEU B 1 17 ? -14.78306 15.09031 -9.64658 1.000 17.95788 23 LEU B O 1
ATOM 4966 N N . LYS B 1 18 ? -16.94326 15.29507 -10.20883 1.000 19.26671 24 LYS B N 1
ATOM 4967 C CA . LYS B 1 18 ? -17.37949 14.91851 -8.87114 1.000 18.99809 24 LYS B CA 1
ATOM 4968 C C . LYS B 1 18 ? -16.84964 13.52661 -8.55857 1.000 16.40055 24 LYS B C 1
ATOM 4969 O O . LYS B 1 18 ? -16.98766 12.63405 -9.39489 1.000 17.80890 24 LYS B O 1
ATOM 4988 N N . PRO B 1 19 ? -16.24497 13.30233 -7.38320 1.000 17.58438 25 PRO B N 1
ATOM 4989 C CA . PRO B 1 19 ? -15.69832 11.96940 -7.07885 1.000 17.41762 25 PRO B CA 1
ATOM 4990 C C . PRO B 1 19 ? -16.77874 10.89957 -6.92231 1.000 17.13228 25 PRO B C 1
ATOM 4991 O O . PRO B 1 19 ? -17.92013 11.19492 -6.54483 1.000 19.16746 25 PRO B O 1
ATOM 5002 N N . LEU B 1 20 ? -16.39956 9.68240 -7.22472 1.000 14.72088 26 LEU B N 1
ATOM 5003 C CA . LEU B 1 20 ? -17.23855 8.50811 -7.00600 1.000 10.78105 26 LEU B CA 1
ATOM 5004 C C . LEU B 1 20 ? -16.88316 7.90803 -5.63674 1.000 14.49264 26 LEU B C 1
ATOM 5005 O O . LEU B 1 20 ? -15.73795 7.50371 -5.40580 1.000 13.93205 26 LEU B O 1
ATOM 5021 N N . THR B 1 21 ? -17.85843 7.90658 -4.71388 1.000 13.97640 27 THR B N 1
ATOM 5022 C CA . THR B 1 21 ? -17.67291 7.33840 -3.37823 1.000 13.41203 27 THR B CA 1
ATOM 5023 C C . THR B 1 21 ? -18.96187 6.63522 -2.98873 1.000 14.23020 27 THR B C 1
ATOM 5024 O O . THR B 1 21 ? -19.94012 6.63213 -3.73616 1.000 15.17939 27 THR B O 1
ATOM 5035 N N . GLY B 1 22 ? -18.97092 6.00960 -1.80672 1.000 13.40915 28 GLY B N 1
ATOM 5036 C CA . GLY B 1 22 ? -20.17523 5.37164 -1.33810 1.000 15.16305 28 GLY B CA 1
ATOM 5037 C C . GLY B 1 22 ? -20.45794 4.08542 -2.05642 1.000 11.94730 28 GLY B C 1
ATOM 5038 O O . GLY B 1 22 ? -21.61993 3.64387 -2.10657 1.000 15.52304 28 GLY B O 1
ATOM 5042 N N . VAL B 1 23 ? -19.43177 3.45719 -2.63292 1.000 13.92508 29 VAL B N 1
ATOM 5043 C CA . VAL B 1 23 ? -19.63447 2.19355 -3.32275 1.000 14.28818 29 VAL B CA 1
ATOM 5044 C C . VAL B 1 23 ? -19.63030 1.05563 -2.30876 1.000 14.47070 29 VAL B C 1
ATOM 5045 O O . VAL B 1 23 ? -19.18320 1.20923 -1.15222 1.000 14.58857 29 VAL B O 1
ATOM 5058 N N . ARG B 1 24 ? -20.15184 -0.08639 -2.70717 1.000 13.04466 30 ARG B N 1
ATOM 5059 C CA . ARG B 1 24 ? -20.23092 -1.29132 -1.90013 1.000 14.18259 30 ARG B CA 1
ATOM 5060 C C . ARG B 1 24 ? -19.06769 -2.20672 -2.23556 1.000 13.24802 30 ARG B C 1
ATOM 5061 O O . ARG B 1 24 ? -18.78027 -2.46503 -3.41122 1.000 14.31825 30 ARG B O 1
ATOM 5074 N N . THR B 1 25 ? -18.36566 -2.69597 -1.23866 1.000 12.45914 31 THR B N 1
ATOM 5075 C CA . THR B 1 25 ? -17.13625 -3.44357 -1.48929 1.000 13.42148 31 THR B CA 1
ATOM 5076 C C . THR B 1 25 ? -17.37516 -4.93437 -1.64007 1.000 13.50518 31 THR B C 1
ATOM 5077 O O . THR B 1 25 ? -18.42451 -5.46714 -1.25548 1.000 14.09111 31 THR B O 1
ATOM 5088 N N . ILE B 1 26 ? -16.35400 -5.62210 -2.15219 1.000 14.44171 32 ILE B N 1
ATOM 5089 C CA . ILE B 1 26 ? -16.35292 -7.08170 -2.30889 1.000 13.14593 32 ILE B CA 1
ATOM 5090 C C . ILE B 1 26 ? -15.01324 -7.62349 -1.83850 1.000 13.22560 32 ILE B C 1
ATOM 5091 O O . ILE B 1 26 ? -14.00570 -6.89385 -1.82148 1.000 14.19307 32 ILE B O 1
ATOM 5107 N N . PRO B 1 27 ? -14.98078 -8.89055 -1.44325 1.000 14.84179 33 PRO B N 1
ATOM 5108 C CA . PRO B 1 27 ? -13.72980 -9.46380 -0.88930 1.000 15.09027 33 PRO B CA 1
ATOM 5109 C C . PRO B 1 27 ? -12.57098 -9.42488 -1.84077 1.000 15.96586 33 PRO B C 1
ATOM 5110 O O . PRO B 1 27 ? -11.41887 -9.29295 -1.42188 1.000 16.19817 33 PRO B O 1
ATOM 5121 N N . GLU B 1 28 ? -12.83522 -9.51740 -3.15177 1.000 13.17244 34 GLU B N 1
ATOM 5122 C CA . GLU B 1 28 ? -11.74988 -9.62730 -4.10306 1.000 15.68224 34 GLU B CA 1
ATOM 5123 C C . GLU B 1 28 ? -11.04668 -8.30769 -4.38790 1.000 16.02136 34 GLU B C 1
ATOM 5124 O O . GLU B 1 28 ? -9.98238 -8.32182 -5.02190 1.000 15.94799 34 GLU B O 1
ATOM 5136 N N . SER B 1 29 ? -11.59221 -7.17867 -3.93530 1.000 15.12791 35 SER B N 1
ATOM 5137 C CA . SER B 1 29 ? -11.11698 -5.89109 -4.39408 1.000 13.67402 35 SER B CA 1
ATOM 5138 C C . SER B 1 29 ? -11.03176 -4.83905 -3.30578 1.000 13.92542 35 SER B C 1
ATOM 5139 O O . SER B 1 29 ? -11.98051 -4.69651 -2.53539 1.000 14.11209 35 SER B O 1
ATOM 5147 N N . PRO B 1 30 ? -9.94342 -4.06099 -3.25944 1.000 14.42910 36 PRO B N 1
ATOM 5148 C CA . PRO B 1 30 ? -9.89846 -2.92133 -2.34895 1.000 15.24830 36 PRO B CA 1
ATOM 5149 C C . PRO B 1 30 ? -10.62480 -1.68253 -2.87981 1.000 13.52990 36 PRO B C 1
ATOM 5150 O O . PRO B 1 30 ? -10.70308 -0.66626 -2.17744 1.000 14.89016 36 PRO B O 1
ATOM 5161 N N . PHE B 1 31 ? -11.15456 -1.73830 -4.09276 1.000 12.57256 37 PHE B N 1
ATOM 5162 C CA . PHE B 1 31 ? -11.77465 -0.58376 -4.71674 1.000 11.77859 37 PHE B CA 1
ATOM 5163 C C . PHE B 1 31 ? -12.74095 0.08354 -3.76223 1.000 11.32497 37 PHE B C 1
ATOM 5164 O O . PHE B 1 31 ? -13.66429 -0.54947 -3.23817 1.000 13.17719 37 PHE B O 1
ATOM 5181 N N . SER B 1 32 ? -12.57705 1.40660 -3.61211 1.000 10.87539 38 SER B N 1
ATOM 5182 C CA . SER B 1 32 ? -13.47773 2.16086 -2.73689 1.000 11.24394 38 SER B CA 1
ATOM 5183 C C . SER B 1 32 ? -13.98501 3.43473 -3.39691 1.000 13.50000 38 SER B C 1
ATOM 5184 O O . SER B 1 32 ? -14.64877 4.25772 -2.73818 1.000 12.59715 38 SER B O 1
ATOM 5192 N N . GLY B 1 33 ? -13.67007 3.64631 -4.69355 1.000 12.01984 39 GLY B N 1
ATOM 5193 C CA . GLY B 1 33 ? -14.13972 4.85247 -5.35228 1.000 13.82982 39 GLY B CA 1
ATOM 5194 C C . GLY B 1 33 ? -13.09215 5.40862 -6.29289 1.000 11.85882 39 GLY B C 1
ATOM 5195 O O . GLY B 1 33 ? -12.04788 4.79298 -6.52633 1.000 11.71708 39 GLY B O 1
ATOM 5199 N N . ARG B 1 34 ? -13.37861 6.58993 -6.84254 1.000 13.15946 40 ARG B N 1
ATOM 5200 C CA . ARG B 1 34 ? -12.53406 7.25461 -7.85022 1.000 12.78098 40 ARG B CA 1
ATOM 5201 C C . ARG B 1 34 ? -12.40367 8.71456 -7.50790 1.000 12.38691 40 ARG B C 1
ATOM 5202 O O . ARG B 1 34 ? -13.41722 9.37476 -7.29708 1.000 12.67529 40 ARG B O 1
ATOM 5223 N N . ASP B 1 35 ? -11.16966 9.25299 -7.55715 1.000 12.46149 41 ASP B N 1
ATOM 5224 C CA . ASP B 1 35 ? -10.92127 10.63620 -7.15301 1.000 17.23877 41 ASP B CA 1
ATOM 5225 C C . ASP B 1 35 ? -11.42120 11.62572 -8.20055 1.000 15.48475 41 ASP B C 1
ATOM 5226 O O . ASP B 1 35 ? -11.84585 12.73763 -7.85634 1.000 15.76328 41 ASP B O 1
ATOM 5235 N N . HIS B 1 36 ? -11.28555 11.25479 -9.48275 1.000 14.98066 42 HIS B N 1
ATOM 5236 C CA . HIS B 1 36 ? -11.73900 12.08951 -10.60154 1.000 13.32309 42 HIS B CA 1
ATOM 5237 C C . HIS B 1 36 ? -11.03330 13.43856 -10.69889 1.000 15.30121 42 HIS B C 1
ATOM 5238 O O . HIS B 1 36 ? -11.59761 14.41920 -11.22921 1.000 14.11764 42 HIS B O 1
ATOM 5252 N N . ILE B 1 37 ? -9.79442 13.53380 -10.19135 1.000 15.66292 43 ILE B N 1
ATOM 5253 C CA . ILE B 1 37 ? -8.98787 14.70082 -10.51495 1.000 14.46022 43 ILE B CA 1
ATOM 5254 C C . ILE B 1 37 ? -8.84703 14.84453 -12.01680 1.000 14.74084 43 ILE B C 1
ATOM 5255 O O . ILE B 1 37 ? -8.88165 15.96087 -12.56596 1.000 13.02231 43 ILE B O 1
ATOM 5271 N N . LEU B 1 38 ? -8.68783 13.73599 -12.70033 1.000 13.51032 44 LEU B N 1
ATOM 5272 C CA . LEU B 1 38 ? -8.60167 13.65333 -14.15581 1.000 15.14220 44 LEU B CA 1
ATOM 5273 C C . LEU B 1 38 ? -9.52782 12.52736 -14.58475 1.000 16.15510 44 LEU B C 1
ATOM 5274 O O . LEU B 1 38 ? -9.38452 11.38409 -14.13287 1.000 16.92615 44 LEU B O 1
ATOM 5290 N N . PHE B 1 39 ? -10.45426 12.83057 -15.48784 1.000 14.21768 45 PHE B N 1
ATOM 5291 C CA . PHE B 1 39 ? -11.46472 11.90846 -15.98101 1.000 15.71104 45 PHE B CA 1
ATOM 5292 C C . PHE B 1 39 ? -11.38937 11.98198 -17.49772 1.000 14.86105 45 PHE B C 1
ATOM 5293 O O . PHE B 1 39 ? -11.80710 12.97308 -18.10156 1.000 16.99603 45 PHE B O 1
ATOM 5310 N N . GLY B 1 40 ? -10.86394 10.94593 -18.13185 1.000 13.27462 46 GLY B N 1
ATOM 5311 C CA . GLY B 1 40 ? -10.64634 10.95926 -19.56880 1.000 14.78765 46 GLY B CA 1
ATOM 5312 C C . GLY B 1 40 ? -11.55933 9.93641 -20.23230 1.000 13.55301 46 GLY B C 1
ATOM 5313 O O . GLY B 1 40 ? -11.72581 8.81188 -19.74728 1.000 13.66273 46 G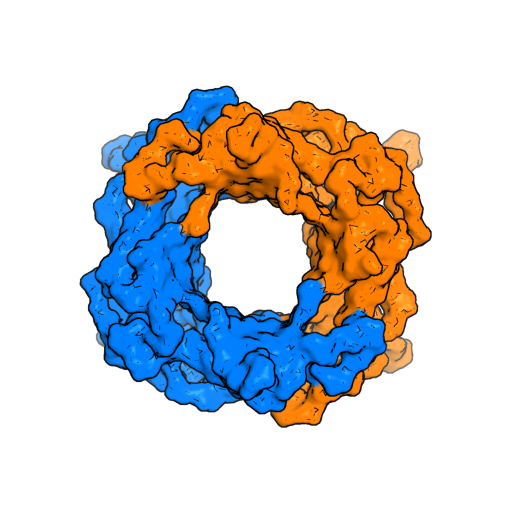LY B O 1
ATOM 5317 N N . VAL B 1 41 ? -12.15286 10.33846 -21.36000 1.000 13.80544 47 VAL B N 1
ATOM 5318 C CA . VAL B 1 41 ? -13.08229 9.44768 -22.04719 1.000 12.90929 47 VAL B CA 1
ATOM 5319 C C . VAL B 1 41 ? -12.93316 9.63731 -23.55071 1.000 15.20703 47 VAL B C 1
ATOM 5320 O O . VAL B 1 41 ? -12.69651 10.74983 -24.03263 1.000 17.70967 47 VAL B O 1
ATOM 5333 N N . ASN B 1 42 ? -13.01498 8.52635 -24.27594 1.000 13.58255 48 ASN B N 1
ATOM 5334 C CA . ASN B 1 42 ? -13.04340 8.51052 -25.73377 1.000 15.49164 48 ASN B CA 1
ATOM 5335 C C . ASN B 1 42 ? -14.42214 8.04591 -26.16987 1.000 14.91194 48 ASN B C 1
ATOM 5336 O O . ASN B 1 42 ? -14.80439 6.90266 -25.92051 1.000 15.22815 48 ASN B O 1
ATOM 5347 N N . VAL B 1 43 ? -15.15985 8.94146 -26.84294 1.000 14.50693 49 VAL B N 1
ATOM 5348 C CA . VAL B 1 43 ? -16.57152 8.73802 -27.16897 1.000 15.05808 49 VAL B CA 1
ATOM 5349 C C . VAL B 1 43 ? -16.76232 8.51333 -28.66700 1.000 13.85211 49 VAL B C 1
ATOM 5350 O O . VAL B 1 43 ? -16.12724 9.18546 -29.50887 1.000 15.35051 49 VAL B O 1
ATOM 5363 N N . LYS B 1 44 ? -17.61463 7.54489 -29.00128 1.000 14.92153 50 LYS B N 1
ATOM 5364 C CA . LYS B 1 44 ? -18.10637 7.36568 -30.36283 1.000 16.44095 50 LYS B CA 1
ATOM 5365 C C . LYS B 1 44 ? -19.62254 7.53410 -30.33113 1.000 17.42271 50 LYS B C 1
ATOM 5366 O O . LYS B 1 44 ? -20.28697 6.95473 -29.47792 1.000 16.07967 50 LYS B O 1
ATOM 5385 N N . ILE B 1 45 ? -20.15601 8.34602 -31.23635 1.000 14.34443 51 ILE B N 1
ATOM 5386 C CA . ILE B 1 45 ? -21.58880 8.61907 -31.34763 1.000 16.61918 51 ILE B CA 1
ATOM 5387 C C . ILE B 1 45 ? -22.07250 8.21788 -32.74224 1.000 17.39035 51 ILE B C 1
ATOM 5388 O O . ILE B 1 45 ? -21.42844 8.53895 -33.75626 1.000 18.21746 51 ILE B O 1
ATOM 5404 N N . SER B 1 46 ? -23.20646 7.49111 -32.79286 1.000 17.61816 52 SER B N 1
ATOM 5405 C CA . SER B 1 46 ? -23.89508 7.11927 -34.02817 1.000 18.36984 52 SER B CA 1
ATOM 5406 C C . SER B 1 46 ? -25.34563 7.55142 -33.89639 1.000 17.83417 52 SER B C 1
ATOM 5407 O O . SER B 1 46 ? -25.94951 7.37468 -32.82720 1.000 18.73997 52 SER B O 1
ATOM 5415 N N . VAL B 1 47 ? -25.90778 8.11807 -34.95588 1.000 19.25662 53 VAL B N 1
ATOM 5416 C CA . VAL B 1 47 ? -27.28566 8.57495 -34.93672 1.000 19.87714 53 VAL B CA 1
ATOM 5417 C C . VAL B 1 47 ? -28.00274 8.07684 -36.16633 1.000 21.39712 53 VAL B C 1
ATOM 5418 O O . VAL B 1 47 ? -27.39589 7.86713 -37.22748 1.000 22.44576 53 VAL B O 1
ATOM 5431 N N . GLY B 1 48 ? -29.31354 7.90974 -36.03118 1.000 21.64785 54 GLY B N 1
ATOM 5432 C CA . GLY B 1 48 ? -30.12409 7.43255 -37.13304 1.000 23.14161 54 GLY B CA 1
ATOM 5433 C C . GLY B 1 48 ? -31.51990 8.00850 -37.07500 1.000 23.82093 54 GLY B C 1
ATOM 5434 O O . GLY B 1 48 ? -31.90731 8.67826 -36.11888 1.000 24.09474 54 GLY B O 1
ATOM 5438 N N . GLY B 1 49 ? -32.27238 7.74306 -38.13537 1.000 26.85005 55 GLY B N 1
ATOM 5439 C CA . GLY B 1 49 ? -33.63184 8.23208 -38.25340 1.000 27.12091 55 GLY B CA 1
ATOM 5440 C C . GLY B 1 49 ? -34.02352 8.30345 -39.71337 1.000 27.61943 55 GLY B C 1
ATOM 5441 O O . GLY B 1 49 ? -33.20027 8.68569 -40.55828 1.000 25.64272 55 GLY B O 1
ATOM 5445 N N . THR B 1 50 ? -35.27767 7.92583 -40.01934 1.000 26.19340 56 THR B N 1
ATOM 5446 C CA . THR B 1 50 ? -35.72817 7.85900 -41.39985 1.000 30.16146 56 THR B CA 1
ATOM 5447 C C . THR B 1 50 ? -35.59415 9.20139 -42.11287 1.000 27.49609 56 THR B C 1
ATOM 5448 O O . THR B 1 50 ? -35.39478 9.24279 -43.33775 1.000 29.04896 56 THR B O 1
ATOM 5459 N N . LYS B 1 51 ? -35.69216 10.30555 -41.37876 1.000 28.00673 57 LYS B N 1
ATOM 5460 C CA . LYS B 1 51 ? -35.60236 11.61752 -42.01304 1.000 34.35815 57 LYS B CA 1
ATOM 5461 C C . LYS B 1 51 ? -34.20260 11.93700 -42.52085 1.000 30.60223 57 LYS B C 1
ATOM 5462 O O . LYS B 1 51 ? -34.01907 13.00401 -43.11997 1.000 31.01057 57 LYS B O 1
ATOM 5472 N N . LEU B 1 52 ? -33.21862 11.06107 -42.28659 1.000 27.23984 58 LEU B N 1
ATOM 5473 C CA . LEU B 1 52 ? -31.87940 11.25493 -42.82716 1.000 27.64258 58 LEU B CA 1
ATOM 5474 C C . LEU B 1 52 ? -31.73153 10.72144 -44.24652 1.000 29.23918 58 LEU B C 1
ATOM 5475 O O . LEU B 1 52 ? -30.66829 10.90629 -44.85384 1.000 29.14306 58 LEU B O 1
ATOM 5491 N N . LEU B 1 53 ? -32.76274 10.07481 -44.79238 1.000 27.69400 59 LEU B N 1
ATOM 5492 C CA . LEU B 1 53 ? -32.60201 9.37792 -46.06894 1.000 29.66157 59 LEU B CA 1
ATOM 5493 C C . LEU B 1 53 ? -32.08520 10.30797 -47.16204 1.000 32.36486 59 LEU B C 1
ATOM 5494 O O . LEU B 1 53 ? -31.14056 9.96577 -47.88221 1.000 30.75041 59 LEU B O 1
ATOM 5510 N N . THR B 1 54 ? -32.69684 11.48804 -47.31395 1.000 30.20077 60 THR B N 1
ATOM 5511 C CA . THR B 1 54 ? -32.34077 12.34612 -48.43887 1.000 32.71775 60 THR B CA 1
ATOM 5512 C C . THR B 1 54 ? -30.91329 12.87536 -48.32847 1.000 31.17093 60 THR B C 1
ATOM 5513 O O . THR B 1 54 ? -30.34130 13.27993 -49.34812 1.000 31.43552 60 THR B O 1
ATOM 5524 N N . SER B 1 55 ? -30.31657 12.89627 -47.13068 1.000 29.25145 61 SER B N 1
ATOM 5525 C CA . SER B 1 55 ? -28.90089 13.24322 -47.04742 1.000 30.30017 61 SER B CA 1
ATOM 5526 C C . SER B 1 55 ? -28.05825 12.26423 -47.85821 1.000 29.30474 61 SER B C 1
ATOM 5527 O O . SER B 1 55 ? -27.02016 12.64194 -48.40276 1.000 30.49131 61 SER B O 1
ATOM 5535 N N . PHE B 1 56 ? -28.48136 10.99830 -47.94168 1.000 29.11785 62 PHE B N 1
ATOM 5536 C CA . PHE B 1 56 ? -27.80015 10.02067 -48.77575 1.000 30.80048 62 PHE B CA 1
ATOM 5537 C C . PHE B 1 56 ? -28.30272 10.04143 -50.21415 1.000 31.56579 62 PHE B C 1
ATOM 5538 O O . PHE B 1 56 ? -27.50220 10.11013 -51.15337 1.000 35.46364 62 PHE B O 1
ATOM 5555 N N . THR B 1 57 ? -29.62998 9.98874 -50.41216 1.000 32.36664 63 THR B N 1
ATOM 5556 C CA . THR B 1 57 ? -30.16438 9.77641 -51.74616 1.000 32.63729 63 THR B CA 1
ATOM 5557 C C . THR B 1 57 ? -30.17203 11.03562 -52.60979 1.000 33.88044 63 THR B C 1
ATOM 5558 O O . THR B 1 57 ? -30.18492 10.92396 -53.84275 1.000 36.62496 63 THR B O 1
ATOM 5569 N N . LYS B 1 58 ? -30.17437 12.22476 -52.00884 1.000 33.65281 64 LYS B N 1
ATOM 5570 C CA . LYS B 1 58 ? -30.26776 13.45440 -52.78578 1.000 34.89829 64 LYS B CA 1
ATOM 5571 C C . LYS B 1 58 ? -29.16143 14.46029 -52.49614 1.000 38.16649 64 LYS B C 1
ATOM 5572 O O . LYS B 1 58 ? -29.09922 15.49595 -53.16544 1.000 39.72342 64 LYS B O 1
ATOM 5576 N N . GLY B 1 59 ? -28.28681 14.19591 -51.52534 1.000 33.50137 65 GLY B N 1
ATOM 5577 C CA . GLY B 1 59 ? -27.29802 15.19732 -51.17482 1.000 32.92262 65 GLY B CA 1
ATOM 5578 C C . GLY B 1 59 ? -27.87027 16.40623 -50.46827 1.000 36.90037 65 GLY B C 1
ATOM 5579 O O . GLY B 1 59 ? -27.28816 17.49093 -50.53818 1.000 33.81123 65 GLY B O 1
ATOM 5583 N N . ASP B 1 60 ? -29.00268 16.24739 -49.78180 1.000 33.33434 66 ASP B N 1
ATOM 5584 C CA . ASP B 1 60 ? -29.65498 17.34480 -49.07391 1.000 32.61471 66 ASP B CA 1
ATOM 5585 C C . ASP B 1 60 ? -29.18635 17.30191 -47.62394 1.000 32.78439 66 ASP B C 1
ATOM 5586 O O . ASP B 1 60 ? -29.48207 16.34869 -46.89645 1.000 32.25543 66 ASP B O 1
ATOM 5595 N N . ASN B 1 61 ? -28.45653 18.33949 -47.20800 1.000 30.97555 67 ASN B N 1
ATOM 5596 C CA . ASN B 1 61 ? -27.87995 18.42168 -45.87017 1.000 30.01463 67 ASN B CA 1
ATOM 5597 C C . ASN B 1 61 ? -28.74950 19.19713 -44.89546 1.000 29.94594 67 ASN B C 1
ATOM 5598 O O . ASN B 1 61 ? -28.31219 19.45657 -43.75853 1.000 29.67395 67 ASN B O 1
ATOM 5609 N N . SER B 1 62 ? -29.99385 19.49587 -45.27480 1.000 30.42405 68 SER B N 1
ATOM 5610 C CA . SER B 1 62 ? -30.84188 20.35515 -44.46144 1.000 30.52158 68 SER B CA 1
ATOM 5611 C C . SER B 1 62 ? -31.00280 19.82817 -43.03887 1.000 29.16016 68 SER B C 1
ATOM 5612 O O . SER B 1 62 ? -31.07251 20.61813 -42.09069 1.000 30.48949 68 SER B O 1
ATOM 5620 N N . LEU B 1 63 ? -31.08475 18.50977 -42.87188 1.000 28.37722 69 LEU B N 1
ATOM 5621 C CA . LEU B 1 63 ? -31.29768 17.90131 -41.56607 1.000 27.91677 69 LEU B CA 1
ATOM 5622 C C . LEU B 1 63 ? -30.04984 17.19267 -41.03665 1.000 27.91496 69 LEU B C 1
ATOM 5623 O O . LEU B 1 63 ? -30.13671 16.37472 -40.10203 1.000 27.59023 69 LEU B O 1
ATOM 5639 N N . VAL B 1 64 ? -28.88578 17.50704 -41.58429 1.000 26.13117 70 VAL B N 1
ATOM 5640 C CA . VAL B 1 64 ? -27.63267 16.87283 -41.18866 1.000 25.13275 70 VAL B CA 1
ATOM 5641 C C . VAL B 1 64 ? -27.02013 17.68845 -40.06649 1.000 25.30410 70 VAL B C 1
ATOM 5642 O O . VAL B 1 64 ? -26.61347 18.83420 -40.26526 1.000 25.10713 70 VAL B O 1
ATOM 5655 N N . VAL B 1 65 ? -26.95486 17.09540 -38.87323 1.000 23.41069 71 VAL B N 1
ATOM 5656 C CA . VAL B 1 65 ? -26.06553 17.59435 -37.83305 1.000 23.02387 71 VAL B CA 1
ATOM 5657 C C . VAL B 1 65 ? -24.64212 17.23379 -38.25008 1.000 22.39562 71 VAL B C 1
ATOM 5658 O O . VAL B 1 65 ? -24.31318 16.05144 -38.44115 1.000 23.46916 71 VAL B O 1
ATOM 5671 N N . ALA B 1 66 ? -23.80070 18.24096 -38.43934 1.000 22.78310 72 ALA B N 1
ATOM 5672 C CA . ALA B 1 66 ? -22.42820 17.94413 -38.82569 1.000 23.11456 72 ALA B CA 1
ATOM 5673 C C . ALA B 1 66 ? -21.77731 17.03732 -37.77713 1.000 21.28788 72 ALA B C 1
ATOM 5674 O O . ALA B 1 66 ? -21.97270 17.19068 -36.55980 1.000 20.65133 72 ALA B O 1
ATOM 5681 N N . THR B 1 67 ? -21.02536 16.04216 -38.24605 1.000 21.06792 73 THR B N 1
ATOM 5682 C CA . THR B 1 67 ? -20.30915 15.19421 -37.29202 1.000 20.47848 73 THR B CA 1
ATOM 5683 C C . THR B 1 67 ? -19.33863 16.02069 -36.46325 1.000 22.34672 73 THR B C 1
ATOM 5684 O O . THR B 1 67 ? -19.13520 15.72336 -35.27256 1.000 19.85182 73 THR B O 1
ATOM 5695 N N . ASP B 1 68 ? -18.78553 17.08767 -37.05817 1.000 22.54704 74 ASP B N 1
ATOM 5696 C CA . ASP B 1 68 ? -17.93960 18.01270 -36.30725 1.000 21.70463 74 ASP B CA 1
ATOM 5697 C C . ASP B 1 68 ? -18.70741 18.65998 -35.15557 1.000 20.02643 74 ASP B C 1
ATOM 5698 O O . ASP B 1 68 ? -18.14876 18.89084 -34.07569 1.000 19.94177 74 ASP B O 1
ATOM 5707 N N . SER B 1 69 ? -19.98601 18.96091 -35.37388 1.000 20.48480 75 SER B N 1
ATOM 5708 C CA . SER B 1 69 ? -20.82448 19.52303 -34.33513 1.000 20.29902 75 SER B CA 1
ATOM 5709 C C . SER B 1 69 ? -21.12429 18.49935 -33.24491 1.000 19.27681 75 SER B C 1
ATOM 5710 O O . SER B 1 69 ? -21.22367 18.85441 -32.06856 1.000 20.75463 75 SER B O 1
ATOM 5718 N N . MET B 1 70 ? -21.27024 17.22757 -33.59944 1.000 19.70584 76 MET B N 1
ATOM 5719 C CA . MET B 1 70 ? -21.45792 16.21318 -32.55085 1.000 17.89547 76 MET B CA 1
ATOM 5720 C C . MET B 1 70 ? -20.24757 16.15079 -31.63386 1.000 18.36675 76 MET B C 1
ATOM 5721 O O . MET B 1 70 ? -20.37588 15.86063 -30.43449 1.000 19.36795 76 MET B O 1
ATOM 5735 N N . LYS B 1 71 ? -19.04533 16.31248 -32.19195 1.000 18.57566 77 LYS B N 1
ATOM 5736 C CA . LYS B 1 71 ? -17.84203 16.40931 -31.37737 1.000 18.27029 77 LYS B CA 1
ATOM 5737 C C . LYS B 1 71 ? -17.92702 17.57245 -30.39996 1.000 19.30199 77 LYS B C 1
ATOM 5738 O O . LYS B 1 71 ? -17.62117 17.40969 -29.21184 1.000 18.66233 77 LYS B O 1
ATOM 5757 N N . ASN B 1 72 ? -18.32100 18.76564 -30.88564 1.000 17.83560 78 ASN B N 1
ATOM 5758 C CA . ASN B 1 72 ? -18.51804 19.90389 -29.99314 1.000 17.97103 78 ASN B CA 1
ATOM 5759 C C . ASN B 1 72 ? -19.55678 19.58571 -28.92771 1.000 20.01245 78 ASN B C 1
ATOM 5760 O O . ASN B 1 72 ? -19.38458 19.93692 -27.75384 1.000 18.70631 78 ASN B O 1
ATOM 5771 N N . PHE B 1 73 ? -20.65368 18.93357 -29.33086 1.000 17.72249 79 PHE B N 1
ATOM 5772 C CA . PHE B 1 73 ? -21.71888 18.60278 -28.39661 1.000 19.56469 79 PHE B CA 1
ATOM 5773 C C . PHE B 1 73 ? -21.17403 17.74156 -27.25693 1.000 16.89621 79 PHE B C 1
ATOM 5774 O O . PHE B 1 73 ? -21.39842 18.01540 -26.07137 1.000 17.42405 79 PHE B O 1
ATOM 5791 N N . ILE B 1 74 ? -20.43000 16.69234 -27.60591 1.000 16.23913 80 ILE B N 1
ATOM 5792 C CA . ILE B 1 74 ? -19.89517 15.78543 -26.59684 1.000 16.76127 80 ILE B CA 1
ATOM 5793 C C . ILE B 1 74 ? -18.96766 16.51611 -25.63197 1.000 15.77632 80 ILE B C 1
ATOM 5794 O O . ILE B 1 74 ? -19.07884 16.36860 -24.40371 1.000 15.76422 80 ILE B O 1
ATOM 5810 N N . GLN B 1 75 ? -18.03135 17.29756 -26.17033 1.000 17.52198 81 GLN B N 1
ATOM 5811 C CA . GLN B 1 75 ? -17.01355 17.92653 -25.33572 1.000 18.29774 81 GLN B CA 1
ATOM 5812 C C . GLN B 1 75 ? -17.61193 19.01576 -24.43461 1.000 15.41672 81 GLN B C 1
ATOM 5813 O O . GLN B 1 75 ? -17.26162 19.09147 -23.24393 1.000 15.98956 81 GLN B O 1
ATOM 5827 N N . LYS B 1 76 ? -18.59168 19.76227 -24.93314 1.000 20.27521 82 LYS B N 1
ATOM 5828 C CA . LYS B 1 76 ? -19.25815 20.76131 -24.11541 1.000 18.45108 82 LYS B CA 1
ATOM 5829 C C . LYS B 1 76 ? -20.07046 20.10027 -23.00120 1.000 17.96956 82 LYS B C 1
ATOM 5830 O O . LYS B 1 76 ? -20.12003 20.60699 -21.86809 1.000 18.32627 82 LYS B O 1
ATOM 5849 N N . HIS B 1 77 ? -20.72548 18.98294 -23.30233 1.000 16.87540 83 HIS B N 1
ATOM 5850 C CA . HIS B 1 77 ? -21.50659 18.31669 -22.26383 1.000 18.17199 83 HIS B CA 1
ATOM 5851 C C . HIS B 1 77 ? -20.63366 17.67638 -21.19369 1.000 16.41265 83 HIS B C 1
ATOM 5852 O O . HIS B 1 77 ? -21.07276 17.56407 -20.06007 1.000 16.54925 83 HIS B O 1
ATOM 5866 N N . LEU B 1 78 ? -19.39664 17.29928 -21.51055 1.000 15.13427 84 LEU B N 1
ATOM 5867 C CA . LEU B 1 78 ? -18.53053 16.79412 -20.44280 1.000 15.58403 84 LEU B CA 1
ATOM 5868 C C . LEU B 1 78 ? -18.21958 17.91440 -19.45646 1.000 16.25574 84 LEU B C 1
ATOM 5869 O O . LEU B 1 78 ? -18.02779 17.64905 -18.24183 1.000 16.87926 84 LEU B O 1
ATOM 5885 N N . ALA B 1 79 ? -18.17268 19.15180 -19.93939 1.000 15.98660 85 ALA B N 1
ATOM 5886 C CA . ALA B 1 79 ? -17.95473 20.30431 -19.06112 1.000 16.53428 85 ALA B CA 1
ATOM 5887 C C . ALA B 1 79 ? -19.13508 20.49539 -18.10837 1.000 19.87024 85 ALA B C 1
ATOM 5888 O O .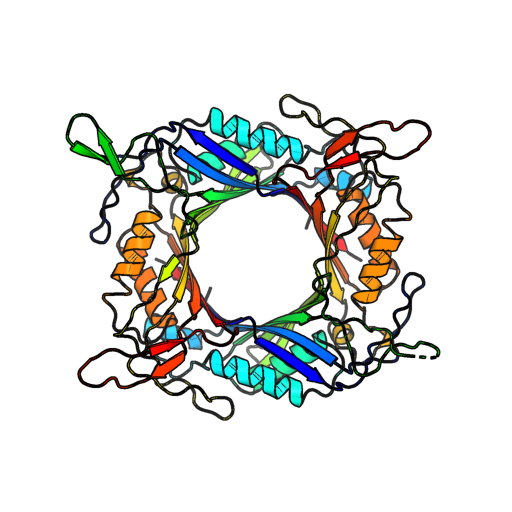 ALA B 1 79 ? -18.94659 20.82907 -16.94212 1.000 22.55701 85 ALA B O 1
ATOM 5895 N N . SER B 1 80 ? -20.36784 20.32769 -18.60043 1.000 18.08065 86 SER B N 1
ATOM 5896 C CA . SER B 1 80 ? -21.55745 20.56548 -17.80979 1.000 19.59666 86 SER B CA 1
ATOM 5897 C C . SER B 1 80 ? -22.05120 19.33594 -17.06275 1.000 19.17809 86 SER B C 1
ATOM 5898 O O . SER B 1 80 ? -23.00087 19.45492 -16.29165 1.000 21.84011 86 SER B O 1
ATOM 5906 N N . TYR B 1 81 ? -21.42699 18.18008 -17.26755 1.000 18.04399 87 TYR B N 1
ATOM 5907 C CA . TYR B 1 81 ? -21.88030 16.96215 -16.58367 1.000 18.64511 87 TYR B CA 1
ATOM 5908 C C . TYR B 1 81 ? -21.57793 17.04117 -15.08362 1.000 21.43821 87 TYR B C 1
ATOM 5909 O O . TYR B 1 81 ? -20.46458 17.39541 -14.67764 1.000 22.54659 87 TYR B O 1
ATOM 5927 N N . THR B 1 82 ? -22.57920 16.73258 -14.26169 1.000 18.49754 88 THR B N 1
ATOM 5928 C CA . THR B 1 82 ? -22.44731 16.83867 -12.81334 1.000 20.24961 88 THR B CA 1
ATOM 5929 C C . THR B 1 82 ? -22.45143 15.47770 -12.13022 1.000 18.18993 88 THR B C 1
ATOM 5930 O O . THR B 1 82 ? -22.48199 15.42376 -10.88287 1.000 20.66946 88 THR B O 1
ATOM 5941 N N . GLY B 1 83 ? -22.42992 14.38721 -12.88463 1.000 16.95145 89 GLY B N 1
ATOM 5942 C CA . GLY B 1 83 ? -22.43895 13.04692 -12.33523 1.000 15.78660 89 GLY B CA 1
ATOM 5943 C C . GLY B 1 83 ? -21.05231 12.46888 -12.14916 1.000 16.59672 89 GLY B C 1
ATOM 5944 O O . GLY B 1 83 ? -20.04712 13.17445 -12.11494 1.000 15.75017 89 GLY B O 1
ATOM 5948 N N . THR B 1 84 ? -20.99851 11.14403 -12.04246 1.000 14.85405 90 THR B N 1
ATOM 5949 C CA . THR B 1 84 ? -19.77537 10.50091 -11.55333 1.000 13.00686 90 THR B CA 1
ATOM 5950 C C . THR B 1 84 ? -19.34007 9.25136 -12.31183 1.000 13.96871 90 THR B C 1
ATOM 5951 O O . THR B 1 84 ? -18.42371 8.55504 -11.85291 1.000 14.48085 90 THR B O 1
ATOM 5962 N N . THR B 1 85 ? -19.96684 8.90733 -13.43682 1.000 12.77789 91 THR B N 1
ATOM 5963 C CA . THR B 1 85 ? -19.60665 7.71549 -14.17538 1.000 14.28833 91 THR B CA 1
ATOM 5964 C C . THR B 1 85 ? -19.65148 7.98046 -15.68828 1.000 12.54268 91 THR B C 1
ATOM 5965 O O . THR B 1 85 ? -20.35220 8.86474 -16.17257 1.000 13.57874 91 THR B O 1
ATOM 5976 N N . ILE B 1 86 ? -18.88552 7.17666 -16.42638 1.000 13.60503 92 ILE B N 1
ATOM 5977 C CA . ILE B 1 86 ? -19.01065 7.18352 -17.88950 1.000 13.89020 92 ILE B CA 1
ATOM 5978 C C . ILE B 1 86 ? -20.43051 6.79954 -18.29971 1.000 14.01432 92 ILE B C 1
ATOM 5979 O O . ILE B 1 86 ? -21.02456 7.41676 -19.20242 1.000 13.75350 92 ILE B O 1
ATOM 5995 N N . GLU B 1 87 ? -20.99325 5.76645 -17.65035 1.000 12.79497 93 GLU B N 1
ATOM 5996 C CA . GLU B 1 87 ? -22.37162 5.35137 -17.92590 1.000 13.34152 93 GLU B CA 1
ATOM 5997 C C . GLU B 1 87 ? -23.36088 6.53064 -17.81642 1.000 12.75651 93 GLU B C 1
ATOM 5998 O O . GLU B 1 87 ? -24.18362 6.75797 -18.72048 1.000 13.68058 93 GLU B O 1
ATOM 6010 N N . GLY B 1 88 ? -23.25333 7.32567 -16.75274 1.000 12.13249 94 GLY B N 1
ATOM 6011 C CA . GLY B 1 88 ? -24.14843 8.43032 -16.55615 1.000 13.69862 94 GLY B CA 1
ATOM 6012 C C . GLY B 1 88 ? -23.85952 9.55681 -17.53931 1.000 13.47554 94 GLY B C 1
ATOM 6013 O O . GLY B 1 88 ? -24.77759 10.26905 -17.98090 1.000 15.39207 94 GLY B O 1
ATOM 6017 N N . PHE B 1 89 ? -22.57636 9.76044 -17.86341 1.000 13.99383 95 PHE B N 1
ATOM 6018 C CA . PHE B 1 89 ? -22.23668 10.75190 -18.89886 1.000 14.10305 95 PHE B CA 1
ATOM 6019 C C . PHE B 1 89 ? -22.90889 10.38293 -20.22339 1.000 13.76147 95 PHE B C 1
ATOM 6020 O O . PHE B 1 89 ? -23.47735 11.25305 -20.88753 1.000 13.87430 95 PHE B O 1
ATOM 6037 N N . LEU B 1 90 ? -22.86199 9.11991 -20.61910 1.000 13.99734 96 LEU B N 1
ATOM 6038 C CA . LEU B 1 90 ? -23.50091 8.73941 -21.88288 1.000 13.64512 96 LEU B CA 1
ATOM 6039 C C . LEU B 1 90 ? -25.00212 9.01545 -21.83972 1.000 14.51436 96 LEU B C 1
ATOM 6040 O O . LEU B 1 90 ? -25.57623 9.44808 -22.81764 1.000 16.26204 96 LEU B O 1
ATOM 6056 N N . GLU B 1 91 ? -25.66143 8.72018 -20.73087 1.000 15.33215 97 GLU B N 1
ATOM 6057 C CA . GLU B 1 91 ? -27.08715 8.98973 -20.63246 1.000 16.78757 97 GLU B CA 1
ATOM 6058 C C . GLU B 1 91 ? -27.35801 10.48437 -20.77782 1.000 15.31813 97 GLU B C 1
ATOM 6059 O O . GLU B 1 91 ? -28.30485 10.90561 -21.46747 1.000 16.65070 97 GLU B O 1
ATOM 6071 N N . TYR B 1 92 ? -26.50150 11.30903 -20.16199 1.000 15.40425 98 TYR B N 1
ATOM 6072 C CA . TYR B 1 92 ? -26.65800 12.74760 -20.23219 1.000 15.50093 98 TYR B CA 1
ATOM 6073 C C . TYR B 1 92 ? -26.50905 13.23374 -21.66846 1.000 14.28068 98 TYR B C 1
ATOM 6074 O O . TYR B 1 92 ? -27.34288 14.01393 -22.16282 1.000 17.11315 98 TYR B O 1
ATOM 6092 N N . VAL B 1 93 ? -25.47720 12.75140 -22.35916 1.000 14.67093 99 VAL B N 1
ATOM 6093 C CA . VAL B 1 93 ? -25.26561 13.12866 -23.76577 1.000 15.93285 99 VAL B CA 1
ATOM 6094 C C . VAL B 1 93 ? -26.44675 12.68920 -24.63040 1.000 17.46768 99 VAL B C 1
ATOM 6095 O O . VAL B 1 93 ? -26.95262 13.44778 -25.46580 1.000 16.37532 99 VAL B O 1
ATOM 6108 N N . ALA B 1 94 ? -26.89076 11.45220 -24.46901 1.000 15.43813 100 ALA B N 1
ATOM 6109 C CA . ALA B 1 94 ? -27.93204 10.89983 -25.33044 1.000 16.88638 100 ALA B CA 1
ATOM 6110 C C . ALA B 1 94 ? -29.24104 11.64989 -25.14811 1.000 18.18398 100 ALA B C 1
ATOM 6111 O O . ALA B 1 94 ? -29.85276 12.11870 -26.13200 1.000 17.38992 100 ALA B O 1
ATOM 6118 N N . THR B 1 95 ? -29.69383 11.78010 -23.90038 1.000 18.12930 101 THR B N 1
ATOM 6119 C CA . THR B 1 95 ? -30.93262 12.50211 -23.63723 1.000 19.06748 101 THR B CA 1
ATOM 6120 C C . THR B 1 95 ? -30.84465 13.92702 -24.15429 1.000 18.48335 101 THR B C 1
ATOM 6121 O O . THR B 1 95 ? -31.79521 14.44550 -24.75844 1.000 17.80197 101 THR B O 1
ATOM 6132 N N A SER B 1 96 ? -29.69971 14.57370 -23.94048 0.608 19.47341 102 SER B N 1
ATOM 6133 N N B SER B 1 96 ? -29.70267 14.57812 -23.94888 0.392 19.39415 102 SER B N 1
ATOM 6134 C CA A SER B 1 96 ? -29.54185 15.95663 -24.38037 0.608 19.35522 102 SER B CA 1
ATOM 6135 C CA B SER B 1 96 ? 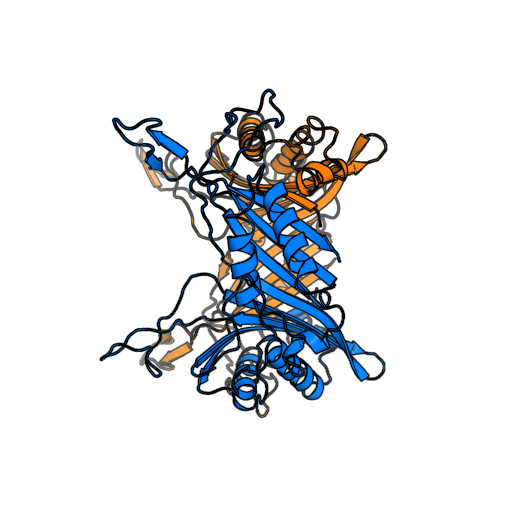-29.57683 15.96472 -24.38571 0.392 19.35031 102 SER B CA 1
ATOM 6136 C C A SER B 1 96 ? -29.58465 16.05249 -25.90215 0.608 18.46523 102 SER B C 1
ATOM 6137 C C B SER B 1 96 ? -29.57338 16.06487 -25.90797 0.392 18.50125 102 SER B C 1
ATOM 6138 O O A SER B 1 96 ? -30.17369 16.98939 -26.45900 0.608 19.45002 102 SER B O 1
ATOM 6139 O O B SER B 1 96 ? -30.12564 17.01676 -26.47390 0.392 19.44687 102 SER B O 1
ATOM 6154 N N . PHE B 1 97 ? -28.94703 15.09906 -26.58711 1.000 17.94841 103 PHE B N 1
ATOM 6155 C CA . PHE B 1 97 ? -28.87129 15.15127 -28.03907 1.000 18.19661 103 PHE B CA 1
ATOM 6156 C C . PHE B 1 97 ? -30.24817 14.93561 -28.66348 1.000 20.43122 103 PHE B C 1
ATOM 6157 O O . PHE B 1 97 ? -30.64069 15.65208 -29.58518 1.000 20.34193 103 PHE B O 1
ATOM 6174 N N . LEU B 1 98 ? -31.00688 13.94177 -28.17725 1.000 18.75150 104 LEU B N 1
ATOM 6175 C CA . LEU B 1 98 ? -32.32647 13.70672 -28.72745 1.000 20.19832 104 LEU B CA 1
ATOM 6176 C C . LEU B 1 98 ? -33.26687 14.87644 -28.43562 1.000 20.67274 104 LEU B C 1
ATOM 6177 O O . LEU B 1 98 ? -34.12624 15.20056 -29.24963 1.000 21.66428 104 LEU B O 1
ATOM 6193 N N . LYS B 1 99 ? -33.13010 15.49332 -27.26725 1.000 20.22712 105 LYS B N 1
ATOM 6194 C CA . LYS B 1 99 ? -33.95375 16.66055 -26.96005 1.000 24.41832 105 LYS B CA 1
ATOM 6195 C C . LYS B 1 99 ? -33.63195 17.80263 -27.91092 1.000 22.19637 105 LYS B C 1
ATOM 6196 O O . LYS B 1 99 ? -34.52124 18.56637 -28.29976 1.000 23.52676 105 LYS B O 1
ATOM 6215 N N . LYS B 1 100 ? -32.35884 17.93073 -28.27870 1.000 22.26168 106 LYS B N 1
ATOM 6216 C CA . LYS B 1 100 ? -31.94396 19.02974 -29.14540 1.000 24.29514 106 LYS B CA 1
ATOM 6217 C C . LYS B 1 100 ? -32.36794 18.80223 -30.59328 1.000 25.52233 106 LYS B C 1
ATOM 6218 O O . LYS B 1 100 ? -32.77102 19.75068 -31.28862 1.000 24.78226 106 LYS B O 1
ATOM 6237 N N . TYR B 1 101 ? -32.27841 17.55934 -31.06969 1.000 22.09284 107 TYR B N 1
ATOM 6238 C CA . TYR B 1 101 ? -32.47682 17.24407 -32.48264 1.000 25.32822 107 TYR B CA 1
ATOM 6239 C C . TYR B 1 101 ? -33.66883 16.31197 -32.64487 1.000 23.32219 107 TYR B C 1
ATOM 6240 O O . TYR B 1 101 ? -33.53466 15.09851 -32.64819 1.000 24.94203 107 TYR B O 1
ATOM 6258 N N . SER B 1 102 ? -34.84309 16.91206 -32.85055 1.000 26.92065 108 SER B N 1
ATOM 6259 C CA . SER B 1 102 ? -36.10604 16.18135 -32.84233 1.000 27.00376 108 SER B CA 1
ATOM 6260 C C . SER B 1 102 ? -36.25076 15.22466 -34.01182 1.000 27.81021 108 SER B C 1
ATOM 6261 O O . SER B 1 102 ? -37.07724 14.31248 -33.94420 1.000 29.81504 108 SER B O 1
ATOM 6269 N N . HIS B 1 103 ? -35.51109 15.42912 -35.09940 1.000 27.24281 109 HIS B N 1
ATOM 6270 C CA . HIS B 1 103 ? -35.62391 14.55886 -36.26125 1.000 28.36593 109 HIS B CA 1
ATOM 6271 C C . HIS B 1 103 ? -34.75387 13.31989 -36.16366 1.000 29.24435 109 HIS B C 1
ATOM 6272 O O . HIS B 1 103 ? -34.84592 12.44632 -37.03448 1.000 26.25555 109 HIS B O 1
ATOM 6286 N N . ILE B 1 104 ? -33.91410 13.22711 -35.12700 1.000 25.88705 110 ILE B N 1
ATOM 6287 C CA . ILE B 1 104 ? -33.11248 12.03929 -34.86111 1.000 23.31105 110 ILE B CA 1
ATOM 6288 C C . ILE B 1 104 ? -33.95194 11.05267 -34.06455 1.000 25.77718 110 ILE B C 1
ATOM 6289 O O . ILE B 1 104 ? -34.54248 11.40718 -33.03598 1.000 25.46015 110 ILE B O 1
ATOM 6305 N N . GLU B 1 105 ? -33.99177 9.80312 -34.52824 1.000 24.25830 111 GLU B N 1
ATOM 6306 C CA . GLU B 1 105 ? -34.81734 8.79123 -33.86981 1.000 23.36843 111 GLU B CA 1
ATOM 6307 C C . GLU B 1 105 ? -34.02486 7.86526 -32.96313 1.000 22.36406 111 GLU B C 1
ATOM 6308 O O . GLU B 1 105 ? -34.61553 7.27974 -32.04626 1.000 21.81419 111 GLU B O 1
ATOM 6320 N N . LYS B 1 106 ? -32.72002 7.71687 -33.16368 1.000 19.54421 112 LYS B N 1
ATOM 6321 C CA . LYS B 1 106 ? -31.94690 6.79457 -32.35073 1.000 19.40560 112 LYS B CA 1
ATOM 6322 C C . LYS B 1 106 ? -30.52958 7.32287 -32.20314 1.000 19.02016 112 LYS B C 1
ATOM 6323 O O . LYS B 1 106 ? -29.97148 7.93057 -33.11670 1.000 20.25093 112 LYS B O 1
ATOM 6330 N N . ILE B 1 107 ? -29.94792 7.08687 -31.04149 1.000 18.62558 113 ILE B N 1
ATOM 6331 C CA . ILE B 1 107 ? -28.55654 7.41949 -30.79569 1.000 18.64510 113 ILE B CA 1
ATOM 6332 C C . ILE B 1 107 ? -27.88304 6.24731 -30.11457 1.000 16.87988 113 ILE B C 1
ATOM 6333 O O . ILE B 1 107 ? -28.46008 5.63482 -29.20849 1.000 18.58905 113 ILE B O 1
ATOM 6349 N N . SER B 1 108 ? -26.65402 5.96121 -30.51882 1.000 16.36769 114 SER B N 1
ATOM 6350 C CA . SER B 1 108 ? -25.83028 4.94959 -29.87319 1.000 18.23490 114 SER B CA 1
ATOM 6351 C C . SER B 1 108 ? -24.51661 5.59068 -29.46231 1.000 18.09991 114 SER B C 1
ATOM 6352 O O . SER B 1 108 ? -23.93005 6.37128 -30.21608 1.000 16.83648 114 SER B O 1
ATOM 6360 N N . LEU B 1 109 ? -24.06900 5.29399 -28.24314 1.000 15.37936 115 LEU B N 1
ATOM 6361 C CA . LEU B 1 109 ? -22.85794 5.88695 -27.70572 1.000 16.42826 115 LEU B CA 1
ATOM 6362 C C . LEU B 1 109 ? -21.96306 4.81089 -27.13801 1.000 17.63997 115 LEU B C 1
ATOM 6363 O O . LEU B 1 109 ? -22.43756 3.89281 -26.45049 1.000 16.01772 115 LEU B O 1
ATOM 6379 N N . ILE B 1 110 ? -20.66898 4.93504 -27.42345 1.000 14.90034 116 ILE B N 1
ATOM 6380 C CA . ILE B 1 110 ? -19.63275 4.18229 -26.74381 1.000 14.12036 116 ILE B CA 1
ATOM 6381 C C . ILE B 1 110 ? -18.74938 5.17431 -26.02435 1.000 15.68599 116 ILE B C 1
ATOM 6382 O O . ILE B 1 110 ? -18.37805 6.20721 -26.58405 1.000 17.07010 116 ILE B O 1
ATOM 6398 N N . GLY B 1 111 ? -18.43122 4.87416 -24.76517 1.000 14.46742 117 GLY B N 1
ATOM 6399 C CA . GLY B 1 111 ? -17.42476 5.61199 -24.03798 1.000 14.67835 117 GLY B CA 1
ATOM 6400 C C . GLY B 1 111 ? -16.35430 4.68314 -23.52205 1.000 14.96669 117 GLY B C 1
ATOM 6401 O O . GLY B 1 111 ? -16.65517 3.67653 -22.86532 1.000 15.91809 117 GLY B O 1
ATOM 6405 N N . GLU B 1 112 ? -15.09795 5.00748 -23.81142 1.000 13.61514 118 GLU B N 1
ATOM 6406 C CA . GLU B 1 112 ? -13.96551 4.20881 -23.36174 1.000 14.14536 118 GLU B CA 1
ATOM 6407 C C . GLU B 1 112 ? -13.11967 5.08120 -22.44992 1.000 13.18243 118 GLU B C 1
ATOM 6408 O O . GLU B 1 112 ? -12.71676 6.18597 -22.81683 1.000 15.90149 118 GLU B O 1
ATOM 6420 N N . GLU B 1 113 ? -12.90402 4.60020 -21.23549 1.000 12.08911 119 GLU B N 1
ATOM 6421 C CA . GLU B 1 113 ? -12.02203 5.28191 -20.30580 1.000 12.00959 119 GLU B CA 1
ATOM 6422 C C . GLU B 1 113 ? -10.64009 5.41364 -20.90574 1.000 13.70338 119 GLU B C 1
ATOM 6423 O O . GLU B 1 113 ? -10.13508 4.48776 -21.53428 1.000 12.38293 119 GLU B O 1
ATOM 6435 N N . ILE B 1 114 ? -10.01886 6.54199 -20.65519 1.000 11.64844 120 ILE B N 1
ATOM 6436 C CA . ILE B 1 114 ? -8.59878 6.76748 -20.89127 1.000 13.80579 120 ILE B CA 1
ATOM 6437 C C . ILE B 1 114 ? -7.99742 6.82351 -19.49229 1.000 12.18680 120 ILE B C 1
ATOM 6438 O O . ILE B 1 114 ? -8.14214 7.83586 -18.80230 1.000 14.46380 120 ILE B O 1
ATOM 6454 N N . PRO B 1 115 ? -7.39323 5.75661 -19.00661 1.000 12.09472 121 PRO B N 1
ATOM 6455 C CA . PRO B 1 115 ? -7.02730 5.66839 -17.58920 1.000 12.35735 121 PRO B CA 1
ATOM 6456 C C . PRO B 1 115 ? -5.68883 6.29656 -17.28653 1.000 13.22889 121 PRO B C 1
ATOM 6457 O O . PRO B 1 115 ? -4.76767 6.29756 -18.09882 1.000 13.74727 121 PRO B O 1
ATOM 6468 N N . PHE B 1 116 ? -5.59986 6.82217 -16.08094 1.000 13.49660 122 PHE B N 1
ATOM 6469 C CA . PHE B 1 116 ? -4.39403 7.45400 -15.56706 1.000 12.14453 122 PHE B CA 1
ATOM 6470 C C . PHE B 1 116 ? -4.15143 6.91756 -14.17403 1.000 14.19053 122 PHE B C 1
ATOM 6471 O O . PHE B 1 116 ? -5.08740 6.71883 -13.39803 1.000 15.13659 122 PHE B O 1
ATOM 6488 N N . GLU B 1 117 ? -2.89168 6.69800 -13.86925 1.000 11.29293 123 GLU B N 1
ATOM 6489 C CA . GLU B 1 117 ? -2.44407 6.10447 -12.62083 1.000 12.58198 123 GLU B CA 1
ATOM 6490 C C . GLU B 1 117 ? -1.70134 7.11996 -11.79447 1.000 12.29272 123 GLU B C 1
ATOM 6491 O O . GLU B 1 117 ? -1.19924 8.12814 -12.28229 1.000 13.36726 123 GLU B O 1
ATOM 6503 N N . THR B 1 118 ? -1.66867 6.87237 -10.50047 1.000 14.95440 124 THR B N 1
ATOM 6504 C CA . THR B 1 118 ? -0.99742 7.84974 -9.63109 1.000 15.23041 124 THR B CA 1
ATOM 6505 C C . THR B 1 118 ? 0.51275 7.63099 -9.63482 1.000 14.00255 124 THR B C 1
ATOM 6506 O O . THR B 1 118 ? 1.01859 6.60917 -10.10716 1.000 14.25299 124 THR B O 1
ATOM 6517 N N . THR B 1 119 ? 1.23371 8.64073 -9.18416 1.000 14.08206 125 THR B N 1
ATOM 6518 C CA . THR B 1 119 ? 2.68647 8.64092 -9.14885 1.000 16.19541 125 THR B CA 1
ATOM 6519 C C . THR B 1 119 ? 3.16368 9.17614 -7.79959 1.000 17.33957 125 THR B C 1
ATOM 6520 O O . THR B 1 119 ? 2.43782 9.87467 -7.10299 1.000 16.46348 125 THR B O 1
ATOM 6531 N N . PHE B 1 120 ? 4.42285 8.91165 -7.47965 1.000 17.26825 126 PHE B N 1
ATOM 6532 C CA . PHE B 1 120 ? 5.00972 9.31220 -6.22236 1.000 17.65216 126 PHE B CA 1
ATOM 6533 C C . PHE B 1 120 ? 5.65326 10.69332 -6.33139 1.000 14.42960 126 PHE B C 1
ATOM 6534 O O . PHE B 1 120 ? 6.26975 11.01942 -7.34762 1.000 17.18158 126 PHE B O 1
ATOM 6551 N N . ALA B 1 121 ? 5.52473 11.49238 -5.27243 1.000 15.13511 127 ALA B N 1
ATOM 6552 C CA . ALA B 1 121 ? 6.28697 12.71696 -5.14725 1.000 17.13490 127 ALA B CA 1
ATOM 6553 C C . ALA B 1 121 ? 6.64620 12.98661 -3.69577 1.000 17.12671 127 ALA B C 1
ATOM 6554 O O . ALA B 1 121 ? 5.86923 12.69975 -2.78087 1.000 17.49407 127 ALA B O 1
ATOM 6561 N N . VAL B 1 122 ? 7.81260 13.56986 -3.48826 1.000 16.66867 128 VAL B N 1
ATOM 6562 C CA . VAL B 1 122 ? 8.22553 14.00489 -2.16086 1.000 19.81851 128 VAL B CA 1
ATOM 6563 C C . VAL B 1 122 ? 7.75033 15.43629 -1.97606 1.000 26.14452 128 VAL B C 1
ATOM 6564 O O . VAL B 1 122 ? 7.76552 16.23008 -2.91304 1.000 25.64783 128 VAL B O 1
ATOM 6577 N N . LYS B 1 123 ? 7.28267 15.77195 -0.76988 1.000 27.25370 129 LYS B N 1
ATOM 6578 C CA . LYS B 1 123 ? 6.88335 17.13509 -0.45529 1.000 36.28619 129 LYS B CA 1
ATOM 6579 C C . LYS B 1 123 ? 6.61537 17.24385 1.03506 1.000 42.33594 129 LYS B C 1
ATOM 6580 O O . LYS B 1 123 ? 6.02600 16.33571 1.63188 1.000 41.37855 129 LYS B O 1
ATOM 6584 N N . ASN B 1 124 ? 7.04151 18.35967 1.62516 1.000 43.24997 130 ASN B N 1
ATOM 6585 C CA . ASN B 1 124 ? 6.79157 18.67101 3.03515 1.000 43.61792 130 ASN B CA 1
ATOM 6586 C C . ASN B 1 124 ? 7.30273 17.59113 3.99057 1.000 44.15191 130 ASN B C 1
ATOM 6587 O O . ASN B 1 124 ? 6.83210 17.49755 5.13746 1.000 39.00102 130 ASN B O 1
ATOM 6591 N N . GLY B 1 125 ? 8.26353 16.77105 3.55182 1.000 35.80215 131 GLY B N 1
ATOM 6592 C CA . GLY B 1 125 ? 8.92665 15.81558 4.41767 1.000 29.45959 131 GLY B CA 1
ATOM 6593 C C . GLY B 1 125 ? 8.60224 14.36235 4.11616 1.000 30.96388 131 GLY B C 1
ATOM 6594 O O . GLY B 1 125 ? 9.35046 13.47859 4.54916 1.000 32.37033 131 GLY B O 1
ATOM 6598 N N . ASN B 1 126 ? 7.51112 14.09157 3.40016 1.000 27.00892 132 ASN B N 1
ATOM 6599 C CA . ASN B 1 126 ? 7.11153 12.72238 3.12106 1.000 21.90725 132 ASN B CA 1
ATOM 6600 C C . ASN B 1 126 ? 6.93387 12.51516 1.62069 1.000 24.64041 132 ASN B C 1
ATOM 6601 O O . ASN B 1 126 ? 6.80084 13.46073 0.83993 1.000 24.49871 132 ASN B O 1
ATOM 6612 N N . ARG B 1 127 ? 6.92804 11.24744 1.22103 1.000 20.38415 133 ARG B N 1
ATOM 6613 C CA . ARG B 1 127 ? 6.60315 10.82654 -0.13569 1.000 17.39453 133 ARG B CA 1
ATOM 6614 C C . ARG B 1 127 ? 5.15853 10.33507 -0.13554 1.000 20.84378 133 ARG B C 1
ATOM 6615 O O . ARG B 1 127 ? 4.75878 9.58212 0.75589 1.000 21.56680 133 ARG B O 1
ATOM 6636 N N . ALA B 1 128 ? 4.37594 10.76442 -1.11964 1.000 19.16618 134 ALA B N 1
ATOM 6637 C CA . ALA B 1 128 ? 2.98469 10.33997 -1.19914 1.000 20.63068 134 ALA B CA 1
ATOM 6638 C C . ALA B 1 128 ? 2.52408 10.47923 -2.63527 1.000 18.56259 134 ALA B C 1
ATOM 6639 O O . ALA B 1 128 ? 3.21799 11.05068 -3.48434 1.000 20.18044 134 ALA B O 1
ATOM 6646 N N . ALA B 1 129 ? 1.35692 9.91104 -2.92404 1.000 19.16859 135 ALA B N 1
ATOM 6647 C CA . ALA B 1 129 ? 0.80520 10.03752 -4.27137 1.000 20.26023 135 ALA B CA 1
ATOM 6648 C C . ALA B 1 129 ? 0.55740 11.51084 -4.57662 1.000 18.82272 135 ALA B C 1
ATOM 6649 O O . ALA B 1 129 ? 0.06532 12.25081 -3.73916 1.000 19.39741 135 ALA B O 1
ATOM 6656 N N . SER B 1 130 ? 0.96120 11.91655 -5.76980 1.000 16.49508 136 SER B N 1
ATOM 6657 C CA . SER B 1 130 ? 0.73030 13.27451 -6.22084 1.000 17.34471 136 SER B CA 1
ATOM 6658 C C . SER B 1 130 ? -0.74427 13.51558 -6.54647 1.000 16.41764 136 SER B C 1
ATOM 6659 O O . SER B 1 130 ? -1.44382 12.65011 -7.09928 1.000 16.55000 136 SER B O 1
ATOM 6667 N N . GLU B 1 131 ? -1.19894 14.72483 -6.20190 1.000 18.37917 137 GLU B N 1
ATOM 6668 C CA . GLU B 1 131 ? -2.52580 15.18844 -6.62668 1.000 19.32096 137 GLU B CA 1
ATOM 6669 C C . GLU B 1 131 ? -2.49330 15.89877 -7.97837 1.000 16.04305 137 GLU B C 1
ATOM 6670 O O . GLU B 1 131 ? -3.53288 16.38559 -8.41338 1.000 15.87267 137 GLU B O 1
ATOM 6682 N N . LEU B 1 132 ? -1.31689 15.97070 -8.60962 1.000 17.26414 138 LEU B N 1
ATOM 6683 C CA . LEU B 1 132 ? -1.11276 16.76703 -9.82776 1.000 13.78408 138 LEU B CA 1
ATOM 6684 C C . LEU B 1 132 ? -0.59106 15.95503 -11.01105 1.000 14.23667 138 LEU B C 1
ATOM 6685 O O . LEU B 1 132 ? -0.98380 16.22914 -12.17007 1.000 14.57016 138 LEU B O 1
ATOM 6701 N N . VAL B 1 133 ? 0.35577 15.03650 -10.77625 1.000 13.80257 139 VAL B N 1
ATOM 6702 C CA . VAL B 1 133 ? 1.06997 14.30416 -11.81373 1.000 14.64957 139 VAL B CA 1
ATOM 6703 C C . VAL B 1 133 ? 0.50328 12.89485 -11.91965 1.000 13.52182 139 VAL B C 1
ATOM 6704 O O . VAL B 1 133 ? 0.54859 12.10904 -10.94077 1.000 13.54282 139 VAL B O 1
ATOM 6717 N N . PHE B 1 134 ? 0.04162 12.53838 -13.09341 1.000 12.72714 140 PHE B N 1
ATOM 6718 C CA . PHE B 1 134 ? -0.52916 11.22831 -13.34816 1.000 12.19178 140 PHE B CA 1
ATOM 6719 C C . PHE B 1 134 ? 0.13062 10.61401 -14.55003 1.000 13.94644 140 PHE B C 1
ATOM 6720 O O . PHE B 1 134 ? 0.71960 11.27484 -15.39951 1.000 12.45155 140 PHE B O 1
ATOM 6737 N N . LYS B 1 135 ? 0.06906 9.28218 -14.59886 1.000 12.90088 141 LYS B N 1
ATOM 6738 C CA . LYS B 1 135 ? 0.71361 8.45738 -15.62073 1.000 13.38620 141 LYS B CA 1
ATOM 6739 C C . LYS B 1 135 ? -0.34717 7.86720 -16.53457 1.000 13.24664 141 LYS B C 1
ATOM 6740 O O . LYS B 1 135 ? -1.25525 7.17046 -16.06878 1.000 12.96051 141 LYS B O 1
ATOM 6759 N N A LYS B 1 136 ? -0.24771 8.14846 -17.83413 0.436 13.48489 142 LYS B N 1
ATOM 6760 N N B LYS B 1 136 ? -0.26845 8.17711 -17.83172 0.564 13.25858 142 LYS B N 1
ATOM 6761 C CA A LYS B 1 136 ? -1.21794 7.61133 -18.77468 0.436 13.63390 142 LYS B CA 1
ATOM 6762 C CA B LYS B 1 136 ? -1.22414 7.61066 -18.76789 0.564 13.64941 142 LYS B CA 1
ATOM 6763 C C A LYS B 1 136 ? -0.99461 6.11785 -18.96591 0.436 15.29165 142 LYS B C 1
ATOM 6764 C C B LYS B 1 136 ? -0.97719 6.11434 -18.88329 0.564 15.32549 142 LYS B C 1
ATOM 6765 O O A LYS B 1 136 ? 0.10960 5.67868 -19.29616 0.436 15.04867 142 LYS B O 1
ATOM 6766 O O B LYS B 1 136 ? 0.17336 5.66973 -19.00578 0.564 14.91572 142 LYS B O 1
ATOM 6803 N N . SER B 1 137 ? -2.04357 5.33341 -18.74145 1.000 11.22728 143 SER B N 1
ATOM 6804 C CA . SER B 1 137 ? -1.96052 3.87388 -18.83700 1.000 12.09551 143 SER B CA 1
ATOM 6805 C C . SER B 1 137 ? -2.53893 3.35073 -20.14079 1.000 14.07247 143 SER B C 1
ATOM 6806 O O . SER B 1 137 ? -3.67064 3.68839 -20.52310 1.000 13.47308 143 SER B O 1
ATOM 6814 N N . ARG B 1 138 ? -1.76361 2.49551 -20.79334 1.000 12.84119 144 ARG B N 1
ATOM 6815 C CA . ARG B 1 138 ? -2.17073 1.82264 -22.01623 1.000 14.59595 144 ARG B CA 1
ATOM 6816 C C . ARG B 1 138 ? -2.58640 0.38144 -21.75134 1.000 13.25085 144 ARG B C 1
ATOM 6817 O O . ARG B 1 138 ? -2.60942 -0.45193 -22.67132 1.000 13.29509 144 ARG B O 1
ATOM 6838 N N . ASN B 1 139 ? -2.92314 0.06488 -20.48733 1.000 11.22698 145 ASN B N 1
ATOM 6839 C CA . ASN B 1 139 ? -3.38397 -1.27122 -20.11089 1.000 11.47689 145 ASN B CA 1
ATOM 6840 C C . ASN B 1 139 ? -4.89966 -1.27617 -20.12867 1.000 12.72009 145 ASN B C 1
ATOM 6841 O O . ASN B 1 139 ? -5.52461 -0.63813 -20.98695 1.000 13.28543 145 ASN B O 1
ATOM 6852 N N . GLU B 1 140 ? -5.51842 -2.04800 -19.24717 1.000 13.10865 146 GLU B N 1
ATOM 6853 C CA . GLU B 1 140 ? -6.94660 -2.26496 -19.29111 1.000 11.34885 146 GLU B CA 1
ATOM 6854 C C . GLU B 1 140 ? -7.70272 -0.97145 -18.99390 1.000 12.34106 146 GLU B C 1
ATOM 6855 O O . GLU B 1 140 ? -7.19039 -0.05713 -18.33173 1.000 11.46419 146 GLU B O 1
ATOM 6867 N N . TYR B 1 141 ? -8.92702 -0.90309 -19.48308 1.000 11.91524 147 TYR B N 1
ATOM 6868 C CA . TYR B 1 141 ? -9.72593 0.30320 -19.35928 1.000 12.34175 147 TYR B CA 1
ATOM 6869 C C . TYR B 1 141 ? -11.19982 -0.06786 -19.28991 1.000 12.94139 147 TYR B C 1
ATOM 6870 O O . TYR B 1 141 ? -11.63514 -1.06118 -19.87327 1.000 11.89337 147 TYR B O 1
ATOM 6888 N N . ALA B 1 142 ? -11.96306 0.76412 -18.60933 1.000 11.53534 148 ALA B N 1
ATOM 6889 C CA . ALA B 1 142 ? -13.40820 0.58542 -18.48618 1.000 10.83911 148 ALA B CA 1
ATOM 6890 C C . ALA B 1 142 ? -14.09967 1.05322 -19.75283 1.000 13.70364 148 ALA B C 1
ATOM 6891 O O . ALA B 1 142 ? -13.58195 1.92813 -20.46500 1.000 11.57184 148 ALA B O 1
ATOM 6898 N N . THR B 1 143 ? -15.26539 0.47262 -20.01631 1.000 11.24299 149 THR B N 1
ATOM 6899 C CA . THR B 1 143 ? -16.05842 0.85635 -21.19430 1.000 11.90871 149 THR B CA 1
ATOM 6900 C C . THR B 1 143 ? -17.52258 0.97487 -20.80793 1.000 13.03261 149 THR B C 1
ATOM 6901 O O . THR B 1 143 ? -17.96916 0.44015 -19.78986 1.000 11.32403 149 THR B O 1
ATOM 6912 N N . ALA B 1 144 ? -18.28375 1.69661 -21.63940 1.000 12.26494 150 ALA B N 1
ATOM 6913 C CA . ALA B 1 144 ? -19.71913 1.85982 -21.46413 1.000 12.66527 150 ALA B CA 1
ATOM 6914 C C . ALA B 1 144 ? -20.35396 2.00652 -22.83856 1.000 12.78569 150 ALA B C 1
ATOM 6915 O O . ALA B 1 144 ? -19.75630 2.56276 -23.75687 1.000 14.54801 150 ALA B O 1
ATOM 6922 N N . TYR B 1 145 ? -21.57093 1.49565 -22.96036 1.000 14.63019 151 TYR B N 1
ATOM 6923 C CA . TYR B 1 145 ? -22.32957 1.51197 -24.20071 1.000 15.22571 151 TYR B CA 1
ATOM 6924 C C . TYR B 1 145 ? -23.76452 1.81334 -23.82998 1.000 15.49686 151 TYR B C 1
ATOM 6925 O O . TYR B 1 145 ? -24.26424 1.32378 -22.81633 1.000 14.33132 151 TYR B O 1
ATOM 6943 N N . LEU B 1 146 ? -24.42617 2.62420 -24.64603 1.000 14.93877 152 LEU B N 1
ATOM 6944 C CA . LEU B 1 146 ? -25.81157 2.99859 -24.39755 1.000 16.91760 152 LEU B CA 1
ATOM 6945 C C . LEU B 1 146 ? -26.47653 3.28997 -25.73342 1.000 16.62215 152 LEU B C 1
ATOM 6946 O O . LEU B 1 146 ? -25.88648 3.95493 -26.58496 1.000 16.38301 152 LEU B O 1
ATOM 6962 N N . ASN B 1 147 ? -27.68674 2.78713 -25.91647 1.000 17.11867 153 ASN B N 1
ATOM 6963 C CA . ASN B 1 147 ? -28.51213 3.11801 -27.07274 1.000 17.76103 153 ASN B CA 1
ATOM 6964 C C . ASN B 1 147 ? -29.83036 3.68148 -26.55606 1.000 17.48190 153 ASN B C 1
ATOM 6965 O O . ASN B 1 147 ? -30.41090 3.14671 -25.60802 1.000 16.90149 153 ASN B O 1
ATOM 6976 N N . MET B 1 148 ? -30.28998 4.78281 -27.15965 1.000 17.18836 154 MET B N 1
ATOM 6977 C CA . MET B 1 148 ? -31.51676 5.45108 -26.76407 1.000 18.68545 154 MET B CA 1
ATOM 6978 C C . MET B 1 148 ? -32.32630 5.79552 -28.00093 1.000 18.24983 154 MET B C 1
ATOM 6979 O O . MET B 1 148 ? -31.76838 6.13881 -29.05063 1.000 19.37077 154 MET B O 1
ATOM 6993 N N . VAL B 1 149 ? -33.65109 5.68688 -27.89574 1.000 17.34488 155 VAL B N 1
ATOM 6994 C CA . VAL B 1 149 ? -34.55136 5.92655 -29.02012 1.000 18.12082 155 VAL B CA 1
ATOM 6995 C C . VAL B 1 149 ? -35.61788 6.92315 -28.60696 1.000 19.77021 155 VAL B C 1
ATOM 6996 O O . VAL B 1 149 ? -36.00902 6.99307 -27.43400 1.000 21.72692 155 VAL B O 1
ATOM 7009 N N . ARG B 1 150 ? -36.10087 7.69052 -29.57813 1.000 21.43942 156 ARG B N 1
ATOM 7010 C CA . ARG B 1 150 ? -37.28431 8.52689 -29.41921 1.000 22.31363 156 ARG B CA 1
ATOM 7011 C C . ARG B 1 150 ? -38.49330 7.75891 -29.92964 1.000 24.37112 156 ARG B C 1
ATOM 7012 O O . ARG B 1 150 ? -38.48771 7.22464 -31.04710 1.000 25.62486 156 ARG B O 1
ATOM 7033 N N . ASN B 1 151 ? -39.53585 7.69450 -29.10785 1.000 21.61521 157 ASN B N 1
ATOM 7034 C CA . ASN B 1 151 ? -40.76454 7.01536 -29.46817 1.000 25.95674 157 ASN B CA 1
ATOM 7035 C C . ASN B 1 151 ? -41.69478 7.95405 -30.21356 1.000 31.07324 157 ASN B C 1
ATOM 7036 O O . ASN B 1 151 ? -41.44647 9.15020 -30.33340 1.000 26.66861 157 ASN B O 1
ATOM 7047 N N . GLU B 1 152 ? -42.78403 7.38384 -30.73179 1.000 32.89415 158 GLU B N 1
ATOM 7048 C CA . GLU B 1 152 ? -43.72736 8.18018 -31.51229 1.000 36.76617 158 GLU B CA 1
ATOM 7049 C C . GLU B 1 152 ? -44.27959 9.34594 -30.70811 1.000 33.54323 158 GLU B C 1
ATOM 7050 O O . GLU B 1 152 ? -44.56727 10.40675 -31.27876 1.000 36.10772 158 GLU B O 1
ATOM 7060 N N . ASP B 1 153 ? -44.43224 9.18083 -29.38605 1.000 30.42826 159 ASP B N 1
ATOM 7061 C CA . ASP B 1 153 ? -44.96011 10.23594 -28.53340 1.000 28.53686 159 ASP B CA 1
ATOM 7062 C C . ASP B 1 153 ? -43.88904 11.19404 -28.02826 1.000 30.03962 159 ASP B C 1
ATOM 7063 O O . ASP B 1 153 ? -44.17202 12.02636 -27.15602 1.000 30.91967 159 ASP B O 1
ATOM 7072 N N . ASN B 1 154 ? -42.67378 11.10149 -28.55121 1.000 28.80055 160 ASN B N 1
ATOM 7073 C CA . ASN B 1 154 ? -41.54522 11.97616 -28.22316 1.000 31.36966 160 ASN B CA 1
ATOM 7074 C C . ASN B 1 154 ? -40.90151 11.64886 -26.88572 1.000 32.13385 160 ASN B C 1
ATOM 7075 O O . ASN B 1 154 ? -40.00874 12.39658 -26.43511 1.000 32.37896 160 ASN B O 1
ATOM 7086 N N . THR B 1 155 ? -41.29828 10.56035 -26.22411 1.000 28.32341 161 THR B N 1
ATOM 7087 C CA . THR B 1 155 ? -40.54490 10.12061 -25.06161 1.000 25.55309 161 THR B CA 1
ATOM 7088 C C . THR B 1 155 ? -39.26489 9.42157 -25.49792 1.000 24.89699 161 THR B C 1
ATOM 7089 O O . THR B 1 155 ? -39.15796 8.90648 -26.61550 1.000 24.48178 161 THR B O 1
ATOM 7100 N N . LEU B 1 156 ? -38.28214 9.41929 -24.60470 1.000 22.49667 162 LEU B N 1
ATOM 7101 C CA . LEU B 1 156 ? -36.99076 8.80856 -24.85545 1.000 24.03906 162 LEU B CA 1
ATOM 7102 C C . LEU B 1 156 ? -36.83913 7.58195 -23.96583 1.000 25.74556 162 LEU B C 1
ATOM 7103 O O . LEU B 1 156 ? -37.22329 7.61346 -22.78712 1.000 26.50045 162 LEU B O 1
ATOM 7119 N N . ASN B 1 157 ? -36.32138 6.50143 -24.54107 1.000 21.72090 163 ASN B N 1
ATOM 7120 C CA . ASN B 1 157 ? -36.10029 5.25948 -23.82975 1.000 20.30643 163 ASN B CA 1
ATOM 7121 C C . ASN B 1 157 ? -34.72643 4.69923 -24.11722 1.000 20.07358 163 ASN B C 1
ATOM 7122 O O . ASN B 1 157 ? -34.29192 4.66793 -25.27478 1.000 18.80003 163 ASN B O 1
ATOM 7133 N N . ILE B 1 158 ? -34.05818 4.21417 -23.06826 1.000 17.79051 164 ILE B N 1
ATOM 7134 C CA . ILE B 1 158 ? -32.86645 3.41162 -23.24742 1.000 17.72324 164 ILE B CA 1
ATOM 7135 C C . ILE B 1 158 ? -33.29389 2.03399 -23.74393 1.000 18.88166 164 ILE B C 1
ATOM 7136 O O . ILE B 1 158 ? -34.17385 1.39038 -23.15164 1.000 20.81854 164 ILE B O 1
ATOM 7152 N N . THR B 1 159 ? -32.67534 1.57540 -24.83076 1.000 18.64336 165 THR B N 1
ATOM 7153 C CA . THR B 1 159 ? -32.97941 0.27341 -25.40087 1.000 17.15867 165 THR B CA 1
ATOM 7154 C C . THR B 1 159 ? -31.89213 -0.75460 -25.16565 1.000 20.27576 165 THR B C 1
ATOM 7155 O O . THR B 1 159 ? -32.13326 -1.95116 -25.34950 1.000 21.12154 165 THR B O 1
ATOM 7166 N N . GLU B 1 160 ? -30.69580 -0.32741 -24.76132 1.000 17.68487 166 GLU B N 1
ATOM 7167 C CA . GLU B 1 160 ? -29.62331 -1.25032 -24.41604 1.000 17.69332 166 GLU B CA 1
ATOM 7168 C C . GLU B 1 160 ? -28.56467 -0.47349 -23.65675 1.000 17.62931 166 GLU B C 1
ATOM 7169 O O . GLU B 1 160 ? -28.25896 0.66584 -23.99005 1.000 16.26163 166 GLU B O 1
ATOM 7181 N N . GLN B 1 161 ? -28.01704 -1.09698 -22.63342 1.000 18.06547 167 GLN B N 1
ATOM 7182 C CA . GLN B 1 161 ? -26.91362 -0.53712 -21.86429 1.000 15.41243 167 GLN B CA 1
ATOM 7183 C C . GLN B 1 161 ? -25.95838 -1.67258 -21.55157 1.000 15.18968 167 GLN B C 1
ATOM 7184 O O . GLN B 1 161 ? -26.41354 -2.77004 -21.23712 1.000 15.24735 167 GLN B O 1
ATOM 7198 N N . GLN B 1 162 ? -24.66658 -1.40429 -21.61679 1.000 12.59439 168 GLN B N 1
ATOM 7199 C CA . GLN B 1 162 ? -23.67412 -2.41895 -21.29908 1.000 15.01179 168 GLN B CA 1
ATOM 7200 C C . GLN B 1 162 ? -22.41633 -1.73144 -20.79532 1.000 14.36122 168 GLN B C 1
ATOM 7201 O O . GLN B 1 162 ? -21.99143 -0.72026 -21.36823 1.000 16.41556 168 GLN B O 1
ATOM 7215 N N . SER B 1 163 ? -21.84088 -2.25799 -19.70664 1.000 12.90594 169 SER B N 1
ATOM 7216 C CA . SER B 1 163 ? -20.58502 -1.75414 -19.18301 1.000 13.16650 169 SER B CA 1
ATOM 7217 C C . SER B 1 163 ? -19.51622 -2.81811 -19.42205 1.000 13.01478 169 SER B C 1
ATOM 7218 O O . SER B 1 163 ? -19.81842 -4.00017 -19.64608 1.000 13.79426 169 SER B O 1
ATOM 7226 N N . GLY B 1 164 ? -18.26626 -2.41252 -19.31271 1.000 12.90460 170 GLY B N 1
ATOM 7227 C CA . GLY B 1 164 ? -17.21774 -3.39045 -19.54601 1.000 12.41056 170 GLY B CA 1
ATOM 7228 C C . GLY B 1 164 ? -15.83803 -2.99083 -19.06154 1.000 12.16141 170 GLY B C 1
ATOM 7229 O O . GLY B 1 164 ? -15.58252 -1.86117 -18.61084 1.000 11.99647 170 GLY B O 1
ATOM 7233 N N . LEU B 1 165 ? -14.93591 -3.97565 -19.18407 1.000 12.82749 171 LEU B N 1
ATOM 7234 C CA . LEU B 1 165 ? -13.51375 -3.86236 -18.94747 1.000 12.43340 171 LEU B CA 1
ATOM 7235 C C . LEU B 1 165 ? -12.81013 -4.49247 -20.14343 1.000 13.01156 171 LEU B C 1
ATOM 7236 O O . LEU B 1 165 ? -13.05970 -5.66108 -20.45683 1.000 15.98118 171 LEU B O 1
ATOM 7252 N N . ALA B 1 166 ? -11.98492 -3.71292 -20.82335 1.000 12.44267 172 ALA B N 1
ATOM 7253 C CA . ALA B 1 166 ? -11.32018 -4.17808 -22.01463 1.000 11.68216 172 ALA B CA 1
ATOM 7254 C C . ALA B 1 166 ? -9.81311 -4.15414 -21.81256 1.000 15.06596 172 ALA B C 1
ATOM 7255 O O . ALA B 1 166 ? -9.28928 -3.42708 -20.97870 1.000 13.22591 172 ALA B O 1
ATOM 7262 N N . GLY B 1 167 ? -9.12366 -5.03615 -22.51580 1.000 14.95922 173 GLY B N 1
ATOM 7263 C CA . GLY B 1 167 ? -7.67449 -4.96464 -22.55656 1.000 14.65488 173 GLY B CA 1
ATOM 7264 C C . GLY B 1 167 ? -6.96985 -5.53118 -21.34590 1.000 13.15839 173 GLY B C 1
ATOM 7265 O O . GLY B 1 167 ? -5.83540 -5.14841 -21.07876 1.000 14.10745 173 GLY B O 1
ATOM 7269 N N . LEU B 1 168 ? -7.60850 -6.46299 -20.62561 1.000 12.13388 174 LEU B N 1
ATOM 7270 C CA . LEU B 1 168 ? -6.98346 -7.08081 -19.46255 1.000 11.77863 174 LEU B CA 1
ATOM 7271 C C . LEU B 1 168 ? -6.13315 -8.25150 -19.94314 1.000 15.35057 174 LEU B C 1
ATOM 7272 O O . LEU B 1 168 ? -6.64133 -9.15329 -20.61531 1.000 19.14307 174 LEU B O 1
ATOM 7288 N N . GLN B 1 169 ? -4.83312 -8.21084 -19.66363 1.000 12.70261 175 GLN B N 1
ATOM 7289 C CA . GLN B 1 169 ? -3.89697 -9.22165 -20.15894 1.000 14.21402 175 GLN B CA 1
ATOM 7290 C C . GLN B 1 169 ? -3.25412 -9.88349 -18.95957 1.000 14.20928 175 GLN B C 1
ATOM 7291 O O . GLN B 1 169 ? -2.48482 -9.24852 -18.24166 1.000 13.94898 175 GLN B O 1
ATOM 7305 N N . LEU B 1 170 ? -3.58798 -11.17200 -18.74037 1.000 14.03471 176 LEU B N 1
ATOM 7306 C CA . LEU B 1 170 ? -3.20854 -11.87693 -17.51922 1.000 14.03427 176 LEU B CA 1
ATOM 7307 C C . LEU B 1 170 ? -2.47004 -13.14341 -17.86914 1.000 14.36663 176 LEU B C 1
ATOM 7308 O O . LEU B 1 170 ? -2.92608 -13.88458 -18.72748 1.000 15.43346 176 LEU B O 1
ATOM 7324 N N A ILE B 1 171 ? -1.32195 -13.36984 -17.24414 0.939 15.61428 177 ILE B N 1
ATOM 7325 N N B ILE B 1 171 ? -1.33624 -13.37565 -17.23199 0.061 15.37057 177 ILE B N 1
ATOM 7326 C CA A ILE B 1 171 ? -0.55419 -14.59446 -17.38549 0.939 14.97769 177 ILE B CA 1
ATOM 7327 C CA B ILE B 1 171 ? -0.61608 -14.62448 -17.39177 0.061 15.04298 177 ILE B CA 1
ATOM 7328 C C A ILE B 1 171 ? -0.42701 -15.24916 -16.02010 0.939 15.60002 177 ILE B C 1
ATOM 7329 C C B ILE B 1 171 ? -0.43347 -15.25349 -16.02071 0.061 15.59528 177 ILE B C 1
ATOM 7330 O O A ILE B 1 171 ? -0.11487 -14.58740 -15.04122 0.939 14.31353 177 ILE B O 1
ATOM 7331 O O B ILE B 1 171 ? -0.03321 -14.57808 -15.06620 0.061 14.05008 177 ILE B O 1
ATOM 7362 N N . LYS B 1 172 ? -0.72686 -16.54187 -15.92975 1.000 13.27286 178 LYS B N 1
ATOM 7363 C CA . LYS B 1 172 ? -0.57015 -17.30073 -14.70307 1.000 14.73914 178 LYS B CA 1
ATOM 7364 C C . LYS B 1 172 ? 0.50092 -18.35871 -14.95636 1.000 16.29735 178 LYS B C 1
ATOM 7365 O O . LYS B 1 172 ? 0.32218 -19.21454 -15.82494 1.000 16.77033 178 LYS B O 1
ATOM 7384 N N . VAL B 1 173 ? 1.60336 -18.29701 -14.20745 1.000 16.05295 179 VAL B N 1
ATOM 7385 C CA . VAL B 1 173 ? 2.81203 -19.02756 -14.58608 1.000 15.90298 179 VAL B CA 1
ATOM 7386 C C . VAL B 1 173 ? 2.66047 -20.55450 -14.42662 1.000 17.84993 179 VAL B C 1
ATOM 7387 O O . VAL B 1 173 ? 3.37213 -21.31675 -15.08315 1.000 21.19761 179 VAL B O 1
ATOM 7400 N N . SER B 1 174 ? 1.79946 -21.01325 -13.54949 1.000 17.19951 180 SER B N 1
ATOM 7401 C CA . SER B 1 174 ? 1.59739 -22.42694 -13.30538 1.000 18.42947 180 SER B CA 1
ATOM 7402 C C . SER B 1 174 ? 0.19145 -22.63959 -12.76431 1.000 18.31526 180 SER B C 1
ATOM 7403 O O . SER B 1 174 ? -0.51046 -21.68781 -12.45371 1.000 19.48289 180 SER B O 1
ATOM 7411 N N . GLY B 1 175 ? -0.19830 -23.90294 -12.60636 1.000 18.58218 181 GLY B N 1
ATOM 7412 C CA . GLY B 1 175 ? -1.54368 -24.17226 -12.13765 1.000 16.11541 181 GLY B CA 1
ATOM 7413 C C . GLY B 1 175 ? -2.58883 -24.05499 -13.21378 1.000 18.43662 181 GLY B C 1
ATOM 7414 O O . GLY B 1 175 ? -3.71685 -23.57300 -12.94234 1.000 18.19996 181 GLY B O 1
ATOM 7418 N N . ASN B 1 176 ? -2.25588 -24.47843 -14.44069 1.000 19.84552 182 ASN B N 1
ATOM 7419 C CA . ASN B 1 176 ? -3.16428 -24.50887 -15.56791 1.000 17.46110 182 ASN B CA 1
ATOM 7420 C C . ASN B 1 176 ? -2.83372 -25.75250 -16.36743 1.000 18.58650 182 ASN B C 1
ATOM 7421 O O . ASN B 1 176 ? -1.65695 -26.07113 -16.56445 1.000 18.90485 182 ASN B O 1
ATOM 7432 N N . SER B 1 177 ? -3.86045 -26.44537 -16.83025 1.000 19.22424 183 SER B N 1
ATOM 7433 C CA . SER B 1 177 ? -3.66478 -27.59908 -17.70173 1.000 19.73516 183 SER B CA 1
ATOM 7434 C C . SER B 1 177 ? -4.55186 -27.43421 -18.91940 1.000 19.80907 183 SER B C 1
ATOM 7435 O O . SER B 1 177 ? -5.56915 -26.73061 -18.89600 1.000 20.30178 183 SER B O 1
ATOM 7443 N N . PHE B 1 178 ? -4.13902 -28.07208 -20.01987 1.000 19.77397 184 PHE B N 1
ATOM 7444 C CA . PHE B 1 178 ? -5.03968 -28.29620 -21.15648 1.000 21.00642 184 PHE B CA 1
ATOM 7445 C C . PHE B 1 178 ? -4.73669 -29.71039 -21.64854 1.000 23.53025 184 PHE B C 1
ATOM 7446 O O . PHE B 1 178 ? -3.73628 -29.92640 -22.33384 1.000 24.04703 184 PHE B O 1
ATOM 7463 N N . VAL B 1 179 ? -5.57430 -30.65040 -21.23855 1.000 23.43971 185 VAL B N 1
ATOM 7464 C CA . VAL B 1 179 ? -5.43592 -32.05753 -21.58850 1.000 23.19742 185 VAL B CA 1
ATOM 7465 C C . VAL B 1 179 ? -6.82213 -32.60136 -21.90865 1.000 27.50563 185 VAL B C 1
ATOM 7466 O O . VAL B 1 179 ? -7.84955 -32.04119 -21.52135 1.000 24.87732 185 VAL B O 1
ATOM 7479 N N . GLY B 1 180 ? -6.84376 -33.70394 -22.65424 1.000 24.56336 186 GLY B N 1
ATOM 7480 C CA . GLY B 1 180 ? -8.09384 -34.38177 -22.89086 1.000 24.91257 186 GLY B CA 1
ATOM 7481 C C . GLY B 1 180 ? -8.93037 -33.86421 -24.03929 1.000 24.75377 186 GLY B C 1
ATOM 7482 O O . GLY B 1 180 ? -10.08137 -34.30298 -24.19384 1.000 27.43765 186 GLY B O 1
ATOM 7486 N N . PHE B 1 181 ? -8.40168 -32.95755 -24.84968 1.000 24.13403 187 PHE B N 1
ATOM 7487 C CA . PHE B 1 181 ? -9.08028 -32.47356 -26.03800 1.000 24.09364 187 PHE B CA 1
ATOM 7488 C C . PHE B 1 181 ? -8.99119 -33.50490 -27.15109 1.000 28.13055 187 PHE B C 1
ATOM 7489 O O . PHE B 1 181 ? -8.33583 -34.53284 -27.01080 1.000 26.23975 187 PHE B O 1
ATOM 7506 N N . ILE B 1 182 ? -9.66048 -33.22117 -28.26631 1.000 25.55852 188 ILE B N 1
ATOM 7507 C CA . ILE B 1 182 ? -9.73382 -34.18527 -29.37075 1.000 26.87161 188 ILE B CA 1
ATOM 7508 C C . ILE B 1 182 ? -8.36648 -34.30890 -30.01935 1.000 28.46299 188 ILE B C 1
ATOM 7509 O O . ILE B 1 182 ? -7.75427 -33.30087 -30.41954 1.000 26.41735 188 ILE B O 1
ATOM 7525 N N . ARG B 1 183 ? -7.89823 -35.56579 -30.16457 1.000 28.41389 189 ARG B N 1
ATOM 7526 C CA . ARG B 1 183 ? -6.61326 -35.86933 -30.77872 1.000 28.94438 189 ARG B CA 1
ATOM 7527 C C . ARG B 1 183 ? -6.91907 -36.68777 -32.03823 1.000 30.33105 189 ARG B C 1
ATOM 7528 O O . ARG B 1 183 ? -7.13018 -37.89944 -31.95993 1.000 31.51625 189 ARG B O 1
ATOM 7549 N N . ASP B 1 184 ? -6.93715 -36.03157 -33.19121 1.000 30.25867 190 ASP B N 1
ATOM 7550 C CA . ASP B 1 184 ? -7.26445 -36.71491 -34.44549 1.000 31.59715 190 ASP B CA 1
ATOM 7551 C C . ASP B 1 184 ? -6.24813 -36.29612 -35.49796 1.000 31.75769 190 ASP B C 1
ATOM 7552 O O . ASP B 1 184 ? -5.13861 -35.85795 -35.19172 1.000 31.15967 190 ASP B O 1
ATOM 7561 N N . GLU B 1 185 ? -6.60210 -36.47461 -36.77813 1.000 32.69247 191 GLU B N 1
ATOM 7562 C CA . GLU B 1 185 ? -5.65183 -36.20179 -37.84047 1.000 33.08192 191 GLU B CA 1
ATOM 7563 C C . GLU B 1 185 ? -5.31278 -34.72548 -37.97678 1.000 31.76130 191 GLU B C 1
ATOM 7564 O O . GLU B 1 185 ? -4.37965 -34.37863 -38.70035 1.000 31.92491 191 GLU B O 1
ATOM 7576 N N . TYR B 1 186 ? -6.02133 -33.84858 -37.26694 1.000 30.50164 192 TYR B N 1
ATOM 7577 C CA . TYR B 1 186 ? -5.72424 -32.41566 -37.32598 1.000 29.26104 192 TYR B CA 1
ATOM 7578 C C . TYR B 1 186 ? -4.97218 -31.91780 -36.10095 1.000 28.09466 192 TYR B C 1
ATOM 7579 O O . TYR B 1 186 ? -4.72186 -30.69667 -35.99241 1.000 27.00797 192 TYR B O 1
ATOM 7597 N N . THR B 1 187 ? -4.63715 -32.80325 -35.17282 1.000 28.33537 193 THR B N 1
ATOM 7598 C CA . THR B 1 187 ? -4.10401 -32.39186 -33.86405 1.000 27.27270 193 THR B CA 1
ATOM 7599 C C . THR B 1 187 ? -2.58974 -32.57115 -33.81996 1.000 28.91583 193 THR B C 1
ATOM 7600 O O . THR B 1 187 ? -2.07236 -33.68255 -33.98791 1.000 28.57540 193 THR B O 1
ATOM 7611 N N . THR B 1 188 ? -1.88117 -31.48290 -33.59462 1.000 26.45672 194 THR B N 1
ATOM 7612 C CA . THR B 1 188 ? -0.45552 -31.50648 -33.26787 1.000 26.41683 194 THR B CA 1
ATOM 7613 C C . THR B 1 188 ? -0.15348 -30.87545 -31.90864 1.000 27.11596 194 THR B C 1
ATOM 7614 O O . THR B 1 188 ? 0.99729 -30.90670 -31.47582 1.000 25.81017 194 THR B O 1
ATOM 7625 N N . LEU B 1 189 ? -1.14562 -30.31983 -31.23135 1.000 24.38911 195 LEU B N 1
ATOM 7626 C CA . LEU B 1 189 ? -0.88873 -29.69680 -29.92805 1.000 26.81036 195 LEU B CA 1
ATOM 7627 C C . LEU B 1 189 ? -0.62572 -30.78864 -28.89451 1.000 27.37986 195 LEU B C 1
ATOM 7628 O O . LEU B 1 189 ? -1.43747 -31.70941 -28.75199 1.000 24.94599 195 LEU B O 1
ATOM 7644 N N . PRO B 1 190 ? 0.47233 -30.72036 -28.14240 1.000 26.77723 196 PRO B N 1
ATOM 7645 C CA . PRO B 1 190 ? 0.67046 -31.69781 -27.07539 1.000 27.12730 196 PRO B CA 1
ATOM 7646 C C . PRO B 1 190 ? -0.20383 -31.37384 -25.88060 1.000 25.88794 196 PRO B C 1
ATOM 7647 O O . PRO B 1 190 ? -0.50673 -30.21119 -25.59739 1.000 23.77033 196 PRO B O 1
ATOM 7658 N N . GLU B 1 191 ? -0.59940 -32.41611 -25.17397 1.000 25.46068 197 GLU B N 1
ATOM 7659 C CA . GLU B 1 191 ? -1.24869 -32.23997 -23.88532 1.000 28.84817 197 GLU B CA 1
ATOM 7660 C C . GLU B 1 191 ? -0.26033 -31.62359 -22.90655 1.000 26.33073 197 GLU B C 1
ATOM 7661 O O . GLU B 1 191 ? 0.93646 -31.90343 -22.93803 1.000 24.49661 197 GLU B O 1
ATOM 7673 N N . ASP B 1 192 ? -0.75915 -30.73250 -22.05512 1.000 22.57193 198 ASP B N 1
ATOM 7674 C CA . ASP B 1 192 ? 0.11404 -29.97414 -21.16133 1.000 23.95153 198 ASP B CA 1
ATOM 7675 C C . ASP B 1 192 ? -0.55458 -29.88436 -19.79408 1.000 24.37639 198 ASP B C 1
ATOM 7676 O O . ASP B 1 192 ? -1.60255 -29.26174 -19.65197 1.000 23.20301 198 ASP B O 1
ATOM 7685 N N . SER B 1 193 ? 0.05632 -30.50734 -18.79499 1.000 24.84911 199 SER B N 1
ATOM 7686 C CA . SER B 1 193 ? -0.48434 -30.53705 -17.45106 1.000 24.69185 199 SER B CA 1
ATOM 7687 C C . SER B 1 193 ? -0.10211 -29.32176 -16.62842 1.000 24.34664 199 SER B C 1
ATOM 7688 O O . SER B 1 193 ? -0.59875 -29.17120 -15.50733 1.000 23.80566 199 SER B O 1
ATOM 7696 N N . ASN B 1 194 ? 0.76193 -28.45405 -17.15807 1.000 21.31157 200 ASN B N 1
ATOM 7697 C CA . ASN B 1 194 ? 1.18314 -27.27744 -16.40562 1.000 25.23855 200 ASN B CA 1
ATOM 7698 C C . ASN B 1 194 ? 1.73776 -26.24328 -17.35835 1.000 21.07391 200 ASN B C 1
ATOM 7699 O O . ASN B 1 194 ? 2.96421 -26.16091 -17.58232 1.000 24.03645 200 ASN B O 1
ATOM 7710 N N . ARG B 1 195 ? 0.86785 -25.45249 -17.92853 1.000 19.06273 201 ARG B N 1
ATOM 7711 C CA . ARG B 1 195 ? 1.22872 -24.40200 -18.86780 1.000 21.25393 201 ARG B CA 1
ATOM 7712 C C . ARG B 1 195 ? 1.06689 -23.04027 -18.24192 1.000 19.22753 201 ARG B C 1
ATOM 7713 O O . ARG B 1 195 ? 0.25115 -22.86451 -17.32219 1.000 18.45084 201 ARG B O 1
ATOM 7734 N N . PRO B 1 196 ? 1.82556 -22.03117 -18.72001 1.000 17.84043 202 PRO B N 1
ATOM 7735 C CA . PRO B 1 196 ? 1.66704 -20.62685 -18.26186 1.000 17.27659 202 PRO B CA 1
ATOM 7736 C C . PRO B 1 196 ? 0.57879 -19.89820 -19.03762 1.000 18.53550 202 PRO B C 1
ATOM 7737 O O . PRO B 1 196 ? 0.82727 -19.04495 -19.87218 1.000 20.32277 202 PRO B O 1
ATOM 7748 N N . LEU B 1 197 ? -0.67143 -20.22851 -18.73592 1.000 18.00611 203 LEU B N 1
ATOM 7749 C CA . LEU B 1 197 ? -1.77230 -19.69982 -19.52425 1.000 14.16809 203 LEU B CA 1
ATOM 7750 C C . LEU B 1 197 ? -1.77699 -18.18238 -19.54537 1.000 17.07862 203 LEU B C 1
ATOM 7751 O O . LEU B 1 197 ? -1.69879 -17.52524 -18.49490 1.000 16.71468 203 LEU B O 1
ATOM 7767 N N . PHE B 1 198 ? -1.84932 -17.61573 -20.74367 1.000 16.96130 204 PHE B N 1
ATOM 7768 C CA . PHE B 1 198 ? -1.82663 -16.17293 -20.96915 1.000 15.65958 204 PHE B CA 1
ATOM 7769 C C . PHE B 1 198 ? -3.09120 -15.82936 -21.73056 1.000 16.85200 204 PHE B C 1
ATOM 7770 O O . PHE B 1 198 ? -3.28640 -16.26703 -22.86700 1.000 15.69626 204 PHE B O 1
ATOM 7787 N N . VAL B 1 199 ? -3.98433 -15.08454 -21.08415 1.000 13.64526 205 VAL B N 1
ATOM 7788 C CA . VAL B 1 199 ? -5.27230 -14.73778 -21.65201 1.000 16.84795 205 VAL B CA 1
ATOM 7789 C C . VAL B 1 199 ? -5.40919 -13.22518 -21.77716 1.000 16.04885 205 VAL B C 1
ATOM 7790 O O . VAL B 1 199 ? -4.95943 -12.48271 -20.89972 1.000 16.37308 205 VAL B O 1
ATOM 7803 N N . TYR B 1 200 ? -6.01146 -12.77644 -22.86384 1.000 14.73026 206 TYR B N 1
ATOM 7804 C CA . TYR B 1 200 ? -6.54087 -11.41775 -22.96074 1.000 14.96744 206 TYR B CA 1
ATOM 7805 C C . TYR B 1 200 ? -8.02043 -11.52003 -22.67645 1.000 14.37469 206 TYR B C 1
ATOM 7806 O O . TYR B 1 200 ? -8.69539 -12.43537 -23.16350 1.000 15.65297 206 TYR B O 1
ATOM 7824 N N . LEU B 1 201 ? -8.54734 -10.60196 -21.86809 1.000 13.91135 207 LEU B N 1
ATOM 7825 C CA . LEU B 1 201 ? -9.92651 -10.66527 -21.48668 1.000 15.45845 207 LEU B CA 1
ATOM 7826 C C . LEU B 1 201 ? -10.60548 -9.33015 -21.72884 1.000 13.12124 207 LEU B C 1
ATOM 7827 O O . LEU B 1 201 ? -10.09552 -8.26320 -21.30546 1.000 14.91427 207 LEU B O 1
ATOM 7843 N N . ASN B 1 202 ? -11.77273 -9.38891 -22.34358 1.000 13.91228 208 ASN B N 1
ATOM 7844 C CA . ASN B 1 202 ? -12.72171 -8.29005 -22.41167 1.000 14.63454 208 ASN B CA 1
ATOM 7845 C C . ASN B 1 202 ? -13.96667 -8.83045 -21.71109 1.000 16.76313 208 ASN B C 1
ATOM 7846 O O . ASN B 1 202 ? -14.49105 -9.89671 -22.07128 1.000 15.81704 208 ASN B O 1
ATOM 7857 N N . ILE B 1 203 ? -14.41406 -8.11358 -20.67233 1.000 14.82903 209 ILE B N 1
ATOM 7858 C CA . ILE B 1 203 ? -15.52212 -8.58223 -19.82873 1.000 16.38411 209 ILE B CA 1
ATOM 7859 C C . ILE B 1 203 ? -16.57974 -7.49925 -19.88225 1.000 14.52980 209 ILE B C 1
ATOM 7860 O O . ILE B 1 203 ? -16.27859 -6.32621 -19.62493 1.000 16.43315 209 ILE B O 1
ATOM 7876 N N . LYS B 1 204 ? -17.80719 -7.88776 -20.17487 1.000 14.20996 210 LYS B N 1
ATOM 7877 C CA . LYS B 1 204 ? -18.91448 -6.93623 -20.30673 1.000 13.57543 210 LYS B CA 1
ATOM 7878 C C . LYS B 1 204 ? -20.06677 -7.41242 -19.43811 1.000 16.06984 210 LYS B C 1
ATOM 7879 O O . LYS B 1 204 ? -20.37128 -8.61981 -19.39864 1.000 17.43254 210 LYS B O 1
ATOM 7898 N N . TRP B 1 205 ? -20.72816 -6.48276 -18.77427 1.000 13.58806 211 TRP B N 1
ATOM 7899 C CA . TRP B 1 205 ? -21.83816 -6.84372 -17.89148 1.000 13.05555 211 TRP B CA 1
ATOM 7900 C C . TRP B 1 205 ? -23.04791 -5.96940 -18.17822 1.000 11.97230 211 TRP B C 1
ATOM 7901 O O . TRP B 1 205 ? -22.93131 -4.86285 -18.66563 1.000 14.56324 211 TRP B O 1
ATOM 7922 N N . LYS B 1 206 ? -24.20276 -6.51461 -17.88581 1.000 13.64671 212 LYS B N 1
ATOM 7923 C CA . LYS B 1 206 ? -25.47452 -5.82496 -18.04840 1.000 14.75463 212 LYS B CA 1
ATOM 7924 C C . LYS B 1 206 ? -26.25505 -5.89548 -16.76025 1.000 15.91886 212 LYS B C 1
ATOM 7925 O O . LYS B 1 206 ? -26.32104 -6.94580 -16.11612 1.000 15.87368 212 LYS B O 1
ATOM 7944 N N . TYR B 1 207 ? -26.81496 -4.75625 -16.39181 1.000 15.10766 213 TYR B N 1
ATOM 7945 C CA . TYR B 1 207 ? -27.56178 -4.61997 -15.15794 1.000 14.96317 213 TYR B CA 1
ATOM 7946 C C . TYR B 1 207 ? -29.00885 -5.04544 -15.35869 1.000 17.70717 213 TYR B C 1
ATOM 7947 O O . TYR B 1 207 ? -29.58587 -4.86237 -16.43960 1.000 17.05786 213 TYR B O 1
ATOM 7965 N N . LYS B 1 208 ? -29.60161 -5.57249 -14.29987 1.000 18.00773 214 LYS B N 1
ATOM 7966 C CA . LYS B 1 208 ? -31.04019 -5.81905 -14.27292 1.000 18.12960 214 LYS B CA 1
ATOM 7967 C C . LYS B 1 208 ? -31.81615 -4.50995 -14.41710 1.000 21.01705 214 LYS B C 1
ATOM 7968 O O . LYS B 1 208 ? -32.84911 -4.47470 -15.09836 1.000 22.00479 214 LYS B O 1
ATOM 7987 N N . ASN B 1 209 ? -31.34251 -3.43778 -13.77109 1.000 23.43232 215 ASN B N 1
ATOM 7988 C CA . ASN B 1 209 ? -31.99133 -2.13568 -13.78873 1.000 23.67990 215 ASN B CA 1
ATOM 7989 C C . ASN B 1 209 ? -30.97911 -1.10193 -14.25013 1.000 25.34128 215 ASN B C 1
ATOM 7990 O O . ASN B 1 209 ? -29.97277 -0.86312 -13.57573 1.000 21.38354 215 ASN B O 1
ATOM 8001 N N . THR B 1 210 ? -31.25852 -0.46982 -15.38966 1.000 30.59950 216 THR B N 1
ATOM 8002 C CA . THR B 1 210 ? -30.28215 0.43994 -15.98840 1.000 32.54337 216 THR B CA 1
ATOM 8003 C C . THR B 1 210 ? -29.90558 1.57709 -15.04475 1.000 28.41473 216 THR B C 1
ATOM 8004 O O . THR B 1 210 ? -28.78692 2.10760 -15.11533 1.000 25.43522 216 THR B O 1
ATOM 8015 N N . GLU B 1 211 ? -30.80963 1.97241 -14.14804 1.000 27.16712 217 GLU B N 1
ATOM 8016 C CA . GLU B 1 211 ? -30.50129 3.07894 -13.24347 1.000 28.06172 217 GLU B CA 1
ATOM 8017 C C . GLU B 1 211 ? -29.26694 2.78756 -12.39812 1.000 27.73062 217 GLU B C 1
ATOM 8018 O O . GLU B 1 211 ? -28.54858 3.71544 -12.01243 1.000 22.27127 217 GLU B O 1
ATOM 8030 N N . ASP B 1 212 ? -29.01746 1.51330 -12.09292 1.000 22.84610 218 ASP B N 1
ATOM 8031 C CA . ASP B 1 212 ? -27.86749 1.14842 -11.26888 1.000 19.84150 218 ASP B CA 1
ATOM 8032 C C . ASP B 1 212 ? -26.53540 1.41006 -11.96266 1.000 20.48420 218 ASP B C 1
ATOM 8033 O O . ASP B 1 212 ? -25.51384 1.47168 -11.28497 1.000 20.52930 218 ASP B O 1
ATOM 8042 N N . SER B 1 213 ? -26.53618 1.54178 -13.28881 1.000 21.52580 219 SER B N 1
ATOM 8043 C CA . SER B 1 213 ? -25.31117 1.84364 -14.02292 1.000 20.00221 219 SER B CA 1
ATOM 8044 C C . SER B 1 213 ? -24.86569 3.29439 -13.87638 1.000 19.79567 219 SER B C 1
ATOM 8045 O O . SER B 1 213 ? -23.69724 3.60706 -14.13974 1.000 18.48609 219 SER B O 1
ATOM 8053 N N . PHE B 1 214 ? -25.74400 4.19353 -13.42171 1.000 19.28274 220 PHE B N 1
ATOM 8054 C CA . PHE B 1 214 ? -25.44607 5.61936 -13.52782 1.000 19.66760 220 PHE B CA 1
ATOM 8055 C C . PHE B 1 214 ? -24.59137 6.13949 -12.38732 1.000 20.31813 220 PHE B C 1
ATOM 8056 O O . PHE B 1 214 ? -23.95957 7.20316 -12.52448 1.000 20.63193 220 PHE B O 1
ATOM 8073 N N . GLY B 1 215 ? -24.57606 5.44445 -11.23733 1.000 20.84251 221 GLY B N 1
ATOM 8074 C CA . GLY B 1 215 ? -23.86372 5.92932 -10.07704 1.000 22.12224 221 GLY B CA 1
ATOM 8075 C C . GLY B 1 215 ? -24.63901 6.84796 -9.16424 1.000 21.97049 221 GLY B C 1
ATOM 8076 O O . GLY B 1 215 ? -24.10967 7.28350 -8.13162 1.000 24.89516 221 GLY B O 1
ATOM 8080 N N . THR B 1 216 ? -25.90031 7.15189 -9.49680 1.000 23.20607 222 THR B N 1
ATOM 8081 C CA . THR B 1 216 ? -26.69738 8.06120 -8.67560 1.000 22.93642 222 THR B CA 1
ATOM 8082 C C . THR B 1 216 ? -26.91077 7.50095 -7.27142 1.000 24.23094 222 THR B C 1
ATOM 8083 O O . THR B 1 216 ? -26.89241 8.24970 -6.29416 1.000 27.56748 222 THR B O 1
ATOM 8094 N N . ASN B 1 217 ? -27.15415 6.19218 -7.15964 1.000 22.96548 223 ASN B N 1
ATOM 8095 C CA . ASN B 1 217 ? -27.07563 5.46447 -5.89262 1.000 23.05795 223 ASN B CA 1
ATOM 8096 C C . ASN B 1 217 ? -25.84153 4.57649 -6.02103 1.000 18.91515 223 ASN B C 1
ATOM 8097 O O . ASN B 1 217 ? -25.91729 3.47915 -6.57802 1.000 19.25211 223 ASN B O 1
ATOM 8108 N N . PRO B 1 218 ? -24.66516 5.05882 -5.58498 1.000 17.42810 224 PRO B N 1
ATOM 8109 C CA . PRO B 1 218 ? -23.41270 4.38979 -5.95357 1.000 15.60919 224 PRO B CA 1
ATOM 8110 C C . PRO B 1 218 ? -23.24264 3.02063 -5.35853 1.000 12.37000 224 PRO B C 1
ATOM 8111 O O . PRO B 1 218 ? -22.42955 2.23625 -5.87134 1.000 15.22715 224 PRO B O 1
ATOM 8122 N N . GLU B 1 219 ? -23.99979 2.67962 -4.32838 1.000 16.75782 225 GLU B N 1
ATOM 8123 C CA . GLU B 1 219 ? -23.90916 1.34667 -3.73486 1.000 18.54856 225 GLU B CA 1
ATOM 8124 C C . GLU B 1 219 ? -24.37572 0.27176 -4.69570 1.000 18.33814 225 GLU B C 1
ATOM 8125 O O . GLU B 1 219 ? -24.09385 -0.89540 -4.47134 1.000 18.46633 225 GLU B O 1
ATOM 8137 N N . ASN B 1 220 ? -25.07229 0.65721 -5.78015 1.000 17.15779 226 ASN B N 1
ATOM 8138 C CA . ASN B 1 220 ? -25.56462 -0.28096 -6.76962 1.000 16.32530 226 ASN B CA 1
ATOM 8139 C C . ASN B 1 220 ? -24.69096 -0.33538 -8.01872 1.000 16.84804 226 ASN B C 1
ATOM 8140 O O . ASN B 1 220 ? -24.94879 -1.15292 -8.90590 1.000 17.18667 226 ASN B O 1
ATOM 8151 N N . TYR B 1 221 ? -23.67079 0.49898 -8.08957 1.000 13.81163 227 TYR B N 1
ATOM 8152 C CA . TYR B 1 221 ? -22.75498 0.51669 -9.21914 1.000 15.06596 227 TYR B CA 1
ATOM 8153 C C . TYR B 1 221 ? -21.77670 -0.66181 -9.14666 1.000 14.29606 227 TYR B C 1
ATOM 8154 O O . TYR B 1 221 ? -21.31008 -1.03877 -8.07598 1.000 16.84990 227 TYR B O 1
ATOM 8172 N N . VAL B 1 222 ? -21.47407 -1.25730 -10.29664 1.000 13.33538 228 VAL B N 1
ATOM 8173 C CA . VAL B 1 222 ? -20.48281 -2.29398 -10.44669 1.000 14.35741 228 VAL B CA 1
ATOM 8174 C C . VAL B 1 222 ? -19.27165 -1.68285 -11.13784 1.000 11.95857 228 VAL B C 1
ATOM 8175 O O . VAL B 1 222 ? -19.36147 -1.28538 -12.29921 1.000 13.41678 228 VAL B O 1
ATOM 8188 N N . ALA B 1 223 ? -18.14413 -1.60803 -10.44950 1.000 11.14013 229 ALA B N 1
ATOM 8189 C CA . ALA B 1 223 ? -16.96578 -0.97983 -10.98523 1.000 12.89642 229 ALA B CA 1
ATOM 8190 C C . ALA B 1 223 ? -16.05549 -1.91732 -11.73345 1.000 11.56144 229 ALA B C 1
ATOM 8191 O O . ALA B 1 223 ? -15.80009 -3.05298 -11.32904 1.000 11.67221 229 ALA B O 1
ATOM 8198 N N . ALA B 1 224 ? -15.57113 -1.42465 -12.87763 1.000 11.76457 230 ALA B N 1
ATOM 8199 C CA . ALA B 1 224 ? -14.65038 -2.22645 -13.67601 1.000 11.85625 230 ALA B CA 1
ATOM 8200 C C . ALA B 1 224 ? -13.42387 -2.65806 -12.88049 1.000 11.02661 230 ALA B C 1
ATOM 8201 O O . ALA B 1 224 ? -12.90094 -3.76353 -13.11005 1.000 11.60523 230 ALA B O 1
ATOM 8208 N N . GLU B 1 225 ? -12.95957 -1.80702 -11.95514 1.000 11.02871 231 GLU B N 1
ATOM 8209 C CA . GLU B 1 225 ? -11.85608 -2.17138 -11.07699 1.000 11.00702 231 GLU B CA 1
ATOM 8210 C C . GLU B 1 225 ? -12.17377 -3.41511 -10.28294 1.000 12.42916 231 GLU B C 1
ATOM 8211 O O . GLU B 1 225 ? -11.31171 -4.28352 -10.10474 1.000 10.72945 231 GLU B O 1
ATOM 8223 N N . GLN B 1 226 ? -13.40706 -3.51573 -9.81712 1.000 11.40524 232 GLN B N 1
ATOM 8224 C CA . GLN B 1 226 ? -13.80957 -4.66901 -9.02304 1.000 10.58331 232 GLN B CA 1
ATOM 8225 C C . GLN B 1 226 ? -13.89908 -5.93915 -9.90520 1.000 11.15997 232 GLN B C 1
ATOM 8226 O O . GLN B 1 226 ? -13.52998 -7.03093 -9.47510 1.000 13.45468 232 GLN B O 1
ATOM 8240 N N . ILE B 1 227 ? -14.40752 -5.77764 -11.12718 1.000 10.45529 233 ILE B N 1
ATOM 8241 C CA . ILE B 1 227 ? -14.45774 -6.86069 -12.08514 1.000 12.02737 233 ILE B CA 1
ATOM 8242 C C . ILE B 1 227 ? -13.04674 -7.34656 -12.39737 1.000 13.19069 233 ILE B C 1
ATOM 8243 O O . ILE B 1 227 ? -12.78929 -8.55537 -12.41299 1.000 11.36638 233 ILE B O 1
ATOM 8259 N N . ARG B 1 228 ? -12.10228 -6.42229 -12.59900 1.000 10.67701 234 ARG B N 1
ATOM 8260 C CA . ARG B 1 228 ? -10.72135 -6.82268 -12.83885 1.000 12.24023 234 ARG B CA 1
ATOM 8261 C C . ARG B 1 228 ? -10.22237 -7.71392 -11.70905 1.000 12.89310 234 ARG B C 1
ATOM 8262 O O . ARG B 1 228 ? -9.57045 -8.74816 -11.93847 1.000 13.17278 234 ARG B O 1
ATOM 8283 N N . ASP B 1 229 ? -10.46213 -7.29971 -10.46312 1.000 12.85854 235 ASP B N 1
ATOM 8284 C CA . ASP B 1 229 ? -9.90570 -8.00433 -9.32112 1.000 12.85598 235 ASP B CA 1
ATOM 8285 C C . ASP B 1 229 ? -10.57262 -9.35861 -9.11323 1.000 11.70687 235 ASP B C 1
ATOM 8286 O O . ASP B 1 229 ? -9.91953 -10.27455 -8.63637 1.000 13.55715 235 ASP B O 1
ATOM 8295 N N . ILE B 1 230 ? -11.86408 -9.48618 -9.42329 1.000 12.53226 236 ILE B N 1
ATOM 8296 C CA . ILE B 1 230 ? -12.49156 -10.79985 -9.45181 1.000 12.03441 236 ILE B CA 1
ATOM 8297 C C . ILE B 1 230 ? -11.77243 -11.71118 -10.45093 1.000 13.28505 236 ILE B C 1
ATOM 8298 O O . ILE B 1 230 ? -11.48603 -12.87182 -10.16911 1.000 14.64390 236 ILE B O 1
ATOM 8314 N N . ALA B 1 231 ? -11.52553 -11.19412 -11.65786 1.000 13.77820 237 ALA B N 1
ATOM 8315 C CA . ALA B 1 231 ? -10.89820 -12.00991 -12.67443 1.000 15.26407 237 ALA B CA 1
ATOM 8316 C C . ALA B 1 231 ? -9.52739 -12.49701 -12.23629 1.000 14.88034 237 ALA B C 1
ATOM 8317 O O . ALA B 1 231 ? -9.20816 -13.67343 -12.41120 1.000 15.05319 237 ALA B O 1
ATOM 8324 N N . THR B 1 232 ? -8.71786 -11.62495 -11.65347 1.000 13.93217 238 THR B N 1
ATOM 8325 C CA . THR B 1 232 ? -7.39835 -12.05411 -11.21986 1.000 13.42003 238 THR B CA 1
ATOM 8326 C C . THR B 1 232 ? -7.50022 -13.03245 -10.06293 1.000 14.31268 238 THR B C 1
ATOM 8327 O O . THR B 1 232 ? -6.77315 -14.03387 -10.00803 1.000 15.52386 238 THR B O 1
ATOM 8338 N N . SER B 1 233 ? -8.44425 -12.81950 -9.15386 1.000 14.82454 239 SER B N 1
ATOM 8339 C CA . SER B 1 233 ? -8.56443 -13.69698 -8.00954 1.000 14.49467 239 SER B CA 1
ATOM 8340 C C . SER B 1 233 ? -9.00778 -15.08391 -8.44944 1.000 13.67971 239 SER B C 1
ATOM 8341 O O . SER B 1 233 ? -8.39233 -16.09488 -8.07781 1.000 14.19628 239 SER B O 1
ATOM 8349 N N . VAL B 1 234 ? -10.04380 -15.15035 -9.28328 1.000 15.29701 240 VAL B N 1
ATOM 8350 C CA . VAL B 1 234 ? -10.51482 -16.46344 -9.74535 1.000 14.86725 240 VAL B CA 1
ATOM 8351 C C . VAL B 1 234 ? -9.42324 -17.19132 -10.53196 1.000 15.21648 240 VAL B C 1
ATOM 8352 O O . VAL B 1 234 ? -9.23014 -18.39158 -10.37136 1.000 16.12224 240 VAL B O 1
ATOM 8365 N N A PHE B 1 235 ? -8.66542 -16.45801 -11.35648 0.887 14.90383 241 PHE B N 1
ATOM 8366 N N B PHE B 1 235 ? -8.68717 -16.46986 -11.38059 0.113 14.88428 241 PHE B N 1
ATOM 8367 C CA A PHE B 1 235 ? -7.57887 -17.09896 -12.12996 0.887 14.01110 241 PHE B CA 1
ATOM 8368 C CA B PHE B 1 235 ? -7.58736 -17.08232 -12.12786 0.113 13.91819 241 PHE B CA 1
ATOM 8369 C C A PHE B 1 235 ? -6.57530 -17.71896 -11.16844 0.887 14.07927 241 PHE B C 1
ATOM 8370 C C B PHE B 1 235 ? -6.57602 -17.70418 -11.17072 0.113 14.11771 241 PHE B C 1
ATOM 8371 O O A PHE B 1 235 ? -6.15716 -18.87652 -11.31583 0.887 14.88702 241 PHE B O 1
ATOM 8372 O O B PHE B 1 235 ? -6.14271 -18.84720 -11.35441 0.113 14.72951 241 PHE B O 1
ATOM 8405 N N . HIS B 1 236 ? -6.19307 -16.95891 -10.13583 1.000 14.51058 242 HIS B N 1
ATOM 8406 C CA . HIS B 1 236 ? -5.27384 -17.46771 -9.13526 1.000 16.26817 242 HIS B CA 1
ATOM 8407 C C . HIS B 1 236 ? -5.83874 -18.68384 -8.42005 1.000 15.66534 242 HIS B C 1
ATOM 8408 O O . HIS B 1 236 ? -5.15214 -19.72164 -8.25417 1.000 15.21721 242 HIS B O 1
ATOM 8422 N N . GLU B 1 237 ? -7.10923 -18.60107 -7.99097 1.000 15.33660 243 GLU B N 1
ATOM 8423 C CA . GLU B 1 237 ? -7.71116 -19.64856 -7.16949 1.000 18.24306 243 GLU B CA 1
ATOM 8424 C C . GLU B 1 237 ? -7.87432 -20.97978 -7.91410 1.000 18.00608 243 GLU B C 1
ATOM 8425 O O . GLU B 1 237 ? -7.92517 -22.00053 -7.26202 1.000 20.34297 243 GLU B O 1
ATOM 8437 N N . THR B 1 238 ? -8.00691 -20.94192 -9.22972 1.000 17.94520 244 THR B N 1
ATOM 8438 C CA . THR B 1 238 ? -8.50193 -22.05287 -10.03860 1.000 18.58315 244 THR B CA 1
ATOM 8439 C C . THR B 1 238 ? -7.34988 -22.83486 -10.65276 1.000 19.14570 244 THR B C 1
ATOM 8440 O O . THR B 1 238 ? -6.48119 -22.26439 -11.30268 1.000 19.70818 244 THR B O 1
ATOM 8451 N N . GLU B 1 239 ? -7.36672 -24.15186 -10.48051 1.000 18.73939 245 GLU B N 1
ATOM 8452 C CA . GLU B 1 239 ? -6.53197 -25.01600 -11.30264 1.000 21.03798 245 GLU B CA 1
ATOM 8453 C C . GLU B 1 239 ? -7.25370 -25.10606 -12.63619 1.000 20.27065 245 GLU B C 1
ATOM 8454 O O . GLU B 1 239 ? -8.14046 -25.93486 -12.83506 1.000 21.39300 245 GLU B O 1
ATOM 8466 N N . THR B 1 240 ? -6.88966 -24.22293 -13.56958 1.000 17.23849 246 THR B N 1
ATOM 8467 C CA . THR B 1 240 ? -7.67597 -24.12111 -14.79698 1.000 17.56338 246 THR B CA 1
ATOM 8468 C C . THR B 1 240 ? -7.52170 -25.35390 -15.66393 1.000 19.24772 246 THR B C 1
ATOM 8469 O O . THR B 1 240 ? -6.45964 -25.97176 -15.71481 1.000 19.97617 246 THR B O 1
ATOM 8480 N N . LEU B 1 241 ? -8.60874 -25.71439 -16.33590 1.000 19.58146 247 LEU B N 1
ATOM 8481 C CA . LEU B 1 241 ? -8.64889 -26.86087 -17.24192 1.000 17.86942 247 LEU B CA 1
ATOM 8482 C C . LEU B 1 241 ? -8.72263 -26.43525 -18.69677 1.000 19.44145 247 LEU B C 1
ATOM 8483 O O . LEU B 1 241 ? -8.58487 -27.28361 -19.59778 1.000 21.97828 247 LEU B O 1
ATOM 8499 N N . SER B 1 242 ? -8.94171 -25.13574 -18.94359 1.000 16.84461 248 SER B N 1
ATOM 8500 C CA . SER B 1 242 ? -9.04570 -24.51644 -20.25032 1.000 17.49065 248 SER B CA 1
ATOM 8501 C C . SER B 1 242 ? -9.41327 -23.05487 -19.98433 1.000 18.71989 248 SER B C 1
ATOM 8502 O O . SER B 1 242 ? -9.77753 -22.71192 -18.85050 1.000 16.96280 248 SER B O 1
ATOM 8510 N N . ILE B 1 243 ? -9.34619 -22.21152 -20.99219 1.000 16.37967 249 ILE B N 1
ATOM 8511 C CA . ILE B 1 243 ? -9.86633 -20.86094 -20.87184 1.000 17.58917 249 ILE B CA 1
ATOM 8512 C C . ILE B 1 243 ? -11.36981 -20.88189 -20.69174 1.000 18.38560 249 ILE B C 1
ATOM 8513 O O . ILE B 1 243 ? -11.91030 -20.10679 -19.89141 1.000 17.11986 249 ILE B O 1
ATOM 8529 N N . GLN B 1 244 ? -12.05922 -21.73903 -21.43666 1.000 17.29054 250 GLN B N 1
ATOM 8530 C CA . GLN B 1 244 ? -13.49710 -21.91199 -21.30499 1.000 18.81206 250 GLN B CA 1
ATOM 8531 C C . GLN B 1 244 ? -13.87531 -22.13839 -19.84574 1.000 19.32785 250 GLN B C 1
ATOM 8532 O O . GLN B 1 244 ? -14.80483 -21.51022 -19.31417 1.000 18.45255 250 GLN B O 1
ATOM 8546 N N . HIS B 1 245 ? -13.17120 -23.06774 -19.19945 1.000 19.12973 251 HIS B N 1
ATOM 8547 C CA . HIS B 1 245 ? -13.39954 -23.38840 -17.79784 1.000 21.27573 251 HIS B CA 1
ATOM 8548 C C . HIS B 1 245 ? -13.17427 -22.15870 -16.94366 1.000 19.27433 251 HIS B C 1
ATOM 8549 O O . HIS B 1 245 ? -13.99381 -21.81079 -16.08453 1.000 17.89766 251 HIS B O 1
ATOM 8563 N N . LEU B 1 246 ? -12.09558 -21.44323 -17.21834 1.000 18.02165 252 LEU B N 1
ATOM 8564 C CA . LEU B 1 246 ? -11.76949 -20.26270 -16.42383 1.000 15.15037 252 LEU B CA 1
ATOM 8565 C C . LEU B 1 246 ? -12.84852 -19.20752 -16.51699 1.000 18.25138 252 LEU B C 1
ATOM 8566 O O . LEU B 1 246 ? -13.27192 -18.65328 -15.48892 1.000 16.33552 252 LEU B O 1
ATOM 8582 N N . ILE B 1 247 ? -13.27340 -18.86545 -17.73247 1.000 17.34042 253 ILE B N 1
ATOM 8583 C CA . ILE B 1 247 ? -14.15002 -17.70934 -17.88494 1.000 16.59839 253 ILE B CA 1
ATOM 8584 C C . ILE B 1 247 ? -15.51621 -17.97873 -17.29458 1.000 17.09884 253 ILE B C 1
ATOM 8585 O O . ILE B 1 247 ? -16.16235 -17.05756 -16.77643 1.000 16.32580 253 ILE B O 1
ATOM 8601 N N . TYR B 1 248 ? -15.98827 -19.23023 -17.35262 1.000 16.05429 254 TYR B N 1
ATOM 8602 C CA . TYR B 1 248 ? -17.24015 -19.54832 -16.69910 1.000 17.63347 254 TYR B CA 1
ATOM 8603 C C . TYR B 1 248 ? -17.13167 -19.31483 -15.19858 1.000 15.49307 254 TYR B C 1
ATOM 8604 O O . TYR B 1 248 ? -18.04781 -18.76560 -14.58474 1.000 17.48999 254 TYR B O 1
ATOM 8622 N N . LEU B 1 249 ? -16.05785 -19.79036 -14.58234 1.000 14.77630 255 LEU B N 1
ATOM 8623 C CA . LEU B 1 249 ? -15.84948 -19.55663 -13.15709 1.000 18.10436 255 LEU B CA 1
ATOM 8624 C C . LEU B 1 249 ? -15.75514 -18.05989 -12.84935 1.000 16.43470 255 LEU B C 1
ATOM 8625 O O . LEU B 1 249 ? -16.26090 -17.60653 -11.80411 1.000 16.34432 255 LEU B O 1
ATOM 8641 N N . ILE B 1 250 ? -15.07822 -17.26739 -13.67957 1.000 14.82909 256 ILE B N 1
ATOM 8642 C CA . ILE B 1 250 ? -15.03269 -15.83035 -13.41373 1.000 15.31423 256 ILE B CA 1
ATOM 8643 C C . ILE B 1 250 ? -16.43762 -15.27229 -13.46544 1.000 16.20967 256 ILE B C 1
ATOM 8644 O O . ILE B 1 250 ? -16.85237 -14.48119 -12.60920 1.000 16.19750 256 ILE B O 1
ATOM 8660 N N . GLY B 1 251 ? -17.20752 -15.67326 -14.48573 1.000 16.26031 257 GLY B N 1
ATOM 8661 C CA . GLY B 1 251 ? -18.56045 -15.12660 -14.61759 1.000 16.41316 257 GLY B CA 1
ATOM 8662 C C . GLY B 1 251 ? -19.45251 -15.49864 -13.44650 1.000 15.53651 257 GLY B C 1
ATOM 8663 O O . GLY B 1 251 ? -20.20113 -14.65569 -12.94203 1.000 15.31187 257 GLY B O 1
ATOM 8667 N N . ARG B 1 252 ? -19.37078 -16.74124 -12.97361 1.000 16.55988 258 ARG B N 1
ATOM 8668 C CA . ARG B 1 252 ? -20.13179 -17.14657 -11.80558 1.000 17.14508 258 ARG B CA 1
ATOM 8669 C C . ARG B 1 252 ? -19.79549 -16.26735 -10.59710 1.000 17.32616 258 ARG B C 1
ATOM 8670 O O . ARG B 1 252 ? -20.69211 -15.84726 -9.85495 1.000 17.47285 258 ARG B O 1
ATOM 8683 N N . ARG B 1 253 ? -18.50837 -16.02274 -10.35136 1.000 14.25497 259 ARG B N 1
ATOM 8684 C CA . ARG B 1 253 ? -18.13037 -15.19599 -9.20885 1.000 16.38656 259 ARG B CA 1
ATOM 8685 C C . ARG B 1 253 ? -18.68208 -13.77172 -9.36677 1.000 16.41855 259 ARG B C 1
ATOM 8686 O O . ARG B 1 253 ? -19.19670 -13.17563 -8.40247 1.000 13.02150 259 ARG B O 1
ATOM 8707 N N . ILE B 1 254 ? -18.60283 -13.20094 -10.57021 1.000 14.28292 260 ILE B N 1
ATOM 8708 C CA . ILE B 1 254 ? -19.12143 -11.85561 -10.79873 1.000 13.93325 260 ILE B CA 1
ATOM 8709 C C . ILE B 1 254 ? -20.59650 -11.79704 -10.45697 1.000 15.87564 260 ILE B C 1
ATOM 8710 O O . ILE B 1 254 ? -21.04483 -10.89398 -9.76551 1.000 14.29347 260 ILE B O 1
ATOM 8726 N N . LEU B 1 255 ? -21.38160 -12.76011 -10.93352 1.000 13.92146 261 LEU B N 1
ATOM 8727 C CA . LEU B 1 255 ? -22.82029 -12.68834 -10.71097 1.000 13.74934 261 LEU B CA 1
ATOM 8728 C C . LEU B 1 255 ? -23.16281 -12.98135 -9.25843 1.000 16.53163 261 LEU B C 1
ATOM 8729 O O . LEU B 1 255 ? -24.16757 -12.47532 -8.74181 1.000 15.76100 261 LEU B O 1
ATOM 8745 N N . GLU B 1 256 ? -22.35379 -13.78869 -8.57052 1.000 15.93651 262 GLU B N 1
ATOM 8746 C CA . GLU B 1 256 ? -22.54381 -14.00130 -7.13075 1.000 17.30596 262 GLU B CA 1
ATOM 8747 C C . GLU B 1 256 ? -22.24559 -12.74126 -6.33993 1.000 18.17432 262 GLU B C 1
ATOM 8748 O O . GLU B 1 256 ? -22.97135 -12.41773 -5.39049 1.000 16.74455 262 GLU B O 1
ATOM 8760 N N . ARG B 1 257 ? -21.16491 -12.05408 -6.68068 1.000 14.82714 263 ARG B N 1
ATOM 8761 C CA . ARG B 1 257 ? -20.80376 -10.81293 -5.98401 1.000 17.00998 263 ARG B CA 1
ATOM 8762 C C . ARG B 1 257 ? -21.75101 -9.66907 -6.27442 1.000 16.92372 263 ARG B C 1
ATOM 8763 O O . ARG B 1 257 ? -21.89720 -8.76189 -5.44050 1.000 17.47214 263 ARG B O 1
ATOM 8784 N N . PHE B 1 258 ? -22.35699 -9.62630 -7.46929 1.000 14.87234 264 PHE B N 1
ATOM 8785 C CA . PHE B 1 258 ? -23.19776 -8.50282 -7.90106 1.000 14.72935 264 PHE B CA 1
ATOM 8786 C C . PHE B 1 258 ? -24.55836 -9.04551 -8.34467 1.000 16.47661 264 PHE B C 1
ATOM 8787 O O . PHE B 1 258 ? -24.83319 -9.18827 -9.55397 1.000 14.50461 264 PHE B O 1
ATOM 8804 N N . PRO B 1 259 ? -25.43634 -9.38806 -7.37779 1.000 15.81747 265 PRO B N 1
ATOM 8805 C CA . PRO B 1 259 ? -26.77196 -9.88447 -7.73351 1.000 14.21927 265 PRO B CA 1
ATOM 8806 C C . PRO B 1 259 ? -27.59849 -8.92093 -8.55794 1.000 17.78454 265 PRO B C 1
ATOM 8807 O O . PRO B 1 259 ? -28.59124 -9.34295 -9.16594 1.000 18.35278 265 PRO B O 1
ATOM 8818 N N . GLN B 1 260 ? -27.22549 -7.65334 -8.59780 1.000 14.11383 266 GLN B N 1
ATOM 8819 C CA . GLN B 1 260 ? -27.93795 -6.67558 -9.41368 1.000 16.31336 266 GLN B CA 1
ATOM 8820 C C . GLN B 1 260 ? -27.60481 -6.78790 -10.89846 1.000 17.09037 266 GLN B C 1
ATOM 8821 O O . GLN B 1 260 ? -28.22198 -6.08723 -11.70798 1.000 16.40737 266 GLN B O 1
ATOM 8835 N N . LEU B 1 261 ? -26.64621 -7.65448 -11.26103 1.000 15.32730 267 LEU B N 1
ATOM 8836 C CA . LEU B 1 261 ? -26.32855 -7.87740 -12.66385 1.000 14.61147 267 LEU B CA 1
ATOM 8837 C C . LEU B 1 261 ? -27.20758 -8.98563 -13.22225 1.000 15.46089 267 LEU B C 1
ATOM 8838 O O . LEU B 1 261 ? -27.50523 -9.97216 -12.53507 1.000 16.66647 267 LEU B O 1
ATOM 8854 N N . GLN B 1 262 ? -27.58884 -8.83093 -14.49456 1.000 17.02005 268 GLN B N 1
ATOM 8855 C CA . GLN B 1 262 ? -28.34193 -9.87541 -15.20089 1.000 18.11322 268 GLN B CA 1
ATOM 8856 C C . GLN B 1 262 ? -27.42088 -10.87617 -15.87914 1.000 17.52548 268 GLN B C 1
ATOM 8857 O O . GLN B 1 262 ? -27.70610 -12.09777 -15.88099 1.000 19.81050 268 GLN B O 1
ATOM 8871 N N . GLU B 1 263 ? -26.31326 -10.39928 -16.43099 1.000 17.51852 269 GLU B N 1
ATOM 8872 C CA . GLU B 1 263 ? -25.40706 -11.30156 -17.12363 1.000 19.08656 269 GLU B CA 1
ATOM 8873 C C . GLU B 1 263 ? -24.04799 -10.66477 -17.29072 1.000 16.90661 269 GLU B C 1
ATOM 8874 O O . GLU B 1 263 ? -23.87960 -9.44063 -17.17709 1.000 16.09373 269 GLU B O 1
ATOM 8886 N N . VAL B 1 264 ? -23.08561 -11.51161 -17.60735 1.000 16.20448 270 VAL B N 1
ATOM 8887 C CA . VAL B 1 264 ? -21.71692 -11.12524 -17.90108 1.000 15.73204 270 VAL B CA 1
ATOM 8888 C C . VAL B 1 264 ? -21.25974 -11.89188 -19.13413 1.000 18.98420 270 VAL B C 1
ATOM 8889 O O . VAL B 1 264 ? -21.52994 -13.09465 -19.26543 1.000 17.93686 270 VAL B O 1
ATOM 8902 N N . TYR B 1 265 ? -20.59546 -11.17884 -20.03092 1.000 16.54835 271 TYR B N 1
ATOM 8903 C CA . TYR B 1 265 ? -20.14563 -11.69813 -21.31698 1.000 15.80084 271 TYR B CA 1
ATOM 8904 C C . TYR B 1 265 ? -18.63369 -11.56716 -21.41817 1.000 18.73818 271 TYR B C 1
ATOM 8905 O O . TYR B 1 265 ? -18.05387 -10.54898 -21.02730 1.000 17.70413 271 TYR B O 1
ATOM 8923 N N . PHE B 1 266 ? -17.98898 -12.61148 -21.93893 1.000 15.67266 272 PHE B N 1
ATOM 8924 C CA . PHE B 1 266 ? -16.54518 -12.66857 -22.04674 1.000 16.45130 272 PHE B CA 1
ATOM 8925 C C . PHE B 1 266 ? -16.12213 -12.82746 -23.50537 1.000 17.66055 272 PHE B C 1
ATOM 8926 O O . PHE B 1 266 ? -16.69910 -13.65088 -24.23560 1.000 18.47456 272 PHE B O 1
ATOM 8943 N N . GLU B 1 267 ? -15.11708 -12.05269 -23.90695 1.000 15.65297 273 GLU B N 1
ATOM 8944 C CA . GLU B 1 267 ? -14.32043 -12.32107 -25.09401 1.000 17.05208 273 GLU B CA 1
ATOM 8945 C C . GLU B 1 267 ? -12.90090 -12.57050 -24.60507 1.000 17.36625 273 GLU B C 1
ATOM 8946 O O . GLU B 1 267 ? -12.25175 -11.67033 -24.08288 1.000 16.86373 273 GLU B O 1
ATOM 8958 N N . SER B 1 268 ? -12.43428 -13.80781 -24.70966 1.000 16.19428 274 SER B N 1
ATOM 8959 C CA . SER B 1 268 ? -11.08871 -14.17486 -24.31066 1.000 16.08432 274 SER B CA 1
ATOM 8960 C C . SER B 1 268 ? -10.24870 -14.56019 -25.52100 1.000 17.86353 274 SER B C 1
ATOM 8961 O O . SER B 1 268 ? -10.77910 -15.01151 -26.53535 1.000 17.15395 274 SER B O 1
ATOM 8969 N N . GLN B 1 269 ? -8.93027 -14.36685 -25.40880 1.000 14.17833 275 GLN B N 1
ATOM 8970 C CA . GLN B 1 269 ? -7.95463 -14.80094 -26.40249 1.000 16.32289 275 GLN B CA 1
ATOM 8971 C C . GLN B 1 269 ? -6.81038 -15.51163 -25.70792 1.000 17.34326 275 GLN B C 1
ATOM 8972 O O . GLN B 1 269 ? -6.35227 -15.08385 -24.63932 1.000 16.74115 275 GLN B O 1
ATOM 8986 N N . ASN B 1 270 ? -6.32576 -16.57791 -26.31596 1.000 17.53220 276 ASN B N 1
ATOM 8987 C CA . ASN B 1 270 ? -5.17764 -17.31667 -25.82808 1.000 16.52603 276 ASN B CA 1
ATOM 8988 C C . ASN B 1 270 ? -3.91660 -16.76763 -26.47338 1.000 16.06101 276 ASN B C 1
ATOM 8989 O O . ASN B 1 270 ? -3.81759 -16.73128 -27.70706 1.000 18.96133 276 ASN B O 1
ATOM 9000 N N . HIS B 1 271 ? -2.95366 -16.37238 -25.64800 1.000 16.04435 277 HIS B N 1
ATOM 9001 C CA . HIS B 1 271 ? -1.65436 -15.89298 -26.09933 1.000 18.94725 277 HIS B CA 1
ATOM 9002 C C . HIS B 1 271 ? -0.52138 -16.60022 -25.38298 1.000 19.88880 277 HIS B C 1
ATOM 9003 O O . HIS B 1 271 ? 0.57261 -16.03757 -25.22545 1.000 18.51067 277 HIS B O 1
ATOM 9018 N N . THR B 1 272 ? -0.75771 -17.82535 -24.94736 1.000 17.94087 278 THR B N 1
ATOM 9019 C CA . THR B 1 272 ? 0.22570 -18.60644 -24.20563 1.000 17.83041 278 THR B CA 1
ATOM 9020 C C . THR B 1 272 ? 1.53063 -18.80380 -24.97656 1.000 17.44050 278 THR B C 1
ATOM 9021 O O . THR B 1 272 ? 1.54401 -19.15253 -26.16758 1.000 17.80161 278 THR B O 1
ATOM 9032 N N . TRP B 1 273 ? 2.63338 -18.56304 -24.29322 1.000 17.60921 279 TRP B N 1
ATOM 9033 C CA . TRP B 1 273 ? 3.96576 -18.67707 -24.88376 1.000 17.86459 279 TRP B CA 1
ATOM 9034 C C . TRP B 1 273 ? 4.33495 -20.12378 -25.17714 1.000 20.32033 279 TRP B C 1
ATOM 9035 O O . TRP B 1 273 ? 3.90129 -21.07121 -24.49685 1.000 20.46751 279 TRP B O 1
ATOM 9056 N N . ASP B 1 274 ? 5.17382 -20.30346 -26.21940 1.000 20.67309 280 ASP B N 1
ATOM 9057 C CA . ASP B 1 274 ? 5.79571 -21.57816 -26.50834 1.000 22.68511 280 ASP B CA 1
ATOM 9058 C C . ASP B 1 274 ? 6.98223 -21.79579 -25.58565 1.000 20.25954 280 ASP B C 1
ATOM 9059 O O . ASP B 1 274 ? 7.79260 -20.89092 -25.36526 1.000 21.00993 280 ASP B O 1
ATOM 9068 N N . LYS B 1 275 ? 7.12219 -23.02019 -25.08502 1.000 23.69038 281 LYS B N 1
ATOM 9069 C CA . LYS B 1 275 ? 8.19145 -23.35885 -24.16692 1.000 24.96149 281 LYS B CA 1
ATOM 9070 C C . LYS B 1 275 ? 9.44848 -23.71572 -24.94931 1.000 25.29114 281 LYS B C 1
ATOM 9071 O O . LYS B 1 275 ? 9.39533 -24.43197 -25.95245 1.000 24.77691 281 LYS B O 1
ATOM 9090 N N . ILE B 1 276 ? 10.58204 -23.21829 -24.47693 1.000 21.35085 282 ILE B N 1
ATOM 9091 C CA . ILE B 1 276 ? 11.87526 -23.41912 -25.11015 1.000 26.24279 282 ILE B CA 1
ATOM 9092 C C . ILE B 1 276 ? 12.79002 -24.26845 -24.24096 1.000 28.35430 282 ILE B C 1
ATOM 9093 O O . ILE B 1 276 ? 13.50432 -25.12756 -24.74707 1.000 31.53669 282 ILE B O 1
ATOM 9109 N N . VAL B 1 277 ? 12.81533 -24.00553 -22.93365 1.000 28.33591 283 VAL B N 1
ATOM 9110 C CA . VAL B 1 277 ? 13.60859 -24.77573 -21.97972 1.000 28.78224 283 VAL B CA 1
ATOM 9111 C C . VAL B 1 277 ? 12.67069 -25.26539 -20.88800 1.000 33.23057 283 VAL B C 1
ATOM 9112 O O . VAL B 1 277 ? 12.07908 -24.45232 -20.16169 1.000 28.71556 283 VAL B O 1
ATOM 9125 N N . GLU B 1 278 ? 12.53361 -26.58917 -20.77952 1.000 39.37305 284 GLU B N 1
ATOM 9126 C CA . GLU B 1 278 ? 11.63146 -27.22220 -19.81878 1.000 42.77852 284 GLU B CA 1
ATOM 9127 C C . GLU B 1 278 ? 12.28402 -27.42329 -18.46187 1.000 39.67334 284 GLU B C 1
ATOM 9128 O O . GLU B 1 278 ? 11.58094 -27.44675 -17.44632 1.000 40.79269 284 GLU B O 1
ATOM 9140 N N . GLU B 1 279 ? 13.60494 -27.57604 -18.41809 1.000 33.70669 285 GLU B N 1
ATOM 9141 C CA . GLU B 1 279 ? 14.31611 -27.86861 -17.18502 1.000 36.92044 285 GLU B CA 1
ATOM 9142 C C . GLU B 1 279 ? 15.50479 -26.92632 -17.07437 1.000 39.59267 285 GLU B C 1
ATOM 9143 O O . GLU B 1 279 ? 16.23019 -26.71443 -18.05174 1.000 37.95253 285 GLU B O 1
ATOM 9147 N N . ILE B 1 280 ? 15.69433 -26.35759 -15.89129 1.000 35.96475 286 ILE B N 1
ATOM 9148 C CA . ILE B 1 280 ? 16.82994 -25.49669 -15.58846 1.000 36.49570 286 ILE B CA 1
ATOM 9149 C C . ILE B 1 280 ? 17.53088 -26.07464 -14.36231 1.000 38.82125 286 ILE B C 1
ATOM 9150 O O . ILE B 1 280 ? 16.89416 -26.26485 -13.32090 1.000 37.68824 286 ILE B O 1
ATOM 9166 N N . PRO B 1 281 ? 18.82297 -26.38526 -14.43646 1.000 41.74268 287 PRO B N 1
ATOM 9167 C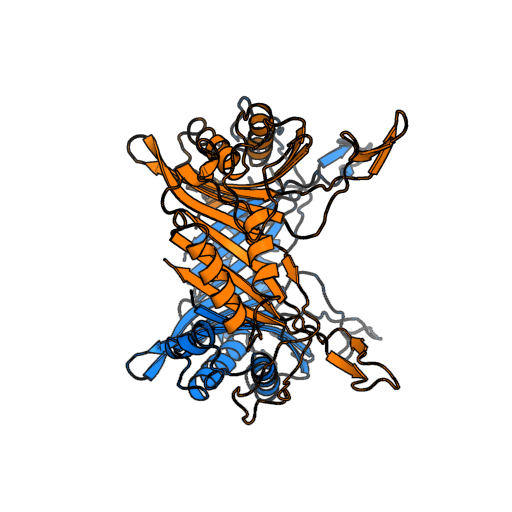 CA . PRO B 1 281 ? 19.51838 -26.92730 -13.26427 1.000 43.34303 287 PRO B CA 1
ATOM 9168 C C . PRO B 1 281 ? 19.30203 -26.08147 -12.01707 1.000 45.96767 287 PRO B C 1
ATOM 9169 O O . PRO B 1 281 ? 19.50227 -24.86510 -12.02212 1.000 42.77970 287 PRO B O 1
ATOM 9180 N N . GLU B 1 282 ? 18.88233 -26.74126 -10.93773 1.000 48.88116 288 GLU B N 1
ATOM 9181 C CA . GLU B 1 282 ? 18.79636 -26.11556 -9.61969 1.000 51.27776 288 GLU B CA 1
ATOM 9182 C C . GLU B 1 282 ? 17.77732 -24.98298 -9.59491 1.000 52.67424 288 GLU B C 1
ATOM 9183 O O . GLU B 1 282 ? 17.98141 -23.95766 -8.94260 1.000 59.43911 288 GLU B O 1
ATOM 9187 N N . SER B 1 283 ? 16.66935 -25.16531 -10.31147 1.000 44.00453 289 SER B N 1
ATOM 9188 C CA . SER B 1 283 ? 15.62882 -24.15045 -10.34946 1.000 40.91903 289 SER B CA 1
ATOM 9189 C C . SER B 1 283 ? 14.33844 -24.76634 -10.86281 1.000 41.11931 289 SER B C 1
ATOM 9190 O O . SER B 1 283 ? 14.35739 -25.69789 -11.67206 1.000 38.65325 289 SER B O 1
ATOM 9198 N N . GLU B 1 284 ? 13.21574 -24.22339 -10.38526 1.000 44.84663 290 GLU B N 1
ATOM 9199 C CA . GLU B 1 284 ? 11.90562 -24.53759 -10.93940 1.000 44.25154 290 GLU B CA 1
ATOM 9200 C C . GLU B 1 284 ? 11.56884 -23.69068 -12.16551 1.000 37.66140 290 GLU B C 1
ATOM 9201 O O . GLU B 1 284 ? 10.46737 -23.82386 -12.71135 1.000 40.77135 290 GLU B O 1
ATOM 9205 N N . GLY B 1 285 ? 12.49373 -22.84211 -12.62032 1.000 31.09121 291 GLY B N 1
ATOM 9206 C CA . GLY B 1 285 ? 12.21771 -21.94325 -13.71904 1.000 27.53958 291 GLY B CA 1
ATOM 9207 C C . GLY B 1 285 ? 12.30702 -22.62238 -15.08416 1.000 26.39173 291 GLY B C 1
ATOM 9208 O O . GLY B 1 285 ? 12.82018 -23.74684 -15.25319 1.000 28.55958 291 GLY B O 1
ATOM 9212 N N . LYS B 1 286 ? 11.78399 -21.91456 -16.07195 1.000 24.65030 292 LYS B N 1
ATOM 9213 C CA . LYS B 1 286 ? 11.73368 -22.36556 -17.45976 1.000 21.13025 292 LYS B CA 1
ATOM 9214 C C . LYS B 1 286 ? 11.91486 -21.13306 -18.33325 1.000 21.68210 292 LYS B C 1
ATOM 9215 O O . LYS B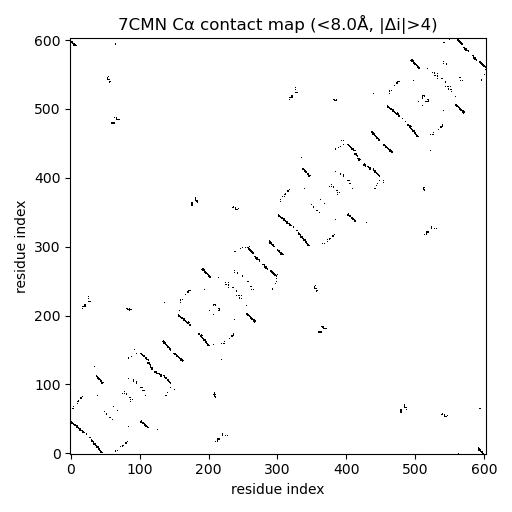 1 286 ? 11.84698 -20.00069 -17.83403 1.000 20.64112 292 LYS B O 1
ATOM 9234 N N . VAL B 1 287 ? 12.11267 -21.35511 -19.63924 1.000 22.77243 293 VAL B N 1
ATOM 9235 C CA . VAL B 1 287 ? 12.16707 -20.25527 -20.60400 1.000 20.59318 293 VAL B CA 1
ATOM 9236 C C . VAL B 1 287 ? 11.13565 -20.45899 -21.70817 1.000 18.37967 293 VAL B C 1
ATOM 9237 O O . VAL B 1 287 ? 10.99880 -21.55121 -22.27453 1.000 20.32484 293 VAL B O 1
ATOM 9250 N N . TYR B 1 288 ? 10.44105 -19.37994 -22.04905 1.000 17.98821 294 TYR B N 1
ATOM 9251 C CA . TYR B 1 288 ? 9.39901 -19.37240 -23.04705 1.000 18.63826 294 TYR B CA 1
ATOM 9252 C C . TYR B 1 288 ? 9.64237 -18.23596 -24.02394 1.000 18.59795 294 TYR B C 1
ATOM 9253 O O . TYR B 1 288 ? 10.46260 -17.35664 -23.79508 1.000 17.07568 294 TYR B O 1
ATOM 9271 N N . THR B 1 289 ? 8.92564 -18.28292 -25.14640 1.000 18.68289 295 THR B N 1
ATOM 9272 C CA . THR B 1 289 ? 8.98147 -17.19303 -26.10710 1.000 16.49232 295 THR B CA 1
ATOM 9273 C C . THR B 1 289 ? 7.62294 -17.00128 -26.76945 1.000 19.55816 295 THR B C 1
ATOM 9274 O O . THR B 1 289 ? 6.67802 -17.76705 -26.56124 1.000 19.47310 295 THR B O 1
ATOM 9285 N N . GLU B 1 290 ? 7.52065 -15.93924 -27.57220 1.000 17.58033 296 GLU B N 1
ATOM 9286 C CA . GLU B 1 290 ? 6.26051 -15.62286 -28.21533 1.000 17.70010 296 GLU B CA 1
ATOM 9287 C C . GLU B 1 290 ? 5.89501 -16.69484 -29.24374 1.000 18.26538 296 GLU B C 1
ATOM 9288 O O . GLU B 1 290 ? 6.76331 -17.18303 -29.95764 1.000 19.66832 296 GLU B O 1
ATOM 9300 N N . PRO B 1 291 ? 4.61190 -17.04479 -29.35118 1.000 18.91953 297 PRO B N 1
ATOM 9301 C CA . PRO B 1 291 ? 4.15180 -18.02545 -30.33570 1.000 20.16055 297 PRO B CA 1
ATOM 9302 C C . PRO B 1 291 ? 4.00288 -17.38766 -31.71536 1.000 20.47967 297 PRO B C 1
ATOM 9303 O O . PRO B 1 291 ? 4.16339 -16.16862 -31.89350 1.000 20.44674 297 PRO B O 1
ATOM 9314 N N . ARG B 1 292 ? 3.64617 -18.23171 -32.69280 1.000 21.90319 298 ARG B N 1
ATOM 9315 C CA . ARG B 1 292 ? 3.20053 -17.70470 -33.97098 1.000 20.10429 298 ARG B CA 1
ATOM 9316 C C . ARG B 1 292 ? 1.90352 -16.91727 -33.81400 1.000 20.75075 298 ARG B C 1
ATOM 9317 O O . ARG B 1 292 ? 1.23439 -17.00379 -32.76464 1.000 20.41664 298 ARG B O 1
ATOM 9338 N N . PRO B 1 293 ? 1.51323 -16.14220 -34.81263 1.000 19.47323 299 PRO B N 1
ATOM 9339 C CA . PRO B 1 293 ? 0.35488 -15.20742 -34.66923 1.000 21.47298 299 PRO B CA 1
ATOM 9340 C C . PRO B 1 293 ? -0.99468 -15.84704 -34.35686 1.000 21.55134 299 PRO B C 1
ATOM 9341 O O . PRO B 1 293 ? -1.80262 -15.22766 -33.65253 1.000 19.46666 299 PRO B O 1
ATOM 9352 N N . PRO B 1 294 ? -1.33065 -17.02065 -34.88146 1.000 21.40933 300 PRO B N 1
ATOM 9353 C CA . PRO B 1 294 ? -2.71889 -17.49875 -34.69872 1.000 19.67798 300 PRO B CA 1
ATOM 9354 C C . PRO B 1 294 ? -3.07272 -17.63880 -33.22577 1.000 20.68869 300 PRO B C 1
ATOM 9355 O O . PRO B 1 294 ? -2.30710 -18.17804 -32.42668 1.000 22.31543 300 PRO B O 1
ATOM 9366 N N . TYR B 1 295 ? -4.25570 -17.14668 -32.87571 1.000 18.33374 301 TYR B N 1
ATOM 9367 C CA . TYR B 1 295 ? -4.66422 -17.06186 -31.47476 1.000 19.48588 301 TYR B CA 1
ATOM 9368 C C . TYR B 1 295 ? -6.03853 -17.66986 -31.29744 1.000 18.55553 301 TYR B C 1
ATOM 9369 O O . TYR B 1 295 ? -6.95825 -17.41152 -32.09546 1.000 19.73605 301 TYR B O 1
ATOM 9387 N N . GLY B 1 296 ? -6.18315 -18.50342 -30.27494 1.000 18.87209 302 GLY B N 1
ATOM 9388 C CA . GLY B 1 296 ? -7.49253 -19.01809 -29.93820 1.000 20.07331 302 GLY B CA 1
ATOM 9389 C C . GLY B 1 296 ? -8.33388 -17.97147 -29.25406 1.000 20.33642 302 GLY B C 1
ATOM 9390 O O . GLY B 1 296 ? -7.82427 -17.01203 -28.68174 1.000 17.64707 302 GLY B O 1
ATOM 9394 N N . PHE B 1 297 ? -9.64614 -18.13622 -29.33565 1.000 19.10551 303 PHE B N 1
ATOM 9395 C CA . PHE B 1 297 ? -10.53824 -17.21839 -28.67254 1.000 17.77075 303 PHE B CA 1
ATOM 9396 C C . PHE B 1 297 ? -11.81341 -17.91678 -28.26934 1.000 19.22674 303 PHE B C 1
ATOM 9397 O O . PHE B 1 297 ? -12.18569 -18.95951 -28.80374 1.000 18.07724 303 PHE B O 1
ATOM 9414 N N . GLN B 1 298 ? -12.48460 -17.32979 -27.28580 1.000 17.01397 304 GLN B N 1
ATOM 9415 C CA . GLN B 1 298 ? -13.73244 -17.85050 -26.75707 1.000 19.02982 304 GLN B CA 1
ATOM 9416 C C . GLN B 1 298 ? -14.66332 -16.67746 -26.51341 1.000 19.25807 304 GLN B C 1
ATOM 9417 O O . GLN B 1 298 ? -14.21912 -15.57291 -26.16657 1.000 20.52590 304 GLN B O 1
ATOM 9431 N N . CYS B 1 299 ? -15.95494 -16.92190 -26.71417 1.000 17.84087 305 CYS B N 1
ATOM 9432 C CA . CYS B 1 299 ? -16.99886 -15.91503 -26.47592 1.000 18.38576 305 CYS B CA 1
ATOM 9433 C C . CYS B 1 299 ? -18.11213 -16.61478 -25.70877 1.000 21.17225 305 CYS B C 1
ATOM 9434 O O . CYS B 1 299 ? -18.65432 -17.60702 -26.18621 1.000 19.92550 305 CYS B O 1
ATOM 9442 N N . PHE B 1 300 ? -18.45629 -16.10385 -24.51790 1.000 18.73856 306 PHE B N 1
ATOM 9443 C CA . PHE B 1 300 ? -19.34263 -16.85598 -23.65385 1.000 19.88191 306 PHE B CA 1
ATOM 9444 C C . PHE B 1 300 ? -20.08424 -15.92861 -22.71824 1.000 18.08100 306 PHE B C 1
ATOM 9445 O O . PHE B 1 300 ? -19.48160 -15.02206 -22.16023 1.000 17.72333 306 PHE B O 1
ATOM 9462 N N . THR B 1 301 ? -21.37027 -16.19605 -22.53581 1.000 18.33953 307 THR B N 1
ATOM 9463 C CA . THR B 1 301 ? -22.21726 -15.43964 -21.63908 1.000 18.60397 307 THR B CA 1
ATOM 9464 C C . THR B 1 301 ? -22.62776 -16.28581 -20.44833 1.000 19.87754 307 THR B C 1
ATOM 9465 O O . THR B 1 301 ? -23.09134 -17.40459 -20.61947 1.000 24.12286 307 THR B O 1
ATOM 9476 N N . VAL B 1 302 ? -22.50753 -15.71139 -19.23308 1.000 15.94769 308 VAL B N 1
ATOM 9477 C CA . VAL B 1 302 ? -23.05536 -16.30319 -18.02281 1.000 18.55473 308 VAL B CA 1
ATOM 9478 C C . VAL B 1 302 ? -24.21754 -15.44697 -17.57191 1.000 18.70265 308 VAL B C 1
ATOM 9479 O O . VAL B 1 302 ? -24.06951 -14.23317 -17.49316 1.000 17.33689 308 VAL B O 1
ATOM 9492 N N . THR B 1 303 ? -25.37316 -16.05085 -17.30124 1.000 21.31662 309 THR B N 1
ATOM 9493 C CA . THR B 1 303 ? -26.54034 -15.30150 -16.86180 1.000 22.09494 309 THR B CA 1
ATOM 9494 C C . THR B 1 303 ? -26.94643 -15.71985 -15.45198 1.000 27.28292 309 THR B C 1
ATOM 9495 O O . THR B 1 303 ? -26.61647 -16.81602 -14.98581 1.000 25.10210 309 THR B O 1
ATOM 9506 N N . GLN B 1 304 ? -27.66806 -14.83927 -14.77655 1.000 24.73573 310 GLN B N 1
ATOM 9507 C CA . GLN B 1 304 ? -28.20880 -15.16943 -13.44701 1.000 30.05931 310 GLN B CA 1
ATOM 9508 C C . GLN B 1 304 ? -29.23155 -16.30214 -13.58471 1.000 28.26371 310 GLN B C 1
ATOM 9509 O O . GLN B 1 304 ? -29.13999 -17.31848 -12.89016 1.000 39.17901 310 GLN B O 1
#

B-factor: mean 29.82, std 11.07, range [10.43, 74.2]

Foldseek 3Di:
DDKDAEWFLKEKDAQAPKQADEDDDPLFPDGTGRRRIWIKTKIKMWDAPVCVCCPVPVDCPQPDDNVVVSVLLRVLVVVDNAHDPLQSVVSSQVVVCVVRVRTFKMKMKMKTFDWAWDWDDVIDTDSPDTHGDPAKTKMKIWMWGQDPVRDIDIPDIKIKIFRHKDWAQWLEWADDDDDDPPDPDDTGQIFRWIKGKIKMWAFPDSVLCRSPVNHQHDDNSNLSSLLVVQVVVHSHHDVVRSVQSSFVVVCVRRVRIFKMKMKMKTFTFAWDACDDPPDNDGDTHGDPPDIDIDIDMDGD/DDKDAEFFLKEKDADAPWFALAADDPLAPDGTGRRRIWIKTKIKMWDAPVCVCCPVPVDCPLPDPNVVLSVLLRVLVVVDRFYDPLQSVVSSQVVVCVVRVRIFKMKMKMKTFDWAWDWDDDPHDIDTDSPDIHGDPAKTKMKMWMWGQDPVRDIDIPDIKIKIFRHKDWAAWLEWADDDDDDPVDDDDGGQIFGWIKGKIKMFAFPDSVLCGSPNNHLHDDNSNLSSLLVVLVVVHSHHDVVRSVQSSFVVVCVRRVRIFKMKMKMKTFTWAWDACDDPPDNDGDTDGDPPDIDIDIDMDGD

Radius of gyration: 26.71 Å; Cα contacts (8 Å, |Δi|>4): 1430; chains: 2; bounding box: 64×70×76 Å

Secondary structure (DSSP, 8-state):
-EEEEEEEEEEEEESPPPB--PPPBTTB----B--SEEEEEEEEEEE-GGGHHHHHT---TT---HHHHHHHHHHHHHH--SS-HHHHHHHHHHHHHHH-TT--EEEEEEEE--EEEEEE---EEEEEEEEE--S-EEEEEEEEEE-TTS-EEEEEEEEEEEEEEEE-SSSB-B-S---STT--PPPBSS---EEEEEEEEEESSGGGGGSSSGGG---HHHHHHHHHHHHHH--BS-HHHHHHHHHHHHHHH-TTEEEEEEEEEE-PPEEEES-BTTBS--EEE---S-EEEEEEEEE-/-EEEEEEEEEEEEESPPPB--PPPBTTB----B--SEEEEEEEEEEE-GGGHHHHHT---TT---HHHHHHHHHHHHHH--SS-HHHHHHHHHHHHHHH-TT--EEEEEEEEE-EEEEEEEETTEEEEEEEEEEE--S-EEEEEEEEEE-TTS-EEEEEEEEEEEEEEEE-SSSB-B-S---STT--PPPBSS---EEEEEEEEEESSGGGGSSSSGGG---HHHHHHHHHHHHHH--BS-HHHHHHHHHHHHHHH-TTEEEEEEEEEE-PPEEEES-BTTBS--EEE---S-EEEEEEEEE-

Sequence (603 aa):
VMYYGKGDVFAYRTYLKPLTGVRTIPESPFSGRDHILFGVNVKISVGGTKLLTSFTKGDNSLVVATDSMKNFIQKHLASYTGTTIEGFLEYVATSFLKKYSHIEKISLIGEEIPFETTFAVNRAASELVFKKSRNEYATAYLNMVRNEDNTLNITEQQSGLAGLQLIIKVSGNSFVGFIRDEYTTLPEDSNRPLFFVYLNIKWKYKNTEDSFGTNPENYVAAEQIRDIATSVFFHETETLSIQHLIYLIGRRILERFPQLQEVYFESQNHTWDKIVEEIPESEGKVYTEPRPPYGFQCFTVTQVMYYGKGDVFAYRTYLKPLTGVRTIPESPFSGRDHILFGVNVKISVGGTKLLTSFTKGDNSLVVATDSMKNFIQKHLASYTGTTIEGFLEYVATSSFLKKYSHIEKISLIGEEIPFETTFAVKNGNRAASELVFKKKSRNEYATAYLNMVRNEDNTLNITEQQSGLAGLQLIIKVSGNSFVGFIRDEYTTLPEDSNRPLFVYLNIKWKYKNTEDSFGTNPENYVAAEQIRDIATSVFFHETETLSIQHLIYLIGRRILERFPQLQEVYFESQNHTWDKIVEEIPESEGKVYTEPRPPYGFQCFTVTQ

InterPro domains:
  IPR002042 Uricase [PF01014] (227-297)
  IPR002042 Uricase [PF01014] (338-472)
  IPR002042 Uricase [PR00093] (236-250)
  IPR002042 Uricase [PR00093] (272-285)
  IPR002042 Uricase [PR00093] (344-360)
  IPR002042 Uricase [PR00093] (360-372)
  IPR002042 Uricase [TIGR03383] (177-479)
  IPR017580 2-oxo-4-hydroxy-4-carboxy-5-ureidoimidazoline decarboxylase, type 1 [TIGR03164] (10-161)
  IPR018020 Oxo-4-hydroxy-4-carboxy-5-ureidoimidazoline decarboxylase [PF09349] (8-160)
  IPR019842 Uricase, conserved site [PS00366] (344-371)
  IPR036778 Oxo-4-hydroxy-4-carboxy-5-ureidoimidazoline decarboxylase superfamily [G3DSA:1.10.3330.10] (2-170)
  IPR036778 Oxo-4-hydroxy-4-carboxy-5-ureidoimidazoline decarboxylase superfamily [SSF158694] (4-162)

Solvent-accessible surface area: 27347 Å² total; per-residue (Å²): 101,44,74,3,0,16,0,51,0,68,9,116,57,81,141,2,110,64,2,89,59,15,96,76,9,115,33,7,125,19,70,26,42,109,13,37,54,14,4,0,23,1,80,0,16,1,2,7,94,132,1,86,49,5,0,45,150,10,60,10,72,70,2,2,1,18,29,2,0,40,20,2,0,66,72,16,6,73,61,17,120,19,17,0,13,10,6,0,1,48,65,0,0,29,23,0,0,155,83,10,90,18,0,66,45,0,26,0,59,0,60,52,14,20,61,75,90,35,172,51,123,137,84,61,68,13,106,127,91,50,116,85,7,198,95,45,62,14,19,3,58,1,30,5,32,53,58,120,102,81,70,58,71,43,74,66,14,27,2,0,5,13,34,6,98,27,58,30,114,53,20,3,17,20,57,42,8,36,124,42,139,43,18,94,55,95,88,43,93,82,21,8,0,32,0,64,2,22,0,64,2,58,16,116,49,46,62,26,0,42,5,122,52,38,57,58,8,0,0,5,45,0,0,50,25,0,0,53,32,3,8,140,90,18,124,1,65,0,3,6,21,0,0,48,59,0,0,58,46,0,8,109,68,2,82,30,0,82,34,0,28,0,74,1,58,36,40,25,79,67,98,110,57,61,120,59,125,118,58,111,36,52,71,58,68,127,45,192,86,25,34,1,17,6,8,10,22,8,90,88,102,46,70,2,0,18,0,52,0,69,9,108,55,78,141,4,130,74,4,92,46,21,105,91,14,111,30,9,123,18,80,24,46,105,14,39,53,15,5,0,24,1,79,0,19,1,1,9,101,83,1,82,67,5,0,48,61,10,62,9,69,74,2,1,0,19,30,2,0,42,21,2,0,67,132,16,5,64,60,18,115,21,13,0,14,9,6,0,0,49,64,0,1,29,24,0,0,158,83,10,81,20,0,71,45,1,23,1,59,0,58,56,12,21,58,76,87,34,164,46,116,66,117,79,88,166,51,66,14,110,128,90,50,111,95,9,201,97,37,63,15,19,2,60,4,27,5,36,38,57,161,104,95,67,48,74,55,74,72,14,30,1,0,4,6,32,5,99,26,63,32,110,54,21,3,19,19,59,42,8,35,124,42,121,36,20,101,52,93,92,41,92,65,22,7,0,27,0,65,2,34,0,59,2,52,18,124,84,42,71,19,0,31,7,100,73,31,74,50,9,0,0,6,38,0,0,68,26,0,0,52,32,3,8,141,91,16,123,1,66,0,3,7,22,0,0,46,61,0,0,53,49,0,6,120,87,8,85,35,0,78,38,0,28,0,67,1,59,34,38,27,75,68,87,107,57,98,77,59,126,117,68,104,31,62,73,56,68,126,44,194,84,25,33,0,16,6,9,8,22,6,78,99